Protein 7LG9 (pdb70)

Sequence (540 aa):
TTDLSGKVAVVTGAAAGLGRAE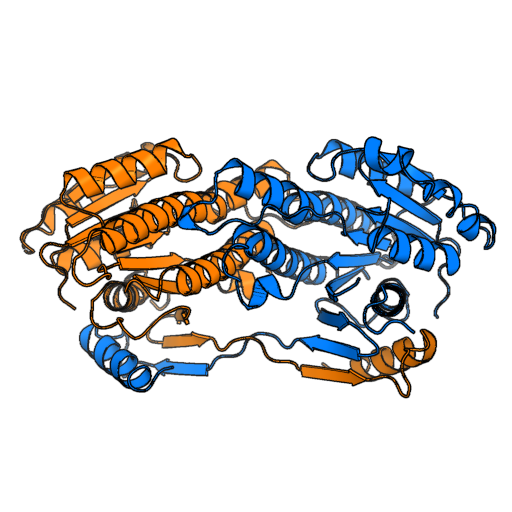ALGLARLGATVVVNDVASALDASDVVDEIGAAAADAGAKAVAVAGDISQRATADELLASAVGLGGLDIVVNNAGITRDRMLFNMSDEEWDAVIAVHLRGHFLLTRNAAAYWRDKAKDAEGGSVFGRLVNTSSEAGLVGPVGQANYAAAKAGITALTLSAARALGRRYGVCANVICPRARIDPLSPQHVVSLVQFLASPAAAEVNGQVFIVYGPQVTLVSPPHMERRFSADGTSWDPTELTATLRDYFAGRDTDLSGKVAVVTGAAAGLGRAEALGLARLGATVVVNDVASALDASDVVDEIGAAAAAGAKAVAVAGDISQRATADELLASAVGLGGLDIVVNNAGITRDRMLFNMSDEEWDAVIAVHLRGHFLLTRNAAAYWRDKAKDAEGGSVFGRLVNTSSEAGLVGPVGQANYAAAKAGITALTLSAARALGRYGVCANVICPRADPLSPQHVVSLVQFLASPAAAEVNGQVFIVYGPQVTLVSPPHMERRFSADGTSWDPTELTATLRDYFAGRD

InterPro domains:
  IPR002347 Short-chain dehydrogenase/reductase SDR [PF00106] (21-219)
  IPR002347 Short-chain dehydrogenase/reductase SDR [PR00080] (100-111)
  IPR002347 Short-chain dehydrogenase/reductase SDR [PR00080] (161-169)
  IPR002347 Short-chain dehydrogenase/reductase SDR [PR00080] (181-200)
  IPR002347 Short-chain dehydrogenase/reductase SDR [PR00081] (22-39)
  IPR002347 Short-chain dehydrogenase/reductase SDR [PR00081] (100-111)
  IPR002347 Short-chain dehydrogenase/reductase SDR [PR00081] (155-171)
  IPR002347 Short-chain dehydrogenase/reductase SDR [PR00081] (181-200)
  IPR002347 Short-chain dehydrogenase/reductase SDR [PR00081] (231-251)
  IPR020904 Short-chain dehydrogenase/reductase, conserved site [PS00061] (168-196)
  IPR036291 NAD(P)-binding domain superfamily [SSF51735] (15-274)
  IPR051687 Peroxisomal Beta-Oxidation Enzymes [PTHR45024] (16-316)
  IPR057326 Ketoreductase domain [SM00822] (21-241)

Organism: Mycobacterium tuberculosis (strain ATCC 25618 / H37Rv) (NCBI:txid83332)

Secondary structure (DSSP, 8-state):
----TT-EEEEES-SSHHHHHHHHHHHTTT-EEEEEE-HHHHHHS-HHHHTTTHHHHTT--EEEEES-TTSHHHHHHHHHHHHHTT---EEEE---------GGG--HHHHHHHIIIIIIHHHHHHHHHHHHHHHHHHTSTTS---EEEEEE--THHHH--TT-HHHHHHHHHHHHHHHHHHHHHGGGTEEEEEEEE-----TT-THHHHHHHHHHTSGGGTT--S-EEEE-SSEEEEEPPP-EEEEEE-SSSS--HHHHHHHHHHHTTT--/---TT-EEEEES-SSHHHHHHHHHHHHTT-EEEEEE-HHHHHH--HHHHHHTT------EEEEES-TTSHHHHHHHHHHHHHTT---EEEE-------B-GGG--HHHHHHHIIIIIIHHHHHHHHHHHHHHHHHHHSTTS---EEEEEE--THHHH--TTBHHHHHHHHHHHHHHHHHHHHHGGGTEEEEEEEE---TT-THHHHHHHHHHTSGGGTT--S-EEEEETTEEEEEPPP-EEEEEEPSSSS--HHHHHHHHHHHHHT--

Foldseek 3Di:
DLAQAPAEEEFEPCLDDLSVVLQLLNLLSRYAYAYEEAPVSNVVGPSQPVHLVSNVVNPHGYHYQHDQLLDLVSLVVRQVVRVVSPHHAYYELDDFDAQFDFPVPDDPCRLVVRLSRQQSSLCSNLVVQLVRQQVVLVVDDVSADHHFAEHEAACCLVVVDGRGVSNNVSRVNSLVSQLVSLVSRLVRQHAGEYEHEAAPVPQRHSVQVSVVVSCSRDCVCSVHHSWYWYTTGVDIDTDDDDDDDDDDDDPDDDDDPVNVVVVVCVVCVPPD/DAAAPAEEEFEPCLDAQRVLQLQLCLLSRYEYEYEEAPVSNVVGPSQVSSQVSVVVVYGYHYDYDQLLDLVSLVVRQVVRVVSPHHAYYEQDWFDALWAAPVPADPCNLCRRLSRQQSSLVSNLVSVLVRQQVVQVPDPVSADRHFAEHEAACCLVVVDRGGVSNNVSRVNSLVVQLVSLVSHLVRQHAGEYEHEDCLQNGSNQCNVVSNCRSDCVCSVHHSWYWYTTRVDIDTDDDDDDDDDDDDDDDDDDPVVVCVVVCVVPVPDD

Solvent-accessible surface area: 19926 Å² total; per-residue (Å²): 121,60,78,0,70,75,45,6,0,1,0,1,11,0,3,64,50,30,1,79,4,1,0,19,0,0,0,117,41,3,0,14,0,0,0,1,27,68,55,82,32,16,120,98,29,80,0,58,94,64,1,24,53,22,0,66,122,48,68,12,126,23,52,43,21,48,23,62,8,7,100,96,76,8,0,60,39,0,38,63,34,0,72,69,54,72,5,2,20,0,0,0,1,21,14,43,57,68,109,77,118,75,1,14,87,1,51,24,72,27,3,48,35,0,16,28,22,7,0,52,1,4,0,0,3,0,12,8,1,0,29,38,0,45,80,70,2,138,126,35,178,76,35,59,15,51,0,6,1,0,0,9,4,18,42,8,12,63,68,0,32,66,9,42,1,0,37,0,0,0,5,14,0,0,31,0,0,0,35,0,0,7,122,0,2,31,142,39,35,2,5,0,0,0,0,4,26,113,44,180,112,55,87,58,19,28,87,7,0,2,6,0,1,16,0,0,0,1,42,10,0,61,104,1,45,22,31,24,0,6,0,68,3,34,25,0,9,0,13,5,90,41,91,98,68,128,138,12,71,15,145,48,90,61,24,60,60,91,70,0,17,64,50,0,145,109,62,0,55,80,91,181,62,90,0,65,77,42,8,0,1,0,1,11,0,7,68,44,35,0,77,8,0,0,26,0,0,5,132,44,2,1,16,0,0,1,1,26,72,61,83,36,19,125,96,26,61,0,58,106,69,1,30,75,17,55,112,45,76,19,131,23,52,42,14,53,21,47,8,15,96,98,73,8,0,61,60,0,36,66,26,0,72,67,58,69,4,1,19,0,0,0,1,20,12,38,57,73,106,76,104,73,0,31,78,1,42,15,129,24,2,51,34,0,15,30,22,4,0,58,0,3,0,0,3,0,12,9,0,0,31,40,0,65,83,76,0,136,129,36,188,67,36,62,17,46,0,5,1,0,0,8,3,16,36,11,9,71,70,0,32,40,11,44,0,0,42,0,0,0,3,13,0,0,30,1,0,0,30,1,0,6,138,8,0,28,228,50,35,2,5,0,0,0,0,2,15,113,116,130,68,85,35,46,125,29,6,6,12,0,0,15,3,1,0,0,61,12,0,65,90,1,49,24,26,22,0,22,2,87,2,45,14,2,16,0,20,22,104,37,88,92,61,115,155,4,77,12,137,53,102,61,18,74,64,83,63,0,15,52,47,0,122,108,55,7,65,73,85,148

B-factor: mean 36.91, std 14.04, range [13.81, 96.37]

Structure (mmCIF, N/CA/C/O backbone):
data_7LG9
#
_entry.id   7LG9
#
_cell.length_a   44.854
_cell.length_b   80.131
_cell.length_c   163.532
_cell.angle_alpha   90.000
_cell.angle_beta   90.000
_cell.angle_gamma   90.000
#
_symmetry.space_group_name_H-M   'P 21 21 21'
#
loop_
_entity.id
_entity.type
_entity.pdbx_description
1 polymer '3-ketoacyl-ACP reductase'
2 water water
#
loop_
_atom_site.group_PDB
_atom_site.id
_atom_site.type_symbol
_atom_site.label_atom_id
_atom_site.label_alt_id
_atom_site.label_comp_id
_atom_site.label_asym_id
_atom_site.label_entity_id
_atom_site.label_seq_id
_atom_site.pdbx_PDB_ins_code
_atom_site.Cartn_x
_atom_site.Cartn_y
_atom_site.Cartn_z
_atom_site.occupancy
_atom_site.B_iso_or_equiv
_atom_site.auth_seq_id
_atom_site.auth_comp_id
_atom_site.auth_asym_id
_atom_site.auth_atom_id
_atom_site.pdbx_PDB_model_num
ATOM 1 N N . THR A 1 15 ? -5.43200 -20.07400 -29.46000 1.000 67.57882 15 THR A N 1
ATOM 2 C CA . THR A 1 15 ? -4.69700 -20.87600 -28.49000 1.000 73.81148 15 THR A CA 1
ATOM 3 C C . THR A 1 15 ? -4.23400 -20.03100 -27.30800 1.000 72.72043 15 THR A C 1
ATOM 4 O O . THR A 1 15 ? -4.19200 -18.80400 -27.38800 1.000 60.88607 15 THR A O 1
ATOM 8 N N . THR A 1 16 ? -3.88700 -20.70000 -26.20900 1.000 75.69963 16 THR A N 1
ATOM 9 C CA . THR A 1 16 ? -3.40600 -20.03200 -25.00800 1.000 67.78152 16 THR A CA 1
ATOM 10 C C . THR A 1 16 ? -1.89000 -20.07300 -24.86900 1.000 64.59527 16 THR A C 1
ATOM 11 O O . THR A 1 16 ? -1.34200 -19.35100 -24.03000 1.000 68.28886 16 THR A O 1
ATOM 15 N N . ASP A 1 17 ? -1.20700 -20.88800 -25.66700 1.000 58.19456 17 ASP A N 1
ATOM 16 C CA . ASP A 1 17 ? 0.22800 -21.07200 -25.52600 1.000 52.66830 17 ASP A CA 1
ATOM 17 C C . ASP A 1 17 ? 0.99100 -19.91600 -26.16500 1.000 55.29362 17 ASP A C 1
ATOM 18 O O . ASP A 1 17 ? 0.56900 -19.34400 -27.17400 1.000 57.13931 17 ASP A O 1
ATOM 23 N N . LEU A 1 18 ? 2.13000 -19.57700 -25.56000 1.000 54.11316 18 LEU A N 1
ATOM 24 C CA . LEU A 1 18 ? 2.96200 -18.46300 -26.00000 1.000 48.97210 18 LEU A CA 1
ATOM 25 C C . LEU A 1 18 ? 4.39900 -18.90200 -26.26700 1.000 49.31955 18 LEU A C 1
ATOM 26 O O . LEU A 1 18 ? 5.33500 -18.12000 -26.08600 1.000 50.14165 18 LEU A O 1
ATOM 31 N N . SER A 1 19 ? 4.58900 -20.14800 -26.69900 1.000 49.77797 19 SER A N 1
ATOM 32 C CA . SER A 1 19 ? 5.93200 -20.67100 -26.91200 1.000 47.25972 19 SER A CA 1
ATOM 33 C C . SER A 1 19 ? 6.61700 -19.95000 -28.06500 1.000 43.30915 19 SER A C 1
ATOM 34 O O . SER A 1 19 ? 5.98500 -19.60400 -29.06800 1.000 45.82983 19 SER A O 1
ATOM 37 N N . GLY A 1 20 ? 7.92000 -19.72500 -27.91700 1.000 43.12462 20 GLY A N 1
ATOM 38 C CA . GLY A 1 20 ? 8.69200 -19.06500 -28.94900 1.000 45.34832 20 GLY A CA 1
ATOM 39 C C . GLY A 1 20 ? 8.36900 -17.60600 -29.16700 1.000 48.05555 20 GLY A C 1
ATOM 40 O O . GLY A 1 20 ? 8.79900 -17.03800 -30.17500 1.000 42.63298 20 GLY A O 1
ATOM 41 N N . LYS A 1 21 ? 7.62600 -16.97700 -28.26300 1.000 43.22914 21 LYS A N 1
ATOM 42 C CA . LYS A 1 21 ? 7.26900 -15.57200 -28.38500 1.000 37.38202 21 LYS A CA 1
ATOM 43 C C . LYS A 1 21 ? 8.02600 -14.75100 -27.35000 1.000 38.52624 21 LYS A C 1
ATOM 44 O O . LYS A 1 21 ? 8.20200 -15.18500 -26.20700 1.000 46.14273 21 LYS A O 1
ATOM 50 N N . VAL A 1 22 ? 8.47000 -13.56600 -27.75800 1.000 36.95172 22 VAL A N 1
ATOM 51 C CA . VAL A 1 22 ? 9.24800 -12.67500 -26.90500 1.000 35.32703 22 VAL A CA 1
ATOM 52 C C . VAL A 1 22 ? 8.33000 -11.59300 -26.35900 1.000 36.45671 22 VAL A C 1
ATOM 53 O O . VAL A 1 22 ? 7.59800 -10.94500 -27.11800 1.000 37.91090 22 VAL A O 1
ATOM 57 N N . ALA A 1 23 ? 8.37400 -11.39100 -25.04500 1.000 35.62132 23 ALA A N 1
ATOM 58 C CA . ALA A 1 23 ? 7.56200 -10.39300 -24.37100 1.000 32.22240 23 ALA A CA 1
ATOM 59 C C . ALA A 1 23 ? 8.45200 -9.45200 -23.57400 1.000 30.03152 23 ALA A C 1
ATOM 60 O O . ALA A 1 23 ? 9.51200 -9.84500 -23.07600 1.000 36.74873 23 ALA A O 1
ATOM 62 N N . VAL A 1 24 ? 8.00800 -8.20200 -23.45600 1.000 33.91372 24 VAL A N 1
ATOM 63 C CA . VAL A 1 24 ? 8.68300 -7.18500 -22.65900 1.000 30.92960 24 VAL A CA 1
ATOM 64 C C . VAL A 1 24 ? 7.69500 -6.65700 -21.62900 1.000 31.63967 24 VAL A C 1
ATOM 65 O O . VAL A 1 24 ? 6.58800 -6.23300 -21.98300 1.000 32.46003 24 VAL A O 1
ATOM 69 N N . VAL A 1 25 ? 8.09100 -6.69200 -20.36000 1.000 33.04672 25 VAL A N 1
ATOM 70 C CA . VAL A 1 25 ? 7.26800 -6.21200 -19.25800 1.000 29.24122 25 VAL A CA 1
ATOM 71 C C . VAL A 1 25 ? 8.07800 -5.19800 -18.46600 1.000 32.26519 25 VAL A C 1
ATOM 72 O O . VAL A 1 25 ? 9.20300 -5.49000 -18.04700 1.000 30.91246 25 VAL A O 1
ATOM 76 N N . THR A 1 26 ? 7.51000 -4.01400 -18.26100 1.000 36.48313 26 THR A N 1
ATOM 77 C CA . THR A 1 26 ? 8.13300 -2.97500 -17.45500 1.000 35.11140 26 THR A CA 1
ATOM 78 C C . THR A 1 26 ? 7.58500 -3.00800 -16.03200 1.000 33.84204 26 THR A C 1
ATOM 79 O O . THR A 1 26 ? 6.47800 -3.48800 -15.77800 1.000 34.92445 26 THR A O 1
ATOM 83 N N . GLY A 1 27 ? 8.38000 -2.48200 -15.10100 1.000 37.30565 27 GLY A N 1
ATOM 84 C CA . GLY A 1 27 ? 8.00700 -2.52400 -13.69600 1.000 34.49499 27 GLY A CA 1
ATOM 85 C C . GLY A 1 27 ? 7.83300 -3.92500 -13.15700 1.000 34.96497 27 GLY A C 1
ATOM 86 O O . GLY A 1 27 ? 6.97300 -4.15500 -12.30000 1.000 31.32833 27 GLY A O 1
ATOM 87 N N . ALA A 1 28 ? 8.63700 -4.87300 -13.63600 1.000 36.26073 28 ALA A N 1
ATOM 88 C CA . ALA A 1 28 ? 8.45300 -6.28700 -13.34800 1.000 40.90733 28 ALA A CA 1
ATOM 89 C C . ALA A 1 28 ? 9.30600 -6.78300 -12.18800 1.000 43.71328 28 ALA A C 1
ATOM 90 O O . ALA A 1 28 ? 9.42400 -7.99800 -12.00000 1.000 46.31642 28 ALA A O 1
ATOM 92 N N . ALA A 1 29 ? 9.90200 -5.88200 -11.40400 1.000 40.42668 29 ALA A N 1
ATOM 93 C CA . ALA A 1 29 ? 10.72700 -6.32400 -10.28400 1.000 42.13277 29 ALA A CA 1
ATOM 94 C C . ALA A 1 29 ? 9.87300 -6.89800 -9.16100 1.000 48.58270 29 ALA A C 1
ATOM 95 O O . ALA A 1 29 ? 10.24700 -7.90100 -8.54000 1.000 52.53773 29 ALA A O 1
ATOM 97 N N . ALA A 1 30 ? 8.72400 -6.28500 -8.88900 1.000 46.99040 30 ALA A N 1
ATOM 98 C CA . ALA A 1 30 ? 7.84200 -6.75200 -7.83000 1.000 39.04754 30 ALA A CA 1
ATOM 99 C C . ALA A 1 30 ? 6.41500 -6.32100 -8.14200 1.000 38.41730 30 ALA A C 1
ATOM 100 O O . ALA A 1 30 ? 6.15700 -5.59200 -9.10300 1.000 46.75828 30 ALA A O 1
ATOM 102 N N . GLY A 1 31 ? 5.48300 -6.79600 -7.31800 1.000 47.17618 31 GLY A N 1
ATOM 103 C CA . GLY A 1 31 ? 4.10200 -6.35800 -7.43900 1.000 39.30376 31 GLY A CA 1
ATOM 104 C C . GLY A 1 31 ? 3.40900 -6.94300 -8.65500 1.000 37.09200 31 GLY A C 1
ATOM 105 O O . GLY A 1 31 ? 3.58400 -8.11600 -9.00500 1.000 41.68188 31 GLY A O 1
ATOM 106 N N . LEU A 1 32 ? 2.60500 -6.10400 -9.31300 1.000 40.49152 32 LEU A N 1
ATOM 107 C CA . LEU A 1 32 ? 1.79200 -6.57200 -10.43200 1.000 33.94238 32 LEU A CA 1
ATOM 108 C C . LEU A 1 32 ? 2.64700 -6.87400 -11.65600 1.000 36.25361 32 LEU A C 1
ATOM 109 O O . LEU A 1 32 ? 2.42900 -7.88500 -12.33500 1.000 34.89250 32 LEU A O 1
ATOM 114 N N . GLY A 1 33 ? 3.61900 -6.01100 -11.95900 1.000 36.17024 33 GLY A N 1
ATOM 115 C CA . GLY A 1 33 ? 4.47100 -6.24900 -13.11400 1.000 35.76408 33 GLY A CA 1
ATOM 116 C C . GLY A 1 33 ? 5.23600 -7.55400 -13.01500 1.000 39.80503 33 GLY A C 1
ATOM 117 O O . GLY A 1 33 ? 5.45900 -8.23300 -14.02100 1.000 37.14597 33 GLY A O 1
ATOM 118 N N . ARG A 1 34 ? 5.65000 -7.92100 -11.80100 1.000 39.92565 34 ARG A N 1
ATOM 119 C CA . ARG A 1 34 ? 6.29200 -9.21500 -11.59800 1.000 40.29619 34 ARG A CA 1
ATOM 120 C C . ARG A 1 34 ? 5.31200 -10.35700 -11.82600 1.000 36.69946 34 ARG A C 1
ATOM 121 O O . ARG A 1 34 ? 5.66000 -11.36600 -12.45100 1.000 38.12940 34 ARG A O 1
ATOM 129 N N . ALA A 1 35 ? 4.08100 -10.21600 -11.32800 1.000 34.30171 35 ALA A N 1
ATOM 130 C CA . ALA A 1 35 ? 3.08800 -11.27000 -11.50900 1.000 31.24469 35 ALA A CA 1
ATOM 131 C C . ALA A 1 35 ? 2.75000 -11.46100 -12.98200 1.000 36.49878 35 ALA A C 1
ATOM 132 O O . ALA A 1 35 ? 2.57600 -12.59500 -13.44500 1.000 43.27883 35 ALA A O 1
ATOM 134 N N . GLU A 1 36 ? 2.65100 -10.36300 -13.73300 1.000 35.33121 36 GLU A N 1
ATOM 135 C CA . GLU A 1 36 ? 2.40100 -10.46200 -15.16700 1.000 34.52435 36 GLU A CA 1
ATOM 136 C C . GLU A 1 36 ? 3.56200 -11.14500 -15.87700 1.000 35.48276 36 GLU A C 1
ATOM 137 O O . GLU A 1 36 ? 3.35700 -12.03400 -16.71200 1.000 38.77878 36 GLU A O 1
ATOM 143 N N . ALA A 1 37 ? 4.79300 -10.73700 -15.55600 1.000 34.83314 37 ALA A N 1
ATOM 144 C CA . ALA A 1 37 ? 5.96100 -11.32300 -16.20500 1.000 34.05524 37 ALA A CA 1
ATOM 145 C C . ALA A 1 37 ? 6.06400 -12.81700 -15.92100 1.000 41.87321 37 ALA A C 1
ATOM 146 O O . ALA A 1 37 ? 6.45900 -13.59600 -16.79700 1.000 45.51186 37 ALA A O 1
ATOM 148 N N . LEU A 1 38 ? 5.72800 -13.23300 -14.69700 1.000 42.42079 38 LEU A N 1
ATOM 149 C CA . LEU A 1 38 ? 5.68600 -14.65800 -14.38800 1.000 39.86422 38 LEU A CA 1
ATOM 150 C C . LEU A 1 38 ? 4.59000 -15.36000 -15.18100 1.000 44.90780 38 LEU A C 1
ATOM 151 O O . LEU A 1 38 ? 4.78100 -16.48700 -15.65000 1.000 50.11312 38 LEU A O 1
ATOM 156 N N . GLY A 1 39 ? 3.43900 -14.70500 -15.35100 1.000 40.26226 39 GLY A N 1
ATOM 157 C CA . GLY A 1 39 ? 2.33800 -15.32900 -16.06500 1.000 41.49611 39 GLY A CA 1
ATOM 158 C C . GLY A 1 39 ? 2.62900 -15.55500 -17.53500 1.000 40.96923 39 GLY A C 1
ATOM 159 O O . GLY A 1 39 ? 2.15600 -16.53200 -18.12100 1.000 46.08560 39 GLY A O 1
ATOM 160 N N . LEU A 1 40 ? 3.41000 -14.66300 -18.15000 1.000 38.86027 40 LEU A N 1
ATOM 161 C CA . LEU A 1 40 ? 3.75500 -14.81900 -19.55900 1.000 35.13038 40 LEU A CA 1
ATOM 162 C C . LEU A 1 40 ? 4.82200 -15.89200 -19.75400 1.000 40.02175 40 LEU A C 1
ATOM 163 O O . LEU A 1 40 ? 4.67900 -16.76600 -20.61600 1.000 40.54338 40 LEU A O 1
ATOM 168 N N . ALA A 1 41 ? 5.89300 -15.84700 -18.95500 1.000 45.18142 41 ALA A N 1
ATOM 169 C CA . ALA A 1 41 ? 6.95100 -16.84700 -19.05100 1.000 44.51252 41 ALA A CA 1
ATOM 170 C C . ALA A 1 41 ? 6.44400 -18.25500 -18.76900 1.000 46.42899 41 ALA A C 1
ATOM 171 O O . ALA A 1 41 ? 7.04000 -19.22900 -19.24300 1.000 55.07321 41 ALA A O 1
ATOM 173 N N . ARG A 1 42 ? 5.35700 -18.37600 -18.01400 1.000 46.69029 42 ARG A N 1
ATOM 174 C CA . ARG A 1 42 ? 4.75100 -19.64200 -17.62900 1.000 45.71250 42 ARG A CA 1
ATOM 175 C C . ARG A 1 42 ? 3.85000 -20.20400 -18.72000 1.000 43.81034 42 ARG A C 1
ATOM 176 O O . ARG A 1 42 ? 3.52700 -21.39700 -18.69300 1.000 46.64799 42 ARG A O 1
ATOM 184 N N . LEU A 1 43 ? 3.47400 -19.38600 -19.69800 1.000 43.98290 43 LEU A N 1
ATOM 185 C CA . LEU A 1 43 ? 2.83600 -19.87000 -20.91200 1.000 35.41715 43 LEU A CA 1
ATOM 186 C C . LEU A 1 43 ? 3.83600 -20.11800 -22.03600 1.000 36.94093 43 LEU A C 1
ATOM 187 O O . LEU A 1 43 ? 3.42400 -20.32600 -23.18400 1.000 49.27120 43 LEU A O 1
ATOM 192 N N . GLY A 1 44 ? 5.13500 -20.10700 -21.72900 1.000 39.79920 44 GLY A N 1
ATOM 193 C CA . GLY A 1 44 ? 6.17700 -20.38000 -22.69500 1.000 42.81016 44 GLY A CA 1
ATOM 194 C C . GLY A 1 44 ? 6.84800 -19.15600 -23.28200 1.000 46.37295 44 GLY A C 1
ATOM 195 O O . GLY A 1 44 ? 7.82800 -19.30600 -24.02300 1.000 53.93046 44 GLY A O 1
ATOM 196 N N . ALA A 1 45 ? 6.36100 -17.95700 -22.97300 1.000 43.31105 45 ALA A N 1
ATOM 197 C CA . ALA A 1 45 ? 6.91900 -16.74900 -23.56300 1.000 35.73891 45 ALA A CA 1
ATOM 198 C C . ALA A 1 45 ? 8.30800 -16.45300 -23.00500 1.000 36.88367 45 ALA A C 1
ATOM 199 O O . ALA A 1 45 ? 8.60800 -16.72200 -21.83900 1.000 42.08602 45 ALA A O 1
ATOM 201 N N . THR A 1 46 ? 9.16100 -15.89100 -23.86000 1.000 40.70143 46 THR A N 1
ATOM 202 C CA . THR A 1 46 ? 10.48400 -15.42300 -23.45800 1.000 42.99943 46 THR A CA 1
ATOM 203 C C . THR A 1 46 ? 10.35500 -13.96800 -23.02100 1.000 37.90106 46 THR A C 1
ATOM 204 O O . THR A 1 46 ? 10.11300 -13.08300 -23.84800 1.000 43.00506 46 THR A O 1
ATOM 208 N N . VAL A 1 47 ? 10.51200 -13.71800 -21.72500 1.000 39.88154 47 VAL A N 1
ATOM 209 C CA . VAL A 1 47 ? 10.16900 -12.43300 -21.12600 1.000 35.32885 47 VAL A CA 1
ATOM 210 C C . VAL A 1 47 ? 11.43100 -11.60800 -20.92900 1.000 36.34223 47 VAL A C 1
ATOM 211 O O . VAL A 1 47 ? 12.41300 -12.08400 -20.34500 1.000 35.74474 47 VAL A O 1
ATOM 215 N N . VAL A 1 48 ? 11.40300 -10.37300 -21.41900 1.000 36.38347 48 VAL A N 1
ATOM 216 C CA . VAL A 1 48 ? 12.43900 -9.38200 -21.15500 1.000 32.17984 48 VAL A CA 1
ATOM 217 C C . VAL A 1 48 ? 11.89100 -8.47200 -20.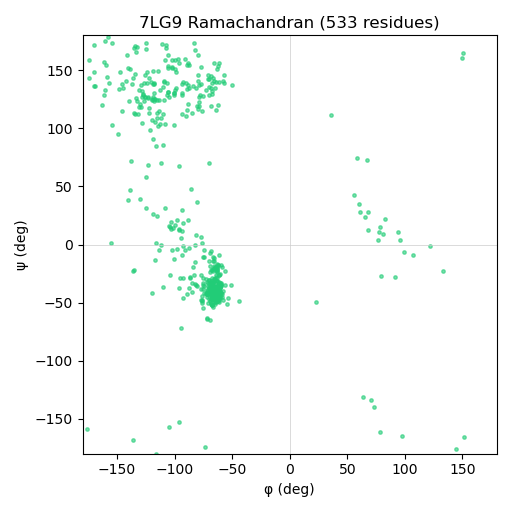06300 1.000 37.11678 48 VAL A C 1
ATOM 218 O O . VAL A 1 48 ? 11.04400 -7.61300 -20.32200 1.000 38.21227 48 VAL A O 1
ATOM 222 N N . VAL A 1 49 ? 12.36100 -8.66300 -18.83600 1.000 40.01441 49 VAL A N 1
ATOM 223 C CA . VAL A 1 49 ? 11.85300 -7.92600 -17.68500 1.000 32.38704 49 VAL A CA 1
ATOM 224 C C . VAL A 1 49 ? 12.63000 -6.62700 -17.53400 1.000 35.79492 49 VAL A C 1
ATOM 225 O O . VAL A 1 49 ? 13.85700 -6.59600 -17.68500 1.000 42.98536 49 VAL A O 1
ATOM 229 N N . ASN A 1 50 ? 11.90800 -5.54200 -17.24800 1.000 34.63470 50 ASN A N 1
ATOM 230 C CA . ASN A 1 50 ? 12.50800 -4.23100 -17.05100 1.000 32.30599 50 ASN A CA 1
ATOM 231 C C . ASN A 1 50 ? 12.07300 -3.64200 -15.72000 1.000 31.97043 50 ASN A C 1
ATOM 232 O O . ASN A 1 50 ? 10.90900 -3.75800 -15.32200 1.000 32.97521 50 ASN A O 1
ATOM 237 N N . ASP A 1 51 ? 13.02900 -3.01400 -15.04500 1.000 37.46049 51 ASP A N 1
ATOM 238 C CA . ASP A 1 51 ? 12.80800 -2.17200 -13.87600 1.000 33.07395 51 ASP A CA 1
ATOM 239 C C . ASP A 1 51 ? 14.13000 -1.46800 -13.60700 1.000 37.34091 51 ASP A C 1
ATOM 240 O O . ASP A 1 51 ? 15.16700 -1.84800 -14.15000 1.000 38.40206 51 ASP A O 1
ATOM 245 N N . VAL A 1 52 ? 14.10000 -0.53900 -12.69500 1.000 36.93440 52 VAL A N 1
ATOM 246 C CA . VAL A 1 52 ? 15.30200 0.19900 -12.25900 1.000 36.87659 52 VAL A CA 1
ATOM 247 C C . VAL A 1 52 ? 16.31100 -0.78900 -11.64700 1.000 41.05933 52 VAL A C 1
ATOM 248 O O . VAL A 1 52 ? 15.86600 -1.68800 -10.95100 1.000 42.32902 52 VAL A O 1
ATOM 252 N N . ALA A 1 53 ? 17.61400 -0.61700 -11.91800 1.000 41.53231 53 ALA A N 1
ATOM 253 C CA . ALA A 1 53 ? 18.63200 -1.57000 -11.48400 1.000 40.48421 53 ALA A CA 1
ATOM 254 C C . ALA A 1 53 ? 18.50900 -1.87900 -9.99900 1.000 43.17423 53 ALA A C 1
ATOM 255 O O . ALA A 1 53 ? 18.74400 -3.01700 -9.57200 1.000 50.49430 53 ALA A O 1
ATOM 257 N N . SER A 1 54 ? 18.11800 -0.86700 -9.20900 1.000 45.31209 54 SER A N 1
ATOM 258 C CA . SER A 1 54 ? 17.92300 -1.00500 -7.76500 1.000 43.54878 54 SER A CA 1
ATOM 259 C C . SER A 1 54 ? 16.79600 -1.97300 -7.44500 1.000 46.66820 54 SER A C 1
ATOM 260 O O . SER A 1 54 ? 16.95700 -2.85100 -6.59300 1.000 47.83022 54 SER A O 1
ATOM 263 N N . ALA A 1 55 ? 15.65900 -1.84500 -8.13400 1.000 47.40473 55 ALA A N 1
ATOM 264 C CA . ALA A 1 55 ? 14.53100 -2.73600 -7.87900 1.000 40.53525 55 ALA A CA 1
ATOM 265 C C . ALA A 1 55 ? 14.81700 -4.16100 -8.33700 1.000 46.77019 55 ALA A C 1
ATOM 266 O O . ALA A 1 55 ? 14.34600 -5.12000 -7.71500 1.000 46.81841 55 ALA A O 1
ATOM 268 N N . LEU A 1 56 ? 15.59900 -4.32000 -9.40400 1.000 47.70411 56 LEU A N 1
ATOM 269 C CA . LEU A 1 56 ? 15.94400 -5.65700 -9.87000 1.000 45.75154 56 LEU A CA 1
ATOM 270 C C . LEU A 1 56 ? 16.91000 -6.35300 -8.92100 1.000 56.57726 56 LEU A C 1
ATOM 271 O O . LEU A 1 56 ? 16.85900 -7.58000 -8.78200 1.000 59.20550 56 LEU A O 1
ATOM 276 N N . ASP A 1 57 ? 17.79800 -5.59900 -8.26800 1.000 54.83911 57 ASP A N 1
ATOM 277 C CA . ASP A 1 57 ? 18.74700 -6.21800 -7.34900 1.000 56.80929 57 ASP A CA 1
ATOM 278 C C . ASP A 1 57 ? 18.07100 -6.61700 -6.04400 1.000 56.92576 57 ASP A C 1
ATOM 279 O O . ASP A 1 57 ? 18.38300 -7.66900 -5.47200 1.000 58.58976 57 ASP A O 1
ATOM 284 N N . ALA A 1 58 ? 17.14100 -5.79200 -5.55700 1.000 46.00724 58 ALA A N 1
ATOM 285 C CA . ALA A 1 58 ? 16.47600 -6.07800 -4.29100 1.000 48.69849 58 ALA A CA 1
ATOM 286 C C . ALA A 1 58 ? 15.55200 -7.28700 -4.37500 1.000 54.95013 58 ALA A C 1
ATOM 287 O O . ALA A 1 58 ? 15.19700 -7.85300 -3.33500 1.000 56.85413 58 ALA A O 1
ATOM 289 N N . SER A 1 59 ? 15.15500 -7.69300 -5.57500 1.000 60.26234 59 SER A N 1
ATOM 290 C CA . SER A 1 59 ? 14.32200 -8.86700 -5.78400 1.000 58.77241 59 SER A CA 1
ATOM 291 C C . SER A 1 59 ? 15.09800 -9.90000 -6.59300 1.000 62.48671 59 SER A C 1
ATOM 292 O O . SER A 1 59 ? 16.25600 -9.69500 -6.96700 1.000 71.42944 59 SER A O 1
ATOM 295 N N . ASP A 1 60 ? 14.44300 -11.02400 -6.85600 1.000 60.87423 60 ASP A N 1
ATOM 296 C CA . ASP A 1 60 ? 14.99600 -12.09400 -7.67400 1.000 66.97150 60 ASP A CA 1
ATOM 297 C C . ASP A 1 60 ? 14.00100 -12.50900 -8.74400 1.000 70.18491 60 ASP A C 1
ATOM 298 O O . ASP A 1 60 ? 13.84500 -13.69500 -9.04600 1.000 70.87613 60 ASP A O 1
ATOM 303 N N . VAL A 1 61 ? 13.29800 -11.53500 -9.32900 1.000 70.55384 61 VAL A N 1
ATOM 304 C CA . VAL A 1 61 ? 12.35700 -11.85500 -10.39800 1.000 71.05789 61 VAL A CA 1
ATOM 305 C C . VAL A 1 61 ? 13.08800 -12.48900 -11.57500 1.000 70.22550 61 VAL A C 1
ATOM 306 O O . VAL A 1 61 ? 12.61700 -13.47100 -12.16000 1.000 70.27431 61 VAL A O 1
ATOM 310 N N . VAL A 1 62 ? 14.26700 -11.96000 -11.91700 1.000 72.93620 62 VAL A N 1
ATOM 311 C CA . VAL A 1 62 ? 15.09100 -12.53300 -12.97400 1.000 73.07242 62 VAL A CA 1
ATOM 312 C C . VAL A 1 62 ? 15.51700 -13.95200 -12.63000 1.000 77.55042 62 VAL A C 1
ATOM 313 O O . VAL A 1 62 ? 15.93800 -14.70800 -13.51100 1.000 84.58984 62 VAL A O 1
ATOM 317 N N . ASP A 1 63 ? 15.42600 -14.33100 -11.35600 1.000 76.01786 63 ASP A N 1
ATOM 318 C CA . ASP A 1 63 ? 15.65000 -15.70700 -10.94400 1.000 73.41370 63 ASP A CA 1
ATOM 319 C C . ASP A 1 63 ? 14.35600 -16.51000 -10.89600 1.000 70.25640 63 ASP A C 1
ATOM 320 O O . ASP A 1 63 ? 14.31800 -17.63900 -11.39400 1.000 66.84822 63 ASP A O 1
ATOM 325 N N . GLU A 1 64 ? 13.29100 -15.95100 -10.30700 1.000 69.36475 64 GLU A N 1
ATOM 326 C CA . GLU A 1 64 ? 11.97300 -16.58700 -10.35900 1.000 63.73736 64 GLU A CA 1
ATOM 327 C C . GLU A 1 64 ? 11.48000 -16.76400 -11.78400 1.000 67.36128 64 GLU A C 1
ATOM 328 O O . GLU A 1 64 ? 10.55300 -17.55100 -12.01400 1.000 67.78671 64 GLU A O 1
ATOM 334 N N . ILE A 1 65 ? 12.07000 -16.03200 -12.73000 1.000 71.89200 65 ILE A N 1
ATOM 335 C CA . ILE A 1 65 ? 11.79300 -16.14300 -14.15300 1.000 73.22762 65 ILE A CA 1
ATOM 336 C C . ILE A 1 65 ? 13.05500 -16.66100 -14.82700 1.000 76.63552 65 ILE A C 1
ATOM 337 O O . ILE A 1 65 ? 14.17500 -16.41200 -14.36900 1.000 79.59374 65 ILE A O 1
ATOM 342 N N . GLY A 1 66 ? 12.87500 -17.40800 -15.91000 1.000 69.91613 66 GLY A N 1
ATOM 343 C CA . GLY A 1 66 ? 13.98700 -18.19700 -16.40200 1.000 71.51376 66 GLY A CA 1
ATOM 344 C C . GLY A 1 66 ? 14.12400 -19.46100 -15.57800 1.000 73.40911 66 GLY A C 1
ATOM 345 O O . GLY A 1 66 ? 14.66000 -20.47200 -16.03400 1.000 82.14755 66 GLY A O 1
ATOM 346 N N . ALA A 1 67 ? 13.67300 -19.39400 -14.33000 1.000 62.15442 67 ALA A N 1
ATOM 347 C CA . ALA A 1 67 ? 13.26600 -20.59600 -13.62800 1.000 63.03650 67 ALA A CA 1
ATOM 348 C C . ALA A 1 67 ? 11.95800 -21.03500 -14.26400 1.000 65.40892 67 ALA A C 1
ATOM 349 O O . ALA A 1 67 ? 11.89400 -22.07900 -14.91800 1.000 69.73116 67 ALA A O 1
ATOM 351 N N . ALA A 1 68 ? 10.92800 -20.19600 -14.13100 1.000 63.36411 68 ALA A N 1
ATOM 352 C CA . ALA A 1 68 ? 9.63900 -20.49000 -14.74700 1.000 72.67433 68 ALA A CA 1
ATOM 353 C C . ALA A 1 68 ? 9.70200 -20.43400 -16.27000 1.000 74.70788 68 ALA A C 1
ATOM 354 O O . ALA A 1 68 ? 8.93000 -21.12800 -16.94000 1.000 69.15762 68 ALA A O 1
ATOM 356 N N . ALA A 1 69 ? 10.59200 -19.61600 -16.83700 1.000 73.84187 69 ALA A N 1
ATOM 357 C CA . ALA A 1 69 ? 10.67400 -19.53600 -18.29300 1.000 67.83898 69 ALA A CA 1
ATOM 358 C C . ALA A 1 69 ? 11.40900 -20.74000 -18.87300 1.000 72.03400 69 ALA A C 1
ATOM 359 O O . ALA A 1 69 ? 10.93000 -21.36700 -19.82400 1.000 77.58429 69 ALA A O 1
ATOM 361 N N . ALA A 1 70 ? 12.57200 -21.08500 -18.31200 1.000 67.92566 70 ALA A N 1
ATOM 362 C CA . ALA A 1 70 ? 13.23400 -22.31300 -18.74000 1.000 69.35735 70 ALA A CA 1
ATOM 363 C C . ALA A 1 70 ? 12.54600 -23.55600 -18.19900 1.000 72.36006 70 ALA A C 1
ATOM 364 O O . ALA A 1 70 ? 12.88200 -24.66300 -18.63300 1.000 78.91960 70 ALA A O 1
ATOM 366 N N . ASP A 1 71 ? 11.60700 -23.40200 -17.26100 1.000 71.61685 71 ASP A N 1
ATOM 367 C CA . ASP A 1 71 ? 10.68500 -24.49300 -16.96500 1.000 70.91689 71 ASP A CA 1
ATOM 368 C C . ASP A 1 71 ? 9.88300 -24.86500 -18.20300 1.000 68.21961 71 ASP A C 1
ATOM 369 O O . ASP A 1 71 ? 9.55400 -26.03900 -18.41100 1.000 67.58923 71 ASP A O 1
ATOM 374 N N . ALA A 1 72 ? 9.57200 -23.87600 -19.04500 1.000 72.51414 72 ALA A N 1
ATOM 375 C CA . ALA A 1 72 ? 8.73700 -24.06900 -20.22300 1.000 74.45485 72 ALA A CA 1
ATOM 376 C C . ALA A 1 72 ? 9.50200 -23.81700 -21.52000 1.000 71.38046 72 ALA A C 1
ATOM 377 O O . ALA A 1 72 ? 8.90200 -23.49000 -22.54800 1.000 64.18356 72 ALA A O 1
ATOM 379 N N . GLY A 1 73 ? 10.82600 -23.96000 -21.48700 1.000 70.68448 73 GLY A N 1
ATOM 380 C CA . GLY A 1 73 ? 11.65400 -23.87200 -22.67200 1.000 68.49948 73 GLY A CA 1
ATOM 381 C C . GLY A 1 73 ? 12.19700 -22.49100 -22.98000 1.000 70.55671 73 GLY A C 1
ATOM 382 O O . GLY A 1 73 ? 13.26400 -22.37900 -23.59500 1.000 63.98869 73 GLY A O 1
ATOM 383 N N . ALA A 1 74 ? 11.49500 -21.43700 -22.56900 1.000 67.88825 74 ALA A N 1
ATOM 384 C CA . ALA A 1 74 ? 11.94400 -20.08100 -22.85200 1.000 69.40725 74 ALA A CA 1
ATOM 385 C C . ALA A 1 74 ? 13.13800 -19.71700 -21.96500 1.000 64.29729 74 ALA A C 1
ATOM 386 O O . ALA A 1 74 ? 13.68200 -20.54500 -21.22800 1.000 70.22200 74 ALA A O 1
ATOM 388 N N . LYS A 1 75 ? 13.55900 -18.45800 -22.05300 1.000 61.50797 75 LYS A N 1
ATOM 389 C CA . LYS A 1 75 ? 14.63300 -17.92800 -21.22300 1.000 62.04770 75 LYS A CA 1
ATOM 390 C C . LYS A 1 75 ? 14.19600 -16.54900 -20.73600 1.000 56.19651 75 LYS A C 1
ATOM 391 O O . LYS A 1 75 ? 13.03000 -16.16200 -20.88200 1.000 52.84767 75 LYS A O 1
ATOM 397 N N . ALA A 1 76 ? 15.13400 -15.79100 -20.16700 1.000 59.89060 76 ALA A N 1
ATOM 398 C CA . ALA A 1 76 ? 14.76800 -14.52200 -19.55000 1.000 54.61697 76 ALA A CA 1
ATOM 399 C C . ALA A 1 76 ? 16.00800 -13.66700 -19.34400 1.000 55.07187 76 ALA A C 1
ATOM 400 O O . ALA A 1 76 ? 16.93100 -14.06800 -18.62700 1.000 57.80484 76 ALA A O 1
ATOM 402 N N . VAL A 1 77 ? 16.02300 -12.49200 -19.96600 1.000 46.79599 77 VAL A N 1
ATOM 403 C CA . VAL A 1 77 ? 17.03400 -11.48400 -19.71500 1.000 44.22951 77 VAL A CA 1
ATOM 404 C C . VAL A 1 77 ? 16.38900 -10.38600 -18.88400 1.000 45.00755 77 VAL A C 1
ATOM 405 O O . VAL A 1 77 ? 15.16300 -10.27400 -18.79700 1.000 45.55271 77 VAL A O 1
ATOM 409 N N . ALA A 1 78 ? 17.22700 -9.55800 -18.26400 1.000 47.31056 78 ALA A N 1
ATOM 410 C CA . ALA A 1 78 ? 16.76700 -8.46800 -17.40900 1.000 43.05814 78 ALA A CA 1
ATOM 411 C C . ALA A 1 78 ? 17.50400 -7.19100 -17.78800 1.000 43.74716 78 ALA A C 1
ATOM 412 O O . ALA A 1 78 ? 18.71400 -7.07900 -17.56500 1.000 52.47238 78 ALA A O 1
ATOM 414 N N . VAL A 1 79 ? 16.77400 -6.22800 -18.34800 1.000 42.84020 79 VAL A N 1
ATOM 415 C CA . VAL A 1 79 ? 17.31700 -4.92200 -18.70000 1.000 38.94506 79 VAL A CA 1
ATOM 416 C C . VAL A 1 79 ? 16.92800 -3.92400 -17.61900 1.000 42.86295 79 VAL A C 1
ATOM 417 O O . VAL A 1 79 ? 15.75300 -3.83200 -17.23900 1.000 43.39806 79 VAL A O 1
ATOM 421 N N . ALA A 1 80 ? 17.90900 -3.17500 -17.12900 1.000 33.51985 80 ALA A N 1
ATOM 422 C CA . ALA A 1 80 ? 17.69300 -2.15300 -16.11900 1.000 34.30885 80 ALA A CA 1
ATOM 423 C C . ALA A 1 80 ? 17.68800 -0.77100 -16.76000 1.000 40.79545 80 ALA A C 1
ATOM 424 O O . ALA A 1 80 ? 18.31600 -0.54500 -17.79700 1.000 39.91110 80 ALA A O 1
ATOM 426 N N . GLY A 1 81 ? 16.97600 0.15000 -16.13600 1.000 34.30331 81 GLY A N 1
ATOM 427 C CA . GLY A 1 81 ? 16.95500 1.52500 -16.59500 1.000 33.27644 81 GLY A CA 1
ATOM 428 C C . GLY A 1 81 ? 15.64100 2.20300 -16.27200 1.000 36.84570 81 GLY A C 1
ATOM 429 O O . GLY A 1 81 ? 14.63600 1.57400 -15.94600 1.000 40.44381 81 GLY A O 1
ATOM 430 N N . ASP A 1 82 ? 15.66100 3.53100 -16.36500 1.000 36.87009 82 ASP A N 1
ATOM 431 C CA . ASP A 1 82 ? 14.47500 4.35100 -16.16000 1.000 31.41649 82 ASP A CA 1
ATOM 432 C C . ASP A 1 82 ? 13.63200 4.34100 -17.43000 1.000 33.17109 82 ASP A C 1
ATOM 433 O O . ASP A 1 82 ? 14.09200 4.78100 -18.48900 1.000 32.22271 82 ASP A O 1
ATOM 438 N N . ILE A 1 83 ? 12.39400 3.84800 -17.32100 1.000 28.25903 83 ILE A N 1
ATOM 439 C CA . ILE A 1 83 ? 11.53900 3.70900 -18.49500 1.000 28.33232 83 ILE A CA 1
ATOM 440 C C . ILE A 1 83 ? 11.18800 5.06100 -19.10700 1.000 23.64029 83 ILE A C 1
ATOM 441 O O . ILE A 1 83 ? 10.79800 5.12400 -20.27900 1.000 28.60044 83 ILE A O 1
ATOM 446 N N . SER A 1 84 ? 11.32600 6.15100 -18.35100 1.000 22.52174 84 SER A N 1
ATOM 447 C CA . SER A 1 84 ? 11.10700 7.48200 -18.90400 1.000 23.14887 84 SER A CA 1
ATOM 448 C C . SER A 1 84 ? 12.25000 7.94600 -19.79500 1.000 28.36416 84 SER A C 1
ATOM 449 O O . SER A 1 84 ? 12.10400 8.96400 -20.48000 1.000 26.86585 84 SER A O 1
ATOM 452 N N . GLN A 1 85 ? 13.37300 7.23200 -19.80300 1.000 28.65813 85 GLN A N 1
ATOM 453 C CA . GLN A 1 85 ? 14.51100 7.57900 -20.64200 1.000 27.85240 85 GLN A CA 1
ATOM 454 C C . GLN A 1 85 ? 14.44900 6.81500 -21.95900 1.000 26.53601 85 GLN A C 1
ATOM 455 O O . GLN A 1 85 ? 14.13200 5.62200 -21.98600 1.000 29.73025 85 GLN A O 1
ATOM 461 N N . ARG A 1 86 ? 14.75500 7.51700 -23.05300 1.000 29.67605 86 ARG A N 1
ATOM 462 C CA . ARG A 1 86 ? 14.71000 6.89900 -24.37400 1.000 30.66432 86 ARG A CA 1
ATOM 463 C C . ARG A 1 86 ? 15.65700 5.70800 -24.46500 1.000 36.56633 86 ARG A C 1
ATOM 464 O O . ARG A 1 86 ? 15.34900 4.70800 -25.12600 1.000 38.97995 86 ARG A O 1
ATOM 472 N N . ALA A 1 87 ? 16.81200 5.79300 -23.79900 1.000 38.03726 87 ALA A N 1
ATOM 473 C CA . ALA A 1 87 ? 17.80000 4.72200 -23.88000 1.000 29.76394 87 ALA A CA 1
ATOM 474 C C . ALA A 1 87 ? 17.25600 3.40100 -23.34900 1.000 32.45141 87 ALA A C 1
ATOM 475 O O . ALA A 1 87 ? 17.61100 2.33400 -23.86400 1.000 34.03108 87 ALA A O 1
ATOM 477 N N . THR A 1 88 ? 16.39600 3.44700 -22.32800 1.000 33.62647 88 THR A N 1
ATOM 478 C CA . THR A 1 88 ? 15.83900 2.21500 -21.77700 1.000 32.03698 88 THR A CA 1
ATOM 479 C C . THR A 1 88 ? 14.90400 1.53800 -22.77100 1.000 34.02101 88 THR A C 1
ATOM 480 O O . THR A 1 88 ? 14.96700 0.31700 -22.95900 1.000 29.55037 88 THR A O 1
ATOM 484 N N . ALA A 1 89 ? 14.03400 2.31500 -23.42200 1.000 30.41339 89 ALA A N 1
ATOM 485 C CA . ALA A 1 89 ? 13.14200 1.74500 -24.42700 1.000 24.38011 89 ALA A CA 1
ATOM 486 C C . ALA A 1 89 ? 13.92500 1.19400 -25.61100 1.000 29.49002 89 ALA A C 1
ATOM 487 O O . ALA A 1 89 ? 13.54700 0.16800 -26.18900 1.000 31.84018 89 ALA A O 1
ATOM 489 N N . ASP A 1 90 ? 15.01900 1.86100 -25.98600 1.000 33.09635 90 ASP A N 1
ATOM 490 C CA . ASP A 1 90 ? 15.86000 1.34700 -27.06200 1.000 29.93254 90 ASP A CA 1
ATOM 491 C C . ASP A 1 90 ? 16.52500 0.03800 -26.65900 1.000 32.91446 90 ASP A C 1
ATOM 492 O O . ASP A 1 90 ? 16.64900 -0.88300 -27.47500 1.000 39.64021 90 ASP A O 1
ATOM 497 N N . GLU A 1 91 ? 16.96100 -0.06100 -25.40100 1.000 30.72029 91 GLU A N 1
ATOM 498 C CA . GLU A 1 91 ? 17.60700 -1.28200 -24.93000 1.000 34.54522 91 GLU A CA 1
ATOM 499 C C . GLU A 1 91 ? 16.61500 -2.43500 -24.84500 1.000 35.94762 91 GLU A C 1
ATOM 500 O O . GLU A 1 91 ? 16.95800 -3.57900 -25.16600 1.000 34.46618 91 GLU A O 1
ATOM 502 N N . LEU A 1 92 ? 15.38200 -2.15400 -24.41700 1.000 37.28278 92 LEU A N 1
ATOM 503 C CA . LEU A 1 92 ? 14.36600 -3.20000 -24.34800 1.000 30.71268 92 LEU A CA 1
ATOM 504 C C . LEU A 1 92 ? 14.06400 -3.76900 -25.72800 1.000 30.49702 92 LEU A C 1
ATOM 505 O O . LEU A 1 92 ? 13.96200 -4.99100 -25.89400 1.000 36.67381 92 LEU A O 1
ATOM 510 N N . LEU A 1 93 ? 13.91300 -2.90000 -26.72900 1.000 30.99638 93 LEU A N 1
ATOM 511 C CA . LEU A 1 93 ? 13.67600 -3.37700 -28.08700 1.000 34.27215 93 LEU A CA 1
ATOM 512 C C . LEU A 1 93 ? 14.87800 -4.15200 -28.61200 1.000 44.17814 93 LEU A C 1
ATOM 513 O O . LEU A 1 93 ? 14.72000 -5.14900 -29.32600 1.000 38.71259 93 LEU A O 1
ATOM 518 N N . ALA A 1 94 ? 16.08800 -3.71300 -28.26100 1.000 42.02404 94 ALA A N 1
ATOM 519 C CA . ALA A 1 94 ? 17.29100 -4.40400 -28.71500 1.000 35.40666 94 ALA A CA 1
ATOM 520 C C . ALA A 1 94 ? 17.37400 -5.80700 -28.12700 1.000 43.82730 94 ALA A C 1
ATOM 521 O O . ALA A 1 94 ? 17.65800 -6.77600 -28.84100 1.000 49.15264 94 ALA A O 1
ATOM 523 N N . SER A 1 95 ? 17.12100 -5.93500 -26.82200 1.000 39.75978 95 SER A N 1
ATOM 524 C CA . SER A 1 95 ? 17.20500 -7.24000 -26.17400 1.000 31.70873 95 SER A CA 1
ATOM 525 C C . SER A 1 95 ? 16.17400 -8.20800 -26.74100 1.000 41.46998 95 SER A C 1
ATOM 526 O O . SER A 1 95 ? 16.44500 -9.40800 -26.87100 1.000 41.70590 95 SER A O 1
ATOM 529 N N . ALA A 1 96 ? 14.98700 -7.70600 -27.08800 1.000 36.86792 96 ALA A N 1
ATOM 530 C CA . ALA A 1 96 ? 13.95200 -8.56700 -27.65100 1.000 35.78597 96 ALA A CA 1
ATOM 531 C C . ALA A 1 96 ? 14.33700 -9.05100 -29.04400 1.000 41.48359 96 ALA A C 1
ATOM 532 O O . ALA A 1 96 ? 14.22500 -10.24400 -29.35000 1.000 40.41438 96 ALA A O 1
ATOM 534 N N . VAL A 1 97 ? 14.79900 -8.13600 -29.90100 1.000 43.72967 97 VAL A N 1
ATOM 535 C CA . VAL A 1 97 ? 15.18500 -8.50700 -31.26100 1.000 46.37046 97 VAL A CA 1
ATOM 536 C C . VAL A 1 97 ? 16.33300 -9.50700 -31.23500 1.000 48.24061 97 VAL A C 1
ATOM 537 O O . VAL A 1 97 ? 16.38400 -10.43900 -32.04800 1.000 46.82996 97 VAL A O 1
ATOM 541 N N . GLY A 1 98 ? 17.26400 -9.34300 -30.29300 1.000 43.45888 98 GLY A N 1
ATOM 542 C CA . GLY A 1 98 ? 18.34100 -10.30500 -30.14400 1.000 38.82599 98 GLY A CA 1
ATOM 543 C C . GLY A 1 98 ? 17.87300 -11.68700 -29.73800 1.000 40.45890 98 GLY A C 1
ATOM 544 O O . GLY A 1 98 ? 18.59000 -12.66800 -29.96600 1.000 48.27837 98 GLY A O 1
ATOM 545 N N . LEU A 1 99 ? 16.68400 -11.78800 -29.14500 1.000 38.35276 99 LEU A N 1
ATOM 546 C CA . LEU A 1 99 ? 16.10800 -13.06100 -28.73400 1.000 34.73765 99 LEU A CA 1
ATOM 547 C C . LEU A 1 99 ? 15.20900 -13.68000 -29.79900 1.000 37.39547 99 LEU A C 1
ATOM 548 O O . LEU A 1 99 ? 14.68000 -14.77500 -29.58000 1.000 41.10356 99 LEU A O 1
ATOM 553 N N . GLY A 1 100 ? 15.02100 -13.01400 -30.93600 1.000 38.26022 100 GLY A N 1
ATOM 554 C CA . GLY A 1 100 ? 14.22400 -13.57200 -32.01100 1.000 42.31267 100 GLY A CA 1
ATOM 555 C C . GLY A 1 100 ? 13.22000 -12.60400 -32.60200 1.000 43.06983 100 GLY A C 1
ATOM 556 O O . GLY A 1 100 ? 12.78200 -12.77600 -33.74500 1.000 51.87784 100 GLY A O 1
ATOM 557 N N . GLY A 1 101 ? 12.85000 -11.58800 -31.84000 1.000 39.84123 101 GLY A N 1
ATOM 558 C CA . GLY A 1 101 ? 11.89400 -10.60300 -32.29500 1.000 40.95478 101 GLY A CA 1
ATOM 559 C C . GLY A 1 101 ? 11.14400 -10.01600 -31.11700 1.000 38.63106 101 GLY A C 1
ATOM 560 O O . GLY A 1 101 ? 11.53700 -10.17400 -29.96500 1.000 49.21152 101 GLY A O 1
ATOM 561 N N . LEU A 1 102 ? 10.04800 -9.33000 -31.43500 1.000 37.00242 102 LEU A N 1
ATOM 562 C CA . LEU A 1 102 ? 9.17800 -8.72500 -30.43400 1.000 31.90035 102 LEU A CA 1
ATOM 563 C C . LEU A 1 102 ? 7.73600 -9.06800 -30.76800 1.000 36.49113 102 LEU A C 1
ATOM 564 O O . LEU A 1 102 ? 7.26500 -8.77700 -31.87200 1.000 44.00032 102 LEU A O 1
ATOM 569 N N . ASP A 1 103 ? 7.04200 -9.68600 -29.81800 1.000 29.40505 103 ASP A N 1
ATOM 570 C CA . ASP A 1 103 ? 5.65400 -10.09600 -29.98600 1.000 32.86197 103 ASP A CA 1
ATOM 571 C C . ASP A 1 103 ? 4.70800 -9.44200 -28.99200 1.000 30.76142 103 ASP A C 1
ATOM 572 O O . ASP A 1 103 ? 3.60700 -9.03600 -29.37200 1.000 32.00928 103 ASP A O 1
ATOM 577 N N . ILE A 1 104 ? 5.10600 -9.32800 -27.72600 1.000 32.54627 104 ILE A N 1
ATOM 578 C CA . ILE A 1 104 ? 4.23400 -8.84800 -26.66100 1.000 28.30394 104 ILE A CA 1
ATOM 579 C C . ILE A 1 104 ? 4.94600 -7.73400 -25.90700 1.000 29.41597 104 ILE A C 1
ATOM 580 O O . ILE A 1 104 ? 6.14400 -7.83000 -25.62300 1.000 30.87708 104 ILE A O 1
ATOM 585 N N . VAL A 1 105 ? 4.20900 -6.66900 -25.59600 1.000 27.20066 105 VAL A N 1
ATOM 586 C CA . VAL A 1 105 ? 4.70700 -5.56400 -24.78400 1.000 23.24057 105 VAL A CA 1
ATOM 587 C C . VAL A 1 105 ? 3.65200 -5.22400 -23.74100 1.000 25.91464 105 VAL A C 1
ATOM 588 O O . VAL A 1 105 ? 2.48800 -4.98800 -24.08300 1.000 25.94108 105 VAL A O 1
ATOM 592 N N . VAL A 1 106 ? 4.05800 -5.20400 -22.47400 1.000 25.71178 106 VAL A N 1
ATOM 593 C CA . VAL A 1 106 ? 3.17600 -4.87400 -21.36000 1.000 27.61350 106 VAL A CA 1
ATOM 594 C C . VAL A 1 106 ? 3.78400 -3.67300 -20.64900 1.000 28.10345 106 VAL A C 1
ATOM 595 O O . VAL A 1 106 ? 4.70800 -3.82000 -19.83900 1.000 30.34238 106 VAL A O 1
ATOM 599 N N . ASN A 1 107 ? 3.27700 -2.48100 -20.95400 1.000 27.23022 107 ASN A N 1
ATOM 600 C CA . ASN A 1 107 ? 3.67900 -1.27400 -20.24300 1.000 17.75156 107 ASN A CA 1
ATOM 601 C C . ASN A 1 107 ? 3.00300 -1.25400 -18.87700 1.000 22.93248 107 ASN A C 1
ATOM 602 O O . ASN A 1 107 ? 1.77300 -1.16800 -18.78800 1.000 27.70515 107 ASN A O 1
ATOM 607 N N . ASN A 1 108 ? 3.80400 -1.34200 -17.81500 1.000 24.40431 108 ASN A N 1
ATOM 608 C CA . ASN A 1 108 ? 3.27400 -1.43900 -16.45700 1.000 26.04592 108 ASN A CA 1
ATOM 609 C C . ASN A 1 108 ? 3.98800 -0.56500 -15.43600 1.000 30.41038 108 ASN A C 1
ATOM 610 O O . ASN A 1 108 ? 3.37500 -0.23000 -14.41600 1.000 35.38335 108 ASN A O 1
ATOM 615 N N . ALA A 1 109 ? 5.24000 -0.16800 -15.66500 1.000 33.29204 109 ALA A N 1
ATOM 616 C CA . ALA A 1 109 ? 5.98700 0.60200 -14.67800 1.000 39.18231 109 ALA A CA 1
ATOM 617 C C . ALA A 1 109 ? 5.26200 1.89600 -14.32900 1.000 37.99082 109 ALA A C 1
ATOM 618 O O . ALA A 1 109 ? 4.68500 2.55900 -15.19400 1.000 28.30098 109 ALA A O 1
ATOM 620 N N . GLY A 1 110 ? 5.28900 2.24900 -13.04600 1.000 39.91492 110 GLY A N 1
ATOM 621 C CA . GLY A 1 110 ? 4.61600 3.44800 -12.59500 1.000 38.40984 110 GLY A CA 1
ATOM 622 C C . GLY A 1 110 ? 4.91900 3.84600 -11.16600 1.000 40.48084 110 GLY A C 1
ATOM 623 O O . GLY A 1 110 ? 5.17000 2.99500 -10.30800 1.000 44.31457 110 GLY A O 1
ATOM 624 N N . ILE A 1 111 ? 4.90200 5.15100 -10.90800 1.000 35.01906 111 ILE A N 1
ATOM 625 C CA . ILE A 1 111 ? 5.05700 5.70000 -9.57000 1.000 29.22688 111 ILE A CA 1
ATOM 626 C C . ILE A 1 111 ? 3.86100 6.60100 -9.28400 1.000 29.06689 111 ILE A C 1
ATOM 627 O O . ILE A 1 111 ? 3.03000 6.86500 -10.15300 1.000 27.84106 111 ILE A O 1
ATOM 632 N N . THR A 1 112 ? 3.78300 7.07100 -8.04200 1.000 28.79542 112 THR A N 1
ATOM 633 C CA . THR A 1 112 ? 2.76000 8.02000 -7.63200 1.000 27.56895 112 THR A CA 1
ATOM 634 C C . THR A 1 112 ? 3.39300 9.13000 -6.80700 1.000 27.93557 112 THR A C 1
ATOM 635 O O . THR A 1 112 ? 4.35500 8.90700 -6.06600 1.000 28.88883 112 THR A O 1
ATOM 639 N N . ARG A 1 113 ? 2.83600 10.33800 -6.94900 1.000 22.09440 113 ARG A N 1
ATOM 640 C CA . ARG A 1 113 ? 3.23400 11.50300 -6.16600 1.000 17.98141 113 ARG A CA 1
ATOM 641 C C . ARG A 1 113 ? 1.95200 12.23600 -5.75700 1.000 23.17166 113 ARG A C 1
ATOM 642 O O . ARG A 1 113 ? 1.62200 13.31100 -6.25700 1.000 25.04585 113 ARG A O 1
ATOM 650 N N . ASP A 1 114 ? 1.21200 11.62900 -4.83100 1.000 25.07814 114 ASP A N 1
ATOM 651 C CA . ASP A 1 114 ? -0.08300 12.15900 -4.42700 1.000 24.23178 114 ASP A CA 1
ATOM 652 C C . ASP A 1 114 ? 0.07700 13.47600 -3.67900 1.000 26.77197 114 ASP A C 1
ATOM 653 O O . ASP A 1 114 ? 0.93600 13.61300 -2.80300 1.000 33.13285 114 ASP A O 1
ATOM 658 N N . ARG A 1 115 ? -0.76000 14.44800 -4.03800 1.000 27.73866 115 ARG A N 1
ATOM 659 C CA . ARG A 1 115 ? -0.74600 15.77200 -3.43300 1.000 23.82453 115 ARG A CA 1
ATOM 660 C C . ARG A 1 115 ? -1.97700 16.53200 -3.89900 1.000 29.55062 115 ARG A C 1
ATOM 661 O O . ARG A 1 115 ? -2.31700 16.49000 -5.08400 1.000 29.43722 115 ARG A O 1
ATOM 669 N N . MET A 1 116 ? -2.63900 17.21500 -2.96500 1.000 28.22469 116 MET A N 1
ATOM 670 C CA . MET A 1 116 ? -3.71300 18.12900 -3.32800 1.000 27.14453 116 MET A CA 1
ATOM 671 C C . MET A 1 116 ? -3.23700 19.07400 -4.42500 1.000 30.14690 116 MET A C 1
ATOM 672 O O . MET A 1 116 ? -2.10700 19.56800 -4.38800 1.000 27.99850 116 MET A O 1
ATOM 677 N N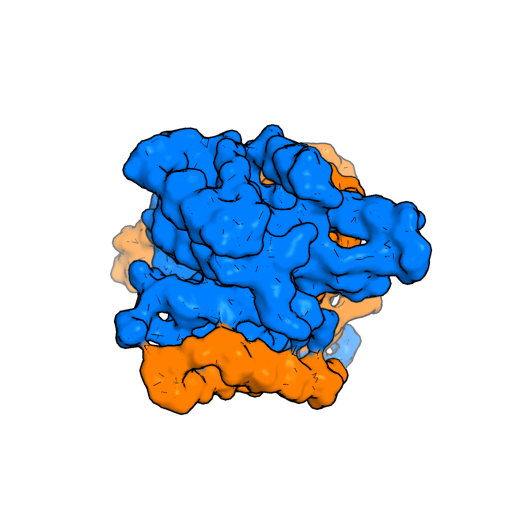 . LEU A 1 117 ? -4.10700 19.30500 -5.41300 1.000 26.20718 117 LEU A N 1
ATOM 678 C CA . LEU A 1 117 ? -3.70100 20.00900 -6.62700 1.000 25.47971 117 LEU A CA 1
ATOM 679 C C . LEU A 1 117 ? -3.04400 21.34500 -6.30700 1.000 31.19783 117 LEU A C 1
ATOM 680 O O . LEU A 1 117 ? -1.98000 21.67200 -6.84400 1.000 29.95440 117 LEU A O 1
ATOM 685 N N . PHE A 1 118 ? -3.65300 22.12300 -5.41100 1.000 28.11386 118 PHE A N 1
ATOM 686 C CA . PHE A 1 118 ? -3.10400 23.42700 -5.06100 1.000 21.93136 118 PHE A CA 1
ATOM 687 C C . PHE A 1 118 ? -1.80200 23.33500 -4.27200 1.000 27.72431 118 PHE A C 1
ATOM 688 O O . PHE A 1 118 ? -1.16500 24.36900 -4.04600 1.000 31.83259 118 PHE A O 1
ATOM 696 N N . ASN A 1 119 ? -1.39100 22.13700 -3.85600 1.000 27.90442 119 ASN A N 1
ATOM 697 C CA . ASN A 1 119 ? -0.11300 21.93500 -3.18500 1.000 30.53947 119 ASN A CA 1
ATOM 698 C C . ASN A 1 119 ? 0.88000 21.13800 -4.02100 1.000 29.61195 119 ASN A C 1
ATOM 699 O O . ASN A 1 119 ? 2.00900 20.91700 -3.57000 1.000 33.74735 119 ASN A O 1
ATOM 704 N N . MET A 1 120 ? 0.49800 20.70800 -5.22200 1.000 26.48921 120 MET A N 1
ATOM 705 C CA . MET A 1 120 ? 1.34300 19.84400 -6.03500 1.000 26.15845 120 MET A CA 1
ATOM 706 C C . MET A 1 120 ? 2.44200 20.65200 -6.71500 1.000 25.34387 120 MET A C 1
ATOM 707 O O . MET A 1 120 ? 2.16800 21.66400 -7.37000 1.000 28.58352 120 MET A O 1
ATOM 712 N N . SER A 1 121 ? 3.68400 20.20100 -6.56000 1.000 25.58399 121 SER A N 1
ATOM 713 C CA . SER A 1 121 ? 4.83100 20.88600 -7.13200 1.000 23.28054 121 SER A CA 1
ATOM 714 C C . SER A 1 121 ? 5.02300 20.49000 -8.59500 1.000 25.71837 121 SER A C 1
ATOM 715 O O . SER A 1 121 ? 4.35100 19.60100 -9.12500 1.000 25.03911 121 SER A O 1
ATOM 718 N N . ASP A 1 122 ? 5.96400 21.17400 -9.25200 1.000 23.88253 122 ASP A N 1
ATOM 719 C CA . ASP A 1 122 ? 6.27600 20.85400 -10.64100 1.000 22.62664 122 ASP A CA 1
ATOM 720 C C . ASP A 1 122 ? 6.91300 19.47600 -10.76100 1.000 26.25561 122 ASP A C 1
ATOM 721 O O . ASP A 1 122 ? 6.61900 18.73000 -11.70300 1.000 29.36564 122 ASP A O 1
ATOM 726 N N . GLU A 1 123 ? 7.79500 19.12400 -9.82000 1.000 26.14698 123 GLU A N 1
ATOM 727 C CA . GLU A 1 123 ? 8.46100 17.82600 -9.87700 1.000 21.72668 123 GLU A CA 1
ATOM 728 C C . GLU A 1 123 ? 7.47400 16.68800 -9.65300 1.000 26.09252 123 GLU A C 1
ATOM 729 O O . GLU A 1 123 ? 7.56100 15.64900 -10.31600 1.000 29.24363 123 GLU A O 1
ATOM 731 N N . GLU A 1 124 ? 6.52800 16.86600 -8.72700 1.000 26.24974 124 GLU A N 1
ATOM 732 C CA . GLU A 1 124 ? 5.52800 15.82900 -8.48600 1.000 24.31911 124 GLU A CA 1
ATOM 733 C C . GLU A 1 124 ? 4.69500 15.56900 -9.73400 1.000 23.34013 124 GLU A C 1
ATOM 734 O O . GLU A 1 124 ? 4.36200 14.41800 -10.04100 1.000 26.14956 124 GLU A O 1
ATOM 740 N N . TRP A 1 125 ? 4.35600 16.62600 -10.47300 1.000 20.68001 125 TRP A N 1
ATOM 741 C CA . TRP A 1 125 ? 3.63800 16.44900 -11.72900 1.000 17.27833 125 TRP A CA 1
ATOM 742 C C . TRP A 1 125 ? 4.54100 15.83500 -12.79300 1.000 19.94771 125 TRP A C 1
ATOM 743 O O . TRP A 1 125 ? 4.17700 14.83900 -13.43000 1.000 19.02227 125 TRP A O 1
ATOM 754 N N . ASP A 1 126 ? 5.72900 16.41400 -12.99100 1.000 20.73189 126 ASP A N 1
ATOM 755 C CA . ASP A 1 126 ? 6.60300 15.97600 -14.07600 1.000 23.37695 126 ASP A CA 1
ATOM 756 C C . ASP A 1 126 ? 7.02600 14.52300 -13.90600 1.000 21.87256 126 ASP A C 1
ATOM 757 O O . ASP A 1 126 ? 7.06700 13.76400 -14.88100 1.000 20.96229 126 ASP A O 1
ATOM 762 N N . ALA A 1 127 ? 7.33800 14.11300 -12.67500 1.000 16.69302 127 ALA A N 1
ATOM 763 C CA . ALA A 1 127 ? 7.84200 12.76100 -12.45100 1.000 19.72254 127 ALA A CA 1
ATOM 764 C C . ALA A 1 127 ? 6.80600 11.71000 -12.83300 1.000 21.55271 127 ALA A C 1
ATOM 765 O O . ALA A 1 127 ? 7.11500 10.74900 -13.54600 1.000 24.90431 127 ALA A O 1
ATOM 767 N N . VAL A 1 128 ? 5.56800 11.87600 -12.36000 1.000 26.04108 128 VAL A N 1
ATOM 768 C CA . VAL A 1 128 ? 4.51500 10.91000 -12.66700 1.000 18.02859 128 VAL A CA 1
ATOM 769 C C . VAL A 1 128 ? 4.22200 10.88900 -14.16300 1.000 21.60008 128 VAL A C 1
ATOM 770 O O . VAL A 1 128 ? 3.97900 9.82700 -14.74900 1.000 22.48422 128 VAL A O 1
ATOM 774 N N . ILE A 1 129 ? 4.24200 12.05800 -14.80500 1.000 23.66748 129 ILE A N 1
ATOM 775 C CA . ILE A 1 129 ? 3.98800 12.11900 -16.24200 1.000 22.20437 129 ILE A CA 1
ATOM 776 C C . ILE A 1 129 ? 5.10600 11.42300 -17.01200 1.000 21.47132 129 ILE A C 1
ATOM 777 O O . ILE A 1 129 ? 4.85900 10.75000 -18.02000 1.000 25.94747 129 ILE A O 1
ATOM 782 N N . ALA A 1 130 ? 6.34600 11.54600 -16.53400 1.000 19.60103 130 ALA A N 1
ATOM 783 C CA . ALA A 1 130 ? 7.48200 10.96400 -17.24200 1.000 21.30873 130 ALA A CA 1
ATOM 784 C C . ALA A 1 130 ? 7.42700 9.43900 -17.22600 1.000 19.93576 130 ALA A C 1
ATOM 785 O O . ALA A 1 130 ? 7.52300 8.79200 -18.27500 1.000 24.70340 130 ALA A O 1
ATOM 787 N N . VAL A 1 131 ? 7.27300 8.84800 -16.04000 1.000 18.03771 131 VAL A N 1
ATOM 788 C CA . VAL A 1 131 ? 7.28800 7.39300 -15.92000 1.000 21.96291 131 VAL A CA 1
ATOM 789 C C . VAL A 1 131 ? 6.06200 6.78700 -16.59100 1.000 24.18803 131 VAL A C 1
ATOM 790 O O . VAL A 1 131 ? 6.17500 5.88600 -17.43100 1.000 28.13056 131 VAL A O 1
ATOM 794 N N . HIS A 1 132 ? 4.87200 7.27200 -16.23200 1.000 25.22812 132 HIS A N 1
ATOM 795 C CA . HIS A 1 132 ? 3.64200 6.69300 -16.76300 1.000 19.73450 132 HIS A CA 1
ATOM 796 C C . HIS A 1 132 ? 3.45700 7.04200 -18.23600 1.000 21.91533 132 HIS A C 1
ATOM 797 O O . HIS A 1 132 ? 3.46300 6.15800 -19.10000 1.000 23.64191 132 HIS A O 1
ATOM 804 N N . LEU A 1 133 ? 3.30300 8.33200 -18.54400 1.000 25.60731 133 LEU A N 1
ATOM 805 C CA . LEU A 1 133 ? 2.92400 8.73300 -19.89600 1.000 24.03161 133 LEU A CA 1
ATOM 806 C C . LEU A 1 133 ? 4.09100 8.62200 -20.87200 1.000 20.87501 133 LEU A C 1
ATOM 807 O O . LEU A 1 133 ? 3.97500 7.96200 -21.91000 1.000 25.10881 133 LEU A O 1
ATOM 812 N N . ARG A 1 134 ? 5.22100 9.26600 -20.56500 1.000 21.75608 134 ARG A N 1
ATOM 813 C CA . ARG A 1 134 ? 6.35700 9.21900 -21.48100 1.000 18.71337 134 ARG A CA 1
ATOM 814 C C . ARG A 1 134 ? 6.95900 7.82100 -21.54000 1.000 22.32155 134 ARG A C 1
ATOM 815 O O . ARG A 1 134 ? 7.37900 7.36400 -22.61000 1.000 27.32669 134 ARG A O 1
ATOM 823 N N . GLY A 1 135 ? 7.00200 7.12400 -20.40400 1.000 25.36674 135 GLY A N 1
ATOM 824 C CA . GLY A 1 135 ? 7.47600 5.75100 -20.41400 1.000 25.08393 135 GLY A CA 1
ATOM 825 C C . GLY A 1 135 ? 6.61200 4.84900 -21.27300 1.000 26.01795 135 GLY A C 1
ATOM 826 O O . GLY A 1 135 ? 7.12000 3.98200 -21.98900 1.000 24.03824 135 GLY A O 1
ATOM 827 N N . HIS A 1 136 ? 5.29200 5.04100 -21.21600 1.000 22.66932 136 HIS A N 1
ATOM 828 C CA . HIS A 1 136 ? 4.40400 4.30300 -22.10700 1.000 20.56388 136 HIS A CA 1
ATOM 829 C C . HIS A 1 136 ? 4.65300 4.67400 -23.56200 1.000 21.05996 136 HIS A C 1
ATOM 830 O O . HIS A 1 136 ? 4.68000 3.79800 -24.43300 1.000 25.09255 136 HIS A O 1
ATOM 837 N N . PHE A 1 137 ? 4.84100 5.96600 -23.84500 1.000 21.75848 137 PHE A N 1
ATOM 838 C CA . PHE A 1 137 ? 5.01700 6.40500 -25.22800 1.000 21.08651 137 PHE A CA 1
ATOM 839 C C . PHE A 1 137 ? 6.28100 5.81800 -25.84300 1.000 22.48316 137 PHE A C 1
ATOM 840 O O . PHE A 1 137 ? 6.25300 5.29800 -26.96500 1.000 28.24129 137 PHE A O 1
ATOM 848 N N . LEU A 1 138 ? 7.40400 5.91100 -25.12700 1.000 20.88326 138 LEU A N 1
ATOM 849 C CA . LEU A 1 138 ? 8.68300 5.47300 -25.67800 1.000 20.47152 138 LEU A CA 1
ATOM 850 C C . LEU A 1 138 ? 8.64100 4.00300 -26.07100 1.000 22.99215 138 LEU A C 1
ATOM 851 O O . LEU A 1 138 ? 9.09400 3.62500 -27.15900 1.000 29.98953 138 LEU A O 1
ATOM 856 N N . LEU A 1 139 ? 8.09100 3.15700 -25.19900 1.000 24.55356 139 LEU A N 1
ATOM 857 C CA . LEU A 1 139 ? 8.02100 1.73600 -25.51700 1.000 25.20994 139 LEU A CA 1
ATOM 858 C C . LEU A 1 139 ? 6.93100 1.44700 -26.54400 1.000 27.27551 139 LEU A C 1
ATOM 859 O O . LEU A 1 139 ? 7.08400 0.55200 -27.38200 1.000 28.80215 139 LEU A O 1
ATOM 864 N N . THR A 1 140 ? 5.81800 2.18300 -26.49100 1.000 27.13986 140 THR A N 1
ATOM 865 C CA . THR A 1 140 ? 4.76800 1.99400 -27.48700 1.000 20.92905 140 THR A CA 1
ATOM 866 C C . THR A 1 140 ? 5.23200 2.44900 -28.86500 1.000 26.13418 140 THR A C 1
ATOM 867 O O . THR A 1 140 ? 4.99800 1.75900 -29.86500 1.000 30.26777 140 THR A O 1
ATOM 871 N N . ARG A 1 141 ? 5.90100 3.60300 -28.93600 1.000 23.27544 141 ARG A N 1
ATOM 872 C CA . ARG A 1 141 ? 6.39800 4.09800 -30.21600 1.000 25.81305 141 ARG A CA 1
ATOM 873 C C . ARG A 1 141 ? 7.44900 3.16000 -30.79900 1.000 26.45399 141 ARG A C 1
ATOM 874 O O . ARG A 1 141 ? 7.43500 2.87200 -32.00200 1.000 29.62244 141 ARG A O 1
ATOM 882 N N . ASN A 1 142 ? 8.37300 2.67900 -29.96300 1.000 31.78399 142 ASN A N 1
ATOM 883 C CA . ASN A 1 142 ? 9.40100 1.75900 -30.44200 1.000 25.53649 142 ASN A CA 1
ATOM 884 C C . ASN A 1 142 ? 8.78000 0.47300 -30.97400 1.000 26.25997 142 ASN A C 1
ATOM 885 O O . ASN A 1 142 ? 9.13900 -0.00400 -32.05700 1.000 29.38463 142 ASN A O 1
ATOM 890 N N . ALA A 1 143 ? 7.83400 -0.09900 -30.22500 1.000 23.24636 143 ALA A N 1
ATOM 891 C CA . ALA A 1 143 ? 7.17400 -1.32100 -30.67300 1.000 23.53581 143 ALA A CA 1
ATOM 892 C C . ALA A 1 143 ? 6.34900 -1.07300 -31.92900 1.000 30.65515 143 ALA A C 1
ATOM 893 O O . ALA A 1 143 ? 6.27100 -1.93700 -32.81200 1.000 33.56821 143 ALA A O 1
ATOM 895 N N . ALA A 1 144 ? 5.72400 0.10200 -32.02300 1.000 30.36828 144 ALA A N 1
ATOM 896 C CA . ALA A 1 144 ? 4.97500 0.44900 -33.22600 1.000 24.12738 144 ALA A CA 1
ATOM 897 C C . ALA A 1 144 ? 5.89400 0.55500 -34.43500 1.000 25.94728 144 ALA A C 1
ATOM 898 O O . ALA A 1 144 ? 5.54300 0.10900 -35.53400 1.000 31.96555 144 ALA A O 1
ATOM 900 N N . ALA A 1 145 ? 7.07600 1.15000 -34.25400 1.000 28.43533 145 ALA A N 1
ATOM 901 C CA . ALA A 1 145 ? 8.01700 1.26500 -35.36300 1.000 30.20758 145 ALA A CA 1
ATOM 902 C C . ALA A 1 145 ? 8.53900 -0.10200 -35.78600 1.000 29.12519 145 ALA A C 1
ATOM 903 O O . ALA A 1 145 ? 8.68000 -0.37500 -36.98300 1.000 34.33082 145 ALA A O 1
ATOM 905 N N . TYR A 1 146 ? 8.83000 -0.97400 -34.81700 1.000 28.87600 146 TYR A N 1
ATOM 906 C CA . TYR A 1 146 ? 9.30400 -2.31500 -35.14100 1.000 26.84039 146 TYR A CA 1
ATOM 907 C C . TYR A 1 146 ? 8.22500 -3.12400 -35.85200 1.000 27.98369 146 TYR A C 1
ATOM 908 O O . TYR A 1 146 ? 8.47900 -3.73700 -36.89600 1.000 32.09171 146 TYR A O 1
ATOM 917 N N . TRP A 1 147 ? 7.01200 -3.14000 -35.29500 1.000 29.12616 147 TRP A N 1
ATOM 918 C CA . TRP A 1 147 ? 5.93900 -3.94800 -35.86900 1.000 30.50687 147 TRP A CA 1
ATOM 919 C C . TRP A 1 147 ? 5.54500 -3.45300 -37.25700 1.000 31.88579 147 TRP A C 1
ATOM 920 O O . TRP A 1 147 ? 5.24300 -4.25700 -38.14800 1.000 35.78573 147 TRP A O 1
ATOM 931 N N . ARG A 1 148 ? 5.53400 -2.13400 -37.45900 1.000 29.98314 148 ARG A N 1
ATOM 932 C CA . ARG A 1 148 ? 5.21500 -1.59700 -38.77800 1.000 30.27200 148 ARG A CA 1
ATOM 933 C C . ARG A 1 148 ? 6.27300 -1.99300 -39.80000 1.000 34.78471 148 ARG A C 1
ATOM 934 O O . ARG A 1 148 ? 5.94400 -2.36400 -40.93400 1.000 40.89383 148 ARG A O 1
ATOM 942 N N . ASP A 1 149 ? 7.54900 -1.92300 -39.41500 1.000 34.41736 149 ASP A N 1
ATOM 943 C CA . ASP A 1 149 ? 8.62500 -2.28800 -40.33100 1.000 30.77369 149 ASP A CA 1
ATOM 944 C C . ASP A 1 149 ? 8.60300 -3.78000 -40.64200 1.000 32.06542 149 ASP A C 1
ATOM 945 O O . ASP A 1 149 ? 8.72200 -4.18100 -41.80500 1.000 37.68143 149 ASP A O 1
ATOM 950 N N . LYS A 1 150 ? 8.44900 -4.62000 -39.61300 1.000 36.34565 150 LYS A N 1
ATOM 951 C CA . LYS A 1 150 ? 8.40400 -6.06000 -39.84700 1.000 33.29155 150 LYS A CA 1
ATOM 952 C C . LYS A 1 150 ? 7.19600 -6.44900 -40.69000 1.000 34.84726 150 LYS A C 1
ATOM 953 O O . LYS A 1 150 ? 7.23200 -7.46300 -41.39500 1.000 44.96324 150 LYS A O 1
ATOM 959 N N . ALA A 1 151 ? 6.12600 -5.65300 -40.64000 1.000 34.40148 151 ALA A N 1
ATOM 960 C CA . ALA A 1 151 ? 4.99200 -5.89100 -41.52500 1.000 31.58654 151 ALA A CA 1
ATOM 961 C C . ALA A 1 151 ? 5.31700 -5.51400 -42.96500 1.000 36.97516 151 ALA A C 1
ATOM 962 O O . ALA A 1 151 ? 4.76100 -6.10200 -43.89900 1.000 36.31107 151 ALA A O 1
ATOM 964 N N . LYS A 1 152 ? 6.20900 -4.53900 -43.16500 1.000 32.03913 152 LYS A N 1
ATOM 965 C CA . LYS A 1 152 ? 6.63300 -4.18900 -44.51700 1.000 28.30286 152 LYS A CA 1
ATOM 966 C C . LYS A 1 152 ? 7.44000 -5.30900 -45.16200 1.000 36.47083 152 LYS A C 1
ATOM 967 O O . LYS A 1 152 ? 7.35200 -5.51400 -46.37900 1.000 38.82747 152 LYS A O 1
ATOM 973 N N . ASP A 1 153 ? 8.22800 -6.03600 -44.37400 1.000 34.12389 153 ASP A N 1
ATOM 974 C CA . ASP A 1 153 ? 9.08100 -7.10400 -44.87600 1.000 35.93729 153 ASP A CA 1
ATOM 975 C C . ASP A 1 153 ? 8.42900 -8.47700 -44.78700 1.000 37.04224 153 ASP A C 1
ATOM 976 O O . ASP A 1 153 ? 9.08300 -9.48000 -45.09100 1.000 43.63342 153 ASP A O 1
ATOM 981 N N . ALA A 1 154 ? 7.16600 -8.54900 -44.38400 1.000 32.82677 154 ALA A N 1
ATOM 982 C CA . ALA A 1 154 ? 6.47800 -9.81800 -44.19800 1.000 29.99947 154 ALA A CA 1
ATOM 983 C C . ALA A 1 154 ? 5.62200 -10.13700 -45.41400 1.000 38.61717 154 ALA A C 1
ATOM 984 O O . ALA A 1 154 ? 4.90700 -9.26700 -45.92300 1.000 38.48940 154 ALA A O 1
ATOM 986 N N . GLU A 1 155 ? 5.70000 -11.38400 -45.87700 1.000 41.97887 155 GLU A N 1
ATOM 987 C CA . GLU A 1 155 ? 4.76400 -11.87200 -46.88000 1.000 33.80816 155 GLU A CA 1
ATOM 988 C C . GLU A 1 155 ? 3.35900 -11.87200 -46.29400 1.000 39.68701 155 GLU A C 1
ATOM 989 O O . GLU A 1 155 ? 3.08100 -12.59100 -45.32900 1.000 55.36667 155 GLU A O 1
ATOM 995 N N . GLY A 1 156 ? 2.47900 -11.05700 -46.86800 1.000 38.23272 156 GLY A N 1
ATOM 996 C CA . GLY A 1 156 ? 1.15000 -10.84200 -46.33100 1.000 35.94729 156 GLY A CA 1
ATOM 997 C C . GLY A 1 156 ? 0.96200 -9.49100 -45.68000 1.000 35.20466 156 GLY A C 1
ATOM 998 O O . GLY A 1 156 ? -0.17400 -9.14400 -45.33000 1.000 39.86260 156 GLY A O 1
ATOM 999 N N . GLY A 1 157 ? 2.03400 -8.72200 -45.50100 1.000 31.60014 157 GLY A N 1
ATOM 1000 C CA . GLY A 1 157 ? 1.92300 -7.38400 -44.94800 1.000 32.24361 157 GLY A CA 1
ATOM 1001 C C . GLY A 1 157 ? 1.34300 -7.32300 -43.55300 1.000 35.39422 157 GLY A C 1
ATOM 1002 O O . GLY A 1 157 ? 0.73900 -6.30900 -43.18700 1.000 39.58224 157 GLY A O 1
ATOM 1003 N N . SER A 1 158 ? 1.50700 -8.38000 -42.76100 1.000 34.26347 158 SER A N 1
ATOM 1004 C CA . SER A 1 158 ? 0.97100 -8.43000 -41.40900 1.000 33.95566 158 SER A CA 1
ATOM 1005 C C . SER A 1 158 ? 2.04900 -8.92600 -40.45500 1.000 32.87030 158 SER A C 1
ATOM 1006 O O . SER A 1 158 ? 3.11000 -9.40000 -40.86900 1.000 34.49322 158 SER A O 1
ATOM 1009 N N . VAL A 1 159 ? 1.75900 -8.81700 -39.16200 1.000 39.77150 159 VAL A N 1
ATOM 1010 C CA . VAL A 1 159 ? 2.70400 -9.19800 -38.11800 1.000 31.94510 159 VAL A CA 1
ATOM 1011 C C . VAL A 1 159 ? 1.91200 -9.46200 -36.84600 1.000 35.14504 159 VAL A C 1
ATOM 1012 O O . VAL A 1 159 ? 0.91000 -8.79400 -36.57500 1.000 40.75703 159 VAL A O 1
ATOM 1016 N N . PHE A 1 160 ? 2.35200 -10.45200 -36.07400 1.000 35.00130 160 PHE A N 1
ATOM 1017 C CA . PHE A 1 160 ? 1.75900 -10.69500 -34.76600 1.000 36.96737 160 PHE A CA 1
ATOM 1018 C C . PHE A 1 160 ? 2.31200 -9.68200 -33.77200 1.000 40.31329 160 PHE A C 1
ATOM 1019 O O . PHE A 1 160 ? 3.52900 -9.59800 -33.57300 1.000 38.31589 160 PHE A O 1
ATOM 1027 N N . GLY A 1 161 ? 1.41900 -8.91800 -33.15000 1.000 39.40243 161 GLY A N 1
ATOM 1028 C CA . GLY A 1 161 ? 1.80900 -7.94500 -32.15000 1.000 31.78069 161 GLY A CA 1
ATOM 1029 C C . GLY A 1 161 ? 0.75300 -7.76400 -31.08100 1.000 31.57380 161 GLY A C 1
ATOM 1030 O O . GLY A 1 161 ? -0.43700 -7.64700 -31.38800 1.000 33.90821 161 GLY A O 1
ATOM 1031 N N . ARG A 1 162 ? 1.17400 -7.75100 -29.81900 1.000 33.40727 162 ARG A N 1
ATOM 1032 C CA . ARG A 1 162 ? 0.27200 -7.54300 -28.69400 1.000 29.24158 162 ARG A CA 1
ATOM 1033 C C . ARG A 1 162 ? 0.81600 -6.42500 -27.81900 1.000 30.04260 162 ARG A C 1
ATOM 1034 O O . ARG A 1 162 ? 1.97900 -6.46500 -27.40500 1.000 27.54560 162 ARG A O 1
ATOM 1042 N N . LEU A 1 163 ? -0.02600 -5.43200 -27.54700 1.000 30.59144 163 LEU A N 1
ATOM 1043 C CA . LEU A 1 163 ? 0.32400 -4.29400 -26.71100 1.000 25.60817 163 LEU A CA 1
ATOM 1044 C C . LEU A 1 163 ? -0.69900 -4.17200 -25.59000 1.000 24.35595 163 LEU A C 1
ATOM 1045 O O . LEU A 1 163 ? -1.90700 -4.13500 -25.84900 1.000 24.20966 163 LEU A O 1
ATOM 1050 N N . VAL A 1 164 ? -0.21700 -4.12300 -24.35100 1.000 25.51092 164 VAL A N 1
ATOM 1051 C CA . VAL A 1 164 ? -1.06800 -4.02000 -23.17100 1.000 22.80511 164 VAL A CA 1
ATOM 1052 C C . VAL A 1 164 ? -0.54700 -2.84500 -22.35100 1.000 24.15399 164 VAL A C 1
ATOM 1053 O O . VAL A 1 164 ? 0.49500 -2.95200 -21.69500 1.000 28.91251 164 VAL A O 1
ATOM 1057 N N . ASN A 1 165 ? -1.25400 -1.72200 -22.39400 1.000 25.32738 165 ASN A N 1
ATOM 1058 C CA . ASN A 1 165 ? -0.91100 -0.55600 -21.59500 1.000 23.37705 165 ASN A CA 1
ATOM 1059 C C . ASN A 1 165 ? -1.78400 -0.50900 -20.34800 1.000 27.05383 165 ASN A C 1
ATOM 1060 O O . ASN A 1 165 ? -2.93800 -0.94300 -20.36100 1.000 28.56009 165 ASN A O 1
ATOM 1065 N N . THR A 1 166 ? -1.21900 0.02300 -19.26700 1.000 29.96289 166 THR A N 1
ATOM 1066 C CA . THR A 1 166 ? -1.85000 0.00500 -17.94900 1.000 29.28948 166 THR A CA 1
ATOM 1067 C C . THR A 1 166 ? -2.30900 1.41700 -17.60300 1.000 28.94080 166 THR A C 1
ATOM 1068 O O . THR A 1 166 ? -1.49400 2.27600 -17.25400 1.000 32.03345 166 THR A O 1
ATOM 1072 N N . SER A 1 167 ? -3.61500 1.65600 -17.70900 1.000 25.15648 167 SER A N 1
ATOM 1073 C CA . SER A 1 167 ? -4.18900 2.90800 -17.23600 1.000 24.46384 167 SER A CA 1
ATOM 1074 C C . SER A 1 167 ? -4.74400 2.71100 -15.83300 1.000 26.19228 167 SER A C 1
ATOM 1075 O O . SER A 1 167 ? -4.27100 1.84800 -15.08700 1.000 28.65746 167 SER A O 1
ATOM 1078 N N . SER A 1 168 ? -5.75000 3.50000 -15.47000 1.000 26.09904 168 SER A N 1
ATOM 1079 C CA . SER A 1 168 ? -6.34900 3.40800 -14.14800 1.000 20.89380 168 SER A CA 1
ATOM 1080 C C . SER A 1 168 ? -7.71400 4.07600 -14.17800 1.000 30.50156 168 SER A C 1
ATOM 1081 O O . SER A 1 168 ? -7.99600 4.91900 -15.03400 1.000 32.20725 168 SER A O 1
ATOM 1084 N N . GLU A 1 169 ? -8.56000 3.67900 -13.22700 1.000 28.31824 169 GLU A N 1
ATOM 1085 C CA . GLU A 1 169 ? -9.85300 4.32600 -13.05100 1.000 31.38104 169 GLU A CA 1
ATOM 1086 C C . GLU A 1 169 ? -9.72200 5.76800 -12.58700 1.000 33.61113 169 GLU A C 1
ATOM 1087 O O . GLU A 1 169 ? -10.70600 6.51300 -12.65300 1.000 33.35264 169 GLU A O 1
ATOM 1093 N N . ALA A 1 170 ? -8.53900 6.17600 -12.12100 1.000 30.01592 170 ALA A N 1
ATOM 1094 C CA . ALA A 1 170 ? -8.32200 7.57500 -11.77200 1.000 23.88366 170 ALA A CA 1
ATOM 1095 C C . ALA A 1 170 ? -8.46100 8.48200 -12.98800 1.000 28.55450 170 ALA A C 1
ATOM 1096 O O . ALA A 1 170 ? -8.89200 9.63300 -12.85600 1.000 32.42792 170 ALA A O 1
ATOM 1098 N N . GLY A 1 171 ? -8.11100 7.98200 -14.17600 1.000 28.63962 171 GLY A N 1
ATOM 1099 C CA . GLY A 1 171 ? -8.21300 8.77900 -15.38700 1.000 24.55491 171 GLY A CA 1
ATOM 1100 C C . GLY A 1 171 ? -9.63000 9.14100 -15.77800 1.000 31.26609 171 GLY A C 1
ATOM 1101 O O . GLY A 1 171 ? -9.82600 10.07100 -16.56700 1.000 29.81213 171 GLY A O 1
ATOM 1102 N N . LEU A 1 172 ? -10.62000 8.42900 -15.24600 1.000 36.69672 172 LEU A N 1
ATOM 1103 C CA . LEU A 1 172 ? -12.02300 8.71000 -15.52500 1.000 34.25427 172 LEU A CA 1
ATOM 1104 C C . LEU A 1 172 ? -12.68100 9.59200 -14.47600 1.000 35.61658 172 LEU A C 1
ATOM 1105 O O . LEU A 1 172 ? -13.61300 10.33100 -14.80400 1.000 36.91198 172 LEU A O 1
ATOM 1110 N N . VAL A 1 173 ? -12.21400 9.53900 -13.23100 1.000 32.50971 173 VAL A N 1
ATOM 1111 C CA . VAL A 1 173 ? -12.88000 10.22300 -12.13000 1.000 33.59341 173 VAL A CA 1
ATOM 1112 C C . VAL A 1 173 ? -12.11800 11.48800 -11.75600 1.000 40.45483 173 VAL A C 1
ATOM 1113 O O . VAL A 1 173 ? -12.70500 12.44800 -11.24400 1.000 41.08429 173 VAL A O 1
ATOM 1117 N N . GLY A 1 174 ? -10.81300 11.50300 -12.02200 1.000 32.85441 174 GLY A N 1
ATOM 1118 C CA . GLY A 1 174 ? -9.96400 12.59800 -11.61700 1.000 25.69798 174 GLY A CA 1
ATOM 1119 C C . GLY A 1 174 ? -9.99100 12.80500 -10.11500 1.000 33.84474 174 GLY A C 1
ATOM 1120 O O . GLY A 1 174 ? -10.60400 13.74900 -9.60600 1.000 26.80705 174 GLY A O 1
ATOM 1121 N N . PRO A 1 175 ? -9.32200 11.92300 -9.37500 1.000 30.79766 175 PRO A N 1
ATOM 1122 C CA . PRO A 1 175 ? -9.38200 11.98900 -7.91100 1.000 28.14179 175 PRO A CA 1
ATOM 1123 C C . PRO A 1 175 ? -8.72400 13.25000 -7.37000 1.000 32.99452 175 PRO A C 1
ATOM 1124 O O . PRO A 1 175 ? -7.86900 13.86500 -8.00900 1.000 29.83185 175 PRO A O 1
ATOM 1128 N N . VAL A 1 176 ? -9.14200 13.63300 -6.16300 1.000 36.13228 176 VAL A N 1
ATOM 1129 C CA . VAL A 1 176 ? -8.48300 14.72400 -5.45500 1.000 26.99624 176 VAL A CA 1
ATOM 1130 C C . VAL A 1 176 ? -7.12800 14.23700 -4.96100 1.000 33.12335 176 VAL A C 1
ATOM 1131 O O . VAL A 1 176 ? -7.01500 13.14700 -4.38500 1.000 38.03761 176 VAL A O 1
ATOM 1135 N N . GLY A 1 177 ? -6.09100 15.03400 -5.19500 1.000 20.89135 177 GLY A N 1
ATOM 1136 C CA . GLY A 1 177 ? -4.75400 14.64000 -4.80500 1.000 26.41098 177 GLY A CA 1
ATOM 1137 C C . GLY A 1 177 ? -4.05300 13.69200 -5.75200 1.000 30.22518 177 GLY A C 1
ATOM 1138 O O . GLY A 1 177 ? -2.98100 13.18200 -5.40900 1.000 29.89517 177 GLY A O 1
ATOM 1139 N N . GLN A 1 178 ? -4.62000 13.43600 -6.93000 1.000 27.29214 178 GLN A N 1
ATOM 1140 C CA . GLN A 1 178 ? -4.01000 12.55400 -7.92200 1.000 26.22781 178 GLN A CA 1
ATOM 1141 C C . GLN A 1 178 ? -4.20600 13.11200 -9.32300 1.000 25.06376 178 GLN A C 1
ATOM 1142 O O . GLN A 1 178 ? -4.45100 12.36700 -10.27700 1.000 25.22068 178 GLN A O 1
ATOM 1148 N N . ALA A 1 179 ? -4.10700 14.43600 -9.46400 1.000 22.71698 179 ALA A N 1
ATOM 1149 C CA . ALA A 1 179 ? -4.25800 15.05000 -10.78000 1.000 20.77235 179 ALA A CA 1
ATOM 1150 C C . ALA A 1 179 ? -3.18700 14.55800 -11.74400 1.000 22.14601 179 ALA A C 1
ATOM 1151 O O . ALA A 1 179 ? -3.47500 14.27900 -12.91400 1.000 21.14002 179 ALA A O 1
ATOM 1153 N N . ASN A 1 180 ? -1.94600 14.43700 -11.26800 1.000 19.16891 180 ASN A N 1
ATOM 1154 C CA . ASN A 1 180 ? -0.86100 13.95600 -12.11800 1.000 15.00319 180 ASN A CA 1
ATOM 1155 C C . ASN A 1 180 ? -1.09500 12.51300 -12.54800 1.000 16.07518 180 ASN A C 1
ATOM 1156 O O . ASN A 1 180 ? -0.98800 12.18000 -13.73500 1.000 18.75710 180 ASN A O 1
ATOM 1161 N N . TYR A 1 181 ? -1.41200 11.63900 -11.59000 1.000 18.84151 181 TYR A N 1
ATOM 1162 C CA . TYR A 1 181 ? -1.64800 10.23400 -11.90800 1.000 15.55209 181 TYR A CA 1
ATOM 1163 C C . TYR A 1 181 ? -2.84200 10.07400 -12.83900 1.000 20.67888 181 TYR A C 1
ATOM 1164 O O . TYR A 1 181 ? -2.79400 9.29100 -13.79500 1.000 22.82238 181 TYR A O 1
ATOM 1173 N N . ALA A 1 182 ? -3.91900 10.82000 -12.58300 1.000 18.86920 182 ALA A N 1
ATOM 1174 C CA . ALA A 1 182 ? -5.10900 10.72700 -13.42300 1.000 17.09561 182 ALA A CA 1
ATOM 1175 C C . ALA A 1 182 ? -4.84400 11.25400 -14.82800 1.000 19.62044 182 ALA A C 1
ATOM 1176 O O . ALA A 1 182 ? -5.35700 10.70300 -15.81000 1.000 20.15206 182 ALA A O 1
ATOM 1178 N N . ALA A 1 183 ? -4.04700 12.31800 -14.94800 1.000 16.40755 183 ALA A N 1
ATOM 1179 C CA . ALA A 1 183 ? -3.75900 12.87400 -16.26600 1.000 18.66453 183 ALA A CA 1
ATOM 1180 C C . ALA A 1 183 ? -2.90200 11.92500 -17.09300 1.000 18.51440 183 ALA A C 1
ATOM 1181 O O . ALA A 1 183 ? -3.15800 11.72900 -18.28700 1.000 26.33556 183 ALA A O 1
ATOM 1183 N N . ALA A 1 184 ? -1.87900 11.33000 -16.47800 1.000 20.23173 184 ALA A N 1
ATOM 1184 C CA . ALA A 1 184 ? -1.03800 10.37600 -17.19300 1.000 21.17651 184 ALA A CA 1
ATOM 1185 C C . ALA A 1 184 ? -1.83500 9.15100 -17.62300 1.000 23.31790 184 ALA A C 1
ATOM 1186 O O . ALA A 1 184 ? -1.69500 8.67600 -18.75700 1.000 24.91136 184 ALA A O 1
ATOM 1188 N N . LYS A 1 185 ? -2.68400 8.63100 -16.73300 1.000 21.84290 185 LYS A N 1
ATOM 1189 C CA . LYS A 1 185 ? -3.45600 7.43700 -17.05600 1.000 20.09167 185 LYS A CA 1
ATOM 1190 C C . LYS A 1 185 ? -4.48200 7.70500 -18.14800 1.000 21.62379 185 LYS A C 1
ATOM 1191 O O . LYS A 1 185 ? -4.75900 6.82100 -18.96700 1.000 22.65325 185 LYS A O 1
ATOM 1197 N N . ALA A 1 186 ? -5.05700 8.90900 -18.17600 1.000 20.94445 186 ALA A N 1
ATOM 1198 C CA . ALA A 1 186 ? -5.96900 9.25900 -19.25800 1.000 20.88461 186 ALA A CA 1
ATOM 1199 C C . ALA A 1 186 ? -5.22000 9.41000 -20.57600 1.000 21.52900 186 ALA A C 1
ATOM 1200 O O . ALA A 1 186 ? -5.73600 9.04000 -21.63600 1.000 21.82432 186 ALA A O 1
ATOM 1202 N N . GLY A 1 187 ? -4.00000 9.94900 -20.52700 1.000 21.12020 187 GLY A N 1
ATOM 1203 C CA . GLY A 1 187 ? -3.20600 10.05900 -21.73900 1.000 15.47797 187 GLY A CA 1
ATOM 1204 C C . GLY A 1 187 ? -2.77100 8.70900 -22.27500 1.000 17.65145 187 GLY A C 1
ATOM 1205 O O . GLY A 1 187 ? -2.68500 8.51000 -23.49000 1.000 22.10528 187 GLY A O 1
ATOM 1206 N N . ILE A 1 188 ? -2.49200 7.76300 -21.37500 1.000 18.80269 188 ILE A N 1
ATOM 1207 C CA . ILE A 1 188 ? -2.10500 6.41700 -21.78900 1.000 17.97956 188 ILE A CA 1
ATOM 1208 C C . ILE A 1 188 ? -3.22200 5.76100 -22.59400 1.000 18.56768 188 ILE A C 1
ATOM 1209 O O . ILE A 1 188 ? -2.97100 5.09800 -23.60900 1.000 23.46992 188 ILE A O 1
ATOM 1214 N N . THR A 1 189 ? -4.47100 5.93600 -22.15600 1.000 21.34603 189 THR A N 1
ATOM 1215 C CA . THR A 1 189 ? -5.60500 5.40200 -22.90500 1.000 16.18669 189 THR A CA 1
ATOM 1216 C C . THR A 1 189 ? -5.68400 6.01800 -24.29700 1.000 22.68620 189 THR A C 1
ATOM 1217 O O . THR A 1 189 ? -5.85500 5.30900 -25.29600 1.000 22.59994 189 THR A O 1
ATOM 1221 N N . ALA A 1 190 ? -5.56700 7.34500 -24.37800 1.000 26.71711 190 ALA A N 1
ATOM 1222 C CA . ALA A 1 190 ? -5.61200 8.01700 -25.67200 1.000 23.96091 190 ALA A CA 1
ATOM 1223 C C . ALA A 1 190 ? -4.42400 7.62200 -26.54000 1.000 25.65411 190 ALA A C 1
ATOM 1224 O O . ALA A 1 190 ? -4.56100 7.48200 -27.76100 1.000 27.55967 190 ALA A O 1
ATOM 1226 N N . LEU A 1 191 ? -3.25100 7.44100 -25.92800 1.000 21.50346 191 LEU A N 1
ATOM 1227 C CA . LEU A 1 191 ? -2.09400 6.95600 -26.67400 1.000 20.64702 191 LEU A CA 1
ATOM 1228 C C . LEU A 1 191 ? -2.34300 5.56100 -27.23000 1.000 24.02940 191 LEU A C 1
ATOM 1229 O O . LEU A 1 191 ? -1.97900 5.26400 -28.37400 1.000 25.66182 191 LEU A O 1
ATOM 1234 N N . THR A 1 192 ? -2.96400 4.68900 -26.43300 1.000 18.93069 192 THR A N 1
ATOM 1235 C CA . THR A 1 192 ? -3.19600 3.31800 -26.87200 1.000 20.51612 192 THR A CA 1
ATOM 1236 C C . THR A 1 192 ? -4.25700 3.25600 -27.96500 1.000 24.60707 192 THR A C 1
ATOM 1237 O O . THR A 1 192 ? -4.16400 2.42900 -28.88000 1.000 27.88966 192 THR A O 1
ATOM 1241 N N . LEU A 1 193 ? -5.27600 4.11800 -27.88400 1.000 28.12524 193 LEU A N 1
ATOM 1242 C CA . LEU A 1 193 ? -6.29600 4.15300 -28.92900 1.000 26.60422 193 LEU A CA 1
ATOM 1243 C C . LEU A 1 193 ? -5.69000 4.52200 -30.27700 1.000 26.71215 193 LEU A C 1
ATOM 1244 O O . LEU A 1 193 ? -6.10600 3.99800 -31.31700 1.000 31.02738 193 LEU A O 1
ATOM 1249 N N . SER A 1 194 ? -4.70600 5.42400 -30.27900 1.000 25.50325 194 SER A N 1
ATOM 1250 C CA . SER A 1 194 ? -4.00400 5.74800 -31.51700 1.000 27.71162 194 SER A CA 1
ATOM 1251 C C . SER A 1 194 ? -3.17600 4.56500 -32.00200 1.000 27.75522 194 SER A C 1
ATOM 1252 O O . SER A 1 194 ? -3.12100 4.29200 -33.20800 1.000 38.43629 194 SER A O 1
ATOM 1255 N N . ALA A 1 195 ? -2.52500 3.85400 -31.07700 1.000 21.87320 195 ALA A N 1
ATOM 1256 C CA . ALA A 1 195 ? -1.73200 2.68600 -31.44800 1.000 21.70146 195 ALA A CA 1
ATOM 1257 C C . ALA A 1 195 ? -2.60900 1.60700 -32.06800 1.000 29.98885 195 ALA A C 1
ATOM 1258 O O . ALA A 1 195 ? -2.25300 1.00900 -33.09100 1.000 32.35967 195 ALA A O 1
ATOM 1260 N N . ALA A 1 196 ? -3.76300 1.34400 -31.45200 1.000 25.87247 196 ALA A N 1
ATOM 1261 C CA . ALA A 1 196 ? -4.69000 0.35500 -31.98900 1.000 26.75700 196 ALA A CA 1
ATOM 1262 C C . ALA A 1 196 ? -5.20500 0.77000 -33.36100 1.000 28.33259 196 ALA A C 1
ATOM 1263 O O . ALA A 1 196 ? -5.40700 -0.07700 -34.23900 1.000 32.41836 196 ALA A O 1
ATOM 1265 N N . ARG A 1 197 ? -5.42200 2.07200 -33.56500 1.000 26.69848 197 ARG A N 1
ATOM 1266 C CA . ARG A 1 197 ? -5.93600 2.54300 -34.84600 1.000 27.99937 197 ARG A CA 1
ATOM 1267 C C . ARG A 1 197 ? -4.85600 2.53600 -35.92100 1.000 33.95077 197 ARG A C 1
ATOM 1268 O O . ARG A 1 197 ? -5.16300 2.36600 -37.10700 1.000 41.88974 197 ARG A O 1
ATOM 1276 N N . ALA A 1 198 ? -3.59300 2.71100 -35.53000 1.000 33.78841 198 ALA A N 1
ATOM 1277 C CA . ALA A 1 198 ? -2.49400 2.78000 -36.48600 1.000 31.74064 198 ALA A CA 1
ATOM 1278 C C . ALA A 1 198 ? -1.92900 1.41500 -36.84700 1.000 35.16893 198 ALA A C 1
ATOM 1279 O O . ALA A 1 198 ? -1.42600 1.23700 -37.96300 1.000 38.50656 198 ALA A O 1
ATOM 1281 N N . LEU A 1 199 ? -2.00100 0.44700 -35.93600 1.000 31.32145 199 LEU A N 1
ATOM 1282 C CA . LEU A 1 199 ? -1.36600 -0.84800 -36.12500 1.000 28.27868 199 LEU A CA 1
ATOM 1283 C C . LEU A 1 199 ? -2.35800 -1.99300 -36.26800 1.000 31.89197 199 LEU A C 1
ATOM 1284 O O . LEU A 1 199 ? -1.93800 -3.12800 -36.51500 1.000 31.66511 199 LEU A O 1
ATOM 1289 N N . GLY A 1 200 ? -3.65900 -1.73100 -36.12000 1.000 30.92448 200 GLY A N 1
ATOM 1290 C CA . GLY A 1 200 ? -4.63500 -2.80700 -36.17700 1.000 32.46359 200 GLY A CA 1
ATOM 1291 C C . GLY A 1 200 ? -4.72300 -3.47100 -37.53700 1.000 40.05238 200 GLY A C 1
ATOM 1292 O O . GLY A 1 200 ? -5.00800 -4.66900 -37.62900 1.000 44.56841 200 GLY A O 1
ATOM 1293 N N A ARG A 1 201 ? -4.47700 -2.71400 -38.60600 0.500 39.46576 201 ARG A N 1
ATOM 1294 N N B ARG A 1 201 ? -4.48600 -2.71000 -38.60900 0.500 39.56129 201 ARG A N 1
ATOM 1295 C CA A ARG A 1 201 ? -4.54500 -3.24600 -39.96200 0.500 38.25094 201 ARG A CA 1
ATOM 1296 C CA B ARG A 1 201 ? -4.54300 -3.28300 -39.95100 0.500 38.10587 201 ARG A CA 1
ATOM 1297 C C A ARG A 1 201 ? -3.35200 -4.12200 -40.32600 0.500 38.47628 201 ARG A C 1
ATOM 1298 C C B ARG A 1 201 ? -3.49100 -4.36400 -40.14700 0.500 38.59834 201 ARG A C 1
ATOM 1299 O O A ARG A 1 201 ? -3.33200 -4.67400 -41.43200 0.500 41.70027 201 ARG A O 1
ATOM 1300 O O B ARG A 1 201 ? -3.69600 -5.29300 -40.93800 0.500 40.43930 201 ARG A O 1
ATOM 1315 N N . TYR A 1 202 ? -2.36900 -4.26900 -39.43800 1.000 38.65041 202 TYR A N 1
ATOM 1316 C CA . TYR A 1 202 ? -1.21700 -5.12600 -39.68400 1.000 39.55126 202 TYR A CA 1
ATOM 1317 C C . TYR A 1 202 ? -1.09400 -6.25900 -38.67400 1.000 39.76754 202 TYR A C 1
ATOM 1318 O O . TYR A 1 202 ? -0.03300 -6.88700 -38.59200 1.000 41.36590 202 TYR A O 1
ATOM 1327 N N . GLY A 1 203 ? -2.14600 -6.53500 -37.90600 1.000 40.95320 203 GLY A N 1
ATOM 1328 C CA . GLY A 1 203 ? -2.16100 -7.66200 -36.99800 1.000 37.15624 203 GLY A CA 1
ATOM 1329 C C . GLY A 1 203 ? -1.77800 -7.35600 -35.56700 1.000 38.21763 203 GLY A C 1
ATOM 1330 O O . GLY A 1 203 ? -1.69800 -8.28800 -34.75700 1.000 41.04679 203 GLY A O 1
ATOM 1331 N N . VAL A 1 204 ? -1.53900 -6.09700 -35.22800 1.000 34.41390 204 VAL A N 1
ATOM 1332 C CA . VAL A 1 204 ? -1.19000 -5.70900 -33.86700 1.000 27.17225 204 VAL A CA 1
ATOM 1333 C C . VAL A 1 204 ? -2.46400 -5.38900 -33.10100 1.000 33.40334 204 VAL A C 1
ATOM 1334 O O . VAL A 1 204 ? -3.39300 -4.77500 -33.63700 1.000 34.49840 204 VAL A O 1
ATOM 1338 N N . CYS A 1 205 ? -2.51500 -5.82000 -31.84300 1.000 32.57333 205 CYS A N 1
ATOM 1339 C CA . CYS A 1 205 ? -3.62500 -5.52400 -30.94900 1.000 32.06605 205 CYS A CA 1
ATOM 1340 C C . CYS A 1 205 ? -3.09700 -4.70700 -29.77900 1.000 29.03037 205 CYS A C 1
ATOM 1341 O O . CYS A 1 205 ? -2.16600 -5.13700 -29.09000 1.000 28.98207 205 CYS A O 1
ATOM 1344 N N . ALA A 1 206 ? -3.67900 -3.52900 -29.57000 1.000 30.74879 206 ALA A N 1
ATOM 1345 C CA . ALA A 1 206 ? -3.32300 -2.65100 -28.46300 1.000 26.42898 206 ALA A CA 1
ATOM 1346 C C . ALA A 1 206 ? -4.55700 -2.43900 -27.60000 1.000 25.25247 206 ALA A C 1
ATOM 1347 O O . ALA A 1 206 ? -5.59800 -1.99700 -28.09800 1.000 25.86391 206 ALA A O 1
ATOM 1349 N N . ASN A 1 207 ? -4.44200 -2.74900 -26.31000 1.000 27.65810 207 ASN A N 1
ATOM 1350 C CA . ASN A 1 207 ? -5.57200 -2.64500 -25.39900 1.000 26.04117 207 ASN A CA 1
ATOM 1351 C C . ASN A 1 207 ? -5.10200 -2.11000 -24.05400 1.000 26.35015 207 ASN A C 1
ATOM 1352 O O . ASN A 1 207 ? -3.91000 -2.11700 -23.73800 1.000 27.75085 207 ASN A O 1
ATOM 1357 N N . VAL A 1 208 ? -6.06500 -1.64500 -23.26100 1.000 25.70854 208 VAL A N 1
ATOM 1358 C CA . VAL A 1 208 ? -5.80800 -0.97300 -21.99300 1.000 22.95183 208 VAL A CA 1
ATOM 1359 C C . VAL A 1 208 ? -6.44800 -1.77200 -20.86800 1.000 25.02745 208 VAL A C 1
ATOM 1360 O O . VAL A 1 208 ? -7.57500 -2.26100 -21.00600 1.000 29.02583 208 VAL A O 1
ATOM 1364 N N . ILE A 1 209 ? -5.73000 -1.90000 -19.75300 1.000 25.60413 209 ILE A N 1
ATOM 1365 C CA . ILE A 1 209 ? -6.25700 -2.50100 -18.53400 1.000 32.26489 209 ILE A CA 1
ATOM 1366 C C . ILE A 1 209 ? -6.23700 -1.45300 -17.43100 1.000 32.34909 209 ILE A C 1
ATOM 1367 O O . ILE A 1 209 ? -5.28100 -0.67800 -17.31100 1.000 31.56205 209 ILE A O 1
ATOM 1372 N N . CYS A 1 210 ? -7.30400 -1.42200 -16.63200 1.000 32.28055 210 CYS A N 1
ATOM 1373 C CA . CYS A 1 210 ? -7.41200 -0.55300 -15.46000 1.000 30.86228 210 CYS A CA 1
ATOM 1374 C C . CYS A 1 210 ? -7.50200 -1.46200 -14.24300 1.000 31.81036 210 CYS A C 1
ATOM 1375 O O . CYS A 1 210 ? -8.60700 -1.77800 -13.77300 1.000 34.23167 210 CYS A O 1
ATOM 1378 N N . PRO A 1 211 ? -6.37200 -1.91400 -13.70800 1.000 32.61569 211 PRO A N 1
ATOM 1379 C CA . PRO A 1 211 ? -6.39000 -2.94400 -12.67000 1.000 37.74301 211 PRO A CA 1
ATOM 1380 C C . PRO A 1 211 ? -6.44900 -2.37600 -11.25800 1.000 42.65653 211 PRO A C 1
ATOM 1381 O O . PRO A 1 211 ? -6.11900 -1.21700 -11.00100 1.000 40.21788 211 PRO A O 1
ATOM 1385 N N . ARG A 1 212 ? -6.89000 -3.23500 -10.34100 1.000 46.55346 212 ARG A N 1
ATOM 1386 C CA . ARG A 1 212 ? -6.74400 -3.02100 -8.90600 1.000 47.48561 212 ARG A CA 1
ATOM 1387 C C . ARG A 1 212 ? -6.16200 -4.29700 -8.32100 1.000 50.74944 212 ARG A C 1
ATOM 1388 O O . ARG A 1 212 ? -6.75400 -5.37200 -8.46500 1.000 48.67617 212 ARG A O 1
ATOM 1396 N N . ALA A 1 213 ? -5.00300 -4.18500 -7.67900 1.000 48.19213 213 ALA A N 1
ATOM 1397 C CA . ALA A 1 213 ? -4.32500 -5.34700 -7.12800 1.000 52.93687 213 ALA A CA 1
ATOM 1398 C C . ALA A 1 213 ? -3.71600 -4.99200 -5.78000 1.000 60.25863 213 ALA A C 1
ATOM 1399 O O . ALA A 1 213 ? -3.37200 -3.83600 -5.52000 1.000 51.25958 213 ALA A O 1
ATOM 1401 N N . ARG A 1 214 ? -3.58600 -6.00300 -4.92700 1.000 60.52162 214 ARG A N 1
ATOM 1402 C CA . ARG A 1 214 ? -3.01500 -5.81400 -3.60100 1.000 55.75136 214 ARG A CA 1
ATOM 1403 C C . ARG A 1 214 ? -1.52100 -6.12100 -3.61000 1.000 52.83048 214 ARG A C 1
ATOM 1404 O O . ARG A 1 214 ? -1.10800 -7.23000 -3.95000 1.000 54.93783 214 ARG A O 1
ATOM 1412 N N . ILE A 1 233 ? -7.28400 -16.44400 -4.68000 1.000 46.60720 233 ILE A N 1
ATOM 1413 C CA . ILE A 1 233 ? -8.09800 -16.56400 -3.47600 1.000 56.07213 233 ILE A CA 1
ATOM 1414 C C . ILE A 1 233 ? -8.34500 -15.18300 -2.88100 1.000 60.22443 233 ILE A C 1
ATOM 1415 O O . ILE A 1 233 ? -9.48100 -14.82800 -2.56700 1.000 72.03292 233 ILE A O 1
ATOM 1417 N N . ASP A 1 234 ? -7.27300 -14.41800 -2.71800 1.000 54.63343 234 ASP A N 1
ATOM 1418 C CA . ASP A 1 234 ? -7.38400 -13.02600 -2.30700 1.000 57.00440 234 ASP A CA 1
ATOM 1419 C C . ASP A 1 234 ? -8.15200 -12.25300 -3.37300 1.000 59.74376 234 ASP A C 1
ATOM 1420 O O . ASP A 1 234 ? -7.70900 -12.20900 -4.53100 1.000 61.51505 234 ASP A O 1
ATOM 1425 N N . PRO A 1 235 ? -9.29600 -11.64600 -3.04100 1.000 58.68228 235 PRO A N 1
ATOM 1426 C CA . PRO A 1 235 ? -10.08100 -10.93800 -4.06700 1.000 57.59638 235 PRO A CA 1
ATOM 1427 C C . PRO A 1 235 ? -9.34700 -9.78100 -4.72800 1.000 49.73756 235 PRO A C 1
ATOM 1428 O O . PRO A 1 235 ? -9.86100 -9.23600 -5.71200 1.000 51.60399 235 PRO A O 1
ATOM 1432 N N . LEU A 1 236 ? -8.17900 -9.38200 -4.22500 1.000 50.43117 236 LEU A N 1
ATOM 1433 C CA . LEU A 1 236 ? -7.36400 -8.35700 -4.86400 1.000 46.86947 236 LEU A CA 1
ATOM 1434 C C . LEU A 1 236 ? -5.99900 -8.90400 -5.26900 1.000 50.61188 236 LEU A C 1
ATOM 1435 O O . LEU A 1 236 ? -5.02400 -8.15700 -5.36300 1.000 50.15883 236 LEU A O 1
ATOM 1440 N N . SER A 1 237 ? -5.92200 -10.20900 -5.51400 1.000 46.48054 237 SER A N 1
ATOM 1441 C CA . SER A 1 237 ? -4.67000 -10.80700 -5.94800 1.000 45.13590 237 SER A CA 1
ATOM 1442 C C . SER A 1 237 ? -4.34000 -10.36000 -7.37100 1.000 52.65946 237 SER A C 1
ATOM 1443 O O . SER A 1 237 ? -5.24000 -10.23000 -8.20700 1.000 54.29424 237 SER A O 1
ATOM 1446 N N . PRO A 1 238 ? -3.06400 -10.11200 -7.67400 1.000 51.84925 238 PRO A N 1
ATOM 1447 C CA . PRO A 1 238 ? -2.69600 -9.74700 -9.05100 1.000 42.03674 238 PRO A CA 1
ATOM 1448 C C . PRO A 1 238 ? -2.99700 -10.83500 -10.06500 1.000 46.90556 238 PRO A C 1
ATOM 1449 O O . PRO A 1 238 ? -3.05800 -10.54000 -11.26500 1.000 53.87714 238 PRO A O 1
ATOM 1453 N N . GLN A 1 239 ? -3.19800 -12.08000 -9.62100 1.000 46.20220 239 GLN A N 1
ATOM 1454 C CA . GLN A 1 239 ? -3.55700 -13.15200 -10.54400 1.000 47.91834 239 GLN A CA 1
ATOM 1455 C C . GLN A 1 239 ? -4.88400 -12.87600 -11.23600 1.000 45.51030 239 GLN A C 1
ATOM 1456 O O . GLN A 1 239 ? -5.12100 -13.37300 -12.34300 1.000 46.56568 239 GLN A O 1
ATOM 1462 N N . HIS A 1 240 ? -5.76200 -12.09200 -10.60400 1.000 43.87686 240 HIS A N 1
ATOM 1463 C CA . HIS A 1 240 ? -6.98300 -11.66300 -11.27700 1.000 43.45962 240 HIS A CA 1
ATOM 1464 C C . HIS A 1 240 ? -6.66000 -10.82300 -12.50600 1.000 43.96540 240 HIS A C 1
ATOM 1465 O O . HIS A 1 240 ? -7.35300 -10.90800 -13.52700 1.000 42.93267 240 HIS A O 1
ATOM 1472 N N . VAL A 1 241 ? -5.60700 -10.00900 -12.42600 1.000 40.48398 241 VAL A N 1
ATOM 1473 C CA . VAL A 1 241 ? -5.21000 -9.18200 -13.55900 1.000 41.01149 241 VAL A CA 1
ATOM 1474 C C . VAL A 1 241 ? -4.38300 -9.98600 -14.55500 1.000 43.12024 241 VAL A C 1
ATOM 1475 O O . VAL A 1 241 ? -4.48100 -9.77600 -15.76900 1.000 40.98419 241 VAL A O 1
ATOM 1479 N N . VAL A 1 242 ? -3.56100 -10.91800 -14.06200 1.000 42.44821 242 VAL A N 1
ATOM 1480 C CA . VAL A 1 242 ? -2.65000 -11.65800 -14.93400 1.000 37.22001 242 VAL A CA 1
ATOM 1481 C C . VAL A 1 242 ? -3.42500 -12.47500 -15.96100 1.000 41.92909 242 VAL A C 1
ATOM 1482 O O . VAL A 1 242 ? -3.06400 -12.51500 -17.14400 1.000 44.33927 242 VAL A O 1
ATOM 1486 N N . SER A 1 243 ? -4.50500 -13.13400 -15.52900 1.000 42.59224 243 SER A N 1
ATOM 1487 C CA . SER A 1 243 ? -5.27600 -13.97400 -16.44100 1.000 48.32461 243 SER A CA 1
ATOM 1488 C C . SER A 1 243 ? -5.86800 -13.16700 -17.59000 1.000 39.66399 243 SER A C 1
ATOM 1489 O O . SER A 1 243 ? -6.01600 -13.68900 -18.70200 1.000 39.26061 243 SER A O 1
ATOM 1492 N N . LEU A 1 244 ? -6.21000 -11.89900 -17.34900 1.000 41.74972 244 LEU A N 1
ATOM 1493 C CA . LEU A 1 244 ? -6.67400 -11.04800 -18.44000 1.000 35.66505 244 LEU A CA 1
ATOM 1494 C C . LEU A 1 244 ? -5.52100 -10.65000 -19.35500 1.000 34.65352 244 LEU A C 1
ATOM 1495 O O . LEU A 1 244 ? -5.66600 -10.65500 -20.58300 1.000 33.45218 244 LEU A O 1
ATOM 1500 N N . VAL A 1 245 ? -4.37000 -10.30200 -18.77300 1.000 36.33147 245 VAL A N 1
ATOM 1501 C CA . VAL A 1 245 ? -3.20700 -9.93100 -19.57500 1.000 34.92947 245 VAL A CA 1
ATOM 1502 C C . VAL A 1 245 ? -2.74300 -11.11400 -20.41400 1.000 38.03433 245 VAL A C 1
ATOM 1503 O O . VAL A 1 245 ? -2.29200 -10.94800 -21.55400 1.000 43.20140 245 VAL A O 1
ATOM 1507 N N . GLN A 1 246 ? -2.84800 -12.32800 -19.86400 1.000 40.01626 246 GLN A N 1
ATOM 1508 C CA . GLN A 1 246 ? -2.49500 -13.52200 -20.62500 1.000 37.18315 246 GLN A CA 1
ATOM 1509 C C . GLN A 1 246 ? -3.36600 -13.66000 -21.86700 1.000 37.52763 246 GLN A C 1
ATOM 1510 O O . GLN A 1 246 ? -2.89000 -14.08900 -22.92500 1.000 44.92183 246 GLN A O 1
ATOM 1516 N N . PHE A 1 247 ? -4.64800 -13.30300 -21.75900 1.000 36.60551 247 PHE A N 1
ATOM 1517 C CA . PHE A 1 247 ? -5.51900 -13.31200 -22.92900 1.000 35.94871 247 PHE A CA 1
ATOM 1518 C C . PHE A 1 247 ? -5.12700 -12.21600 -23.91100 1.000 41.74426 247 PHE A C 1
ATOM 1519 O O . PHE A 1 247 ? -4.98800 -12.46700 -25.11400 1.000 44.02713 247 PHE A O 1
ATOM 1527 N N . LEU A 1 248 ? -4.94400 -10.99100 -23.41500 1.000 42.89659 248 LEU A N 1
ATOM 1528 C CA . LEU A 1 248 ? -4.58800 -9.86700 -24.27200 1.000 38.48990 248 LEU A CA 1
ATOM 1529 C C . LEU A 1 248 ? -3.21000 -10.01500 -24.90400 1.000 37.00288 248 LEU A C 1
ATOM 1530 O O . LEU A 1 248 ? -2.87700 -9.24000 -25.80800 1.000 37.85776 248 LEU A O 1
ATOM 1535 N N . ALA A 1 249 ? -2.40700 -10.97900 -24.45700 1.000 33.67418 249 ALA A N 1
ATOM 1536 C CA . ALA A 1 249 ? -1.10800 -11.25500 -25.05300 1.000 35.33099 249 ALA A CA 1
ATOM 1537 C C . ALA A 1 249 ? -1.11900 -12.47900 -25.95900 1.000 37.33136 249 ALA A C 1
ATOM 1538 O O . ALA A 1 249 ? -0.10200 -12.76400 -26.60100 1.000 40.64849 249 ALA A O 1
ATOM 1540 N N . SER A 1 250 ? -2.23700 -13.19800 -26.03200 1.000 37.13667 250 SER A N 1
ATOM 1541 C CA . SER A 1 250 ? -2.36200 -14.44100 -26.77300 1.000 41.09707 250 SER A CA 1
ATOM 1542 C C . SER A 1 250 ? -2.97400 -14.19800 -28.14400 1.000 45.29907 250 SER A C 1
ATOM 1543 O O . SER A 1 250 ? -3.61500 -13.16900 -28.37900 1.000 44.50311 250 SER A O 1
ATOM 1546 N N . PRO A 1 251 ? -2.78400 -15.12700 -29.08500 1.000 49.63392 251 PRO A N 1
ATOM 1547 C CA . PRO A 1 251 ? -3.45800 -14.99900 -30.38700 1.000 41.45627 251 PRO A CA 1
ATOM 1548 C C . PRO A 1 251 ? -4.97300 -15.05300 -30.29600 1.000 40.81572 251 PRO A C 1
ATOM 1549 O O . PRO A 1 251 ? -5.65100 -14.56900 -31.21100 1.000 43.78441 251 PRO A O 1
ATOM 1553 N N . ALA A 1 252 ? -5.52500 -15.62300 -29.22100 1.000 39.30636 252 ALA A N 1
ATOM 1554 C CA . ALA A 1 252 ? -6.97400 -15.71100 -29.07300 1.000 41.92897 252 ALA A CA 1
ATOM 1555 C C . ALA A 1 252 ? -7.63600 -14.34200 -28.97800 1.000 42.74249 252 ALA A C 1
ATOM 1556 O O . ALA A 1 252 ? -8.85500 -14.24200 -29.15300 1.000 45.83752 252 ALA A O 1
ATOM 1558 N N . ALA A 1 253 ? -6.86500 -13.28900 -28.69700 1.000 43.21718 253 ALA A N 1
ATOM 1559 C CA . ALA A 1 253 ? -7.37400 -11.92300 -28.65600 1.000 43.53579 253 ALA A CA 1
ATOM 1560 C C . ALA A 1 253 ? -7.20300 -11.19600 -29.98400 1.000 45.62073 253 ALA A C 1
ATOM 1561 O O . ALA A 1 253 ? -7.05300 -9.96700 -29.99700 1.000 46.78317 253 ALA A O 1
ATOM 1563 N N . ALA A 1 254 ? -7.22400 -11.92600 -31.10400 1.000 47.18745 254 ALA A N 1
ATOM 1564 C CA . ALA A 1 254 ? -6.96800 -11.30800 -32.40100 1.000 39.76265 254 ALA A CA 1
ATOM 1565 C C . ALA A 1 254 ? -8.05000 -10.30300 -32.77600 1.000 36.59447 254 ALA A C 1
ATOM 1566 O O . ALA A 1 254 ? -7.77300 -9.33500 -33.49300 1.000 42.78500 254 ALA A O 1
ATOM 1568 N N . GLU A 1 255 ? -9.28200 -10.51300 -32.31200 1.000 35.00083 255 GLU A N 1
ATOM 1569 C CA . GLU A 1 255 ? -10.38100 -9.59400 -32.57200 1.000 39.84598 255 GLU A CA 1
ATOM 1570 C C . GLU A 1 255 ? -10.61700 -8.62700 -31.41700 1.000 44.83030 255 GLU A C 1
ATOM 1571 O O . GLU A 1 255 ? -11.71200 -8.06900 -31.29500 1.000 41.58611 255 GLU A O 1
ATOM 1577 N N . VAL A 1 256 ? -9.61100 -8.41700 -30.57000 1.000 43.31791 256 VAL A N 1
ATOM 1578 C CA . VAL A 1 256 ? -9.68800 -7.48400 -29.45000 1.000 33.80470 256 VAL A CA 1
ATOM 1579 C C . VAL A 1 256 ? -8.64700 -6.40000 -29.68600 1.000 36.78468 256 VAL A C 1
ATOM 1580 O O . VAL A 1 256 ? -7.44500 -6.63400 -29.50100 1.000 41.66973 256 VAL A O 1
ATOM 1584 N N . ASN A 1 257 ? -9.10300 -5.21400 -30.08600 1.000 28.42054 257 ASN A N 1
ATOM 1585 C CA . ASN A 1 257 ? -8.20100 -4.10600 -30.35700 1.000 28.84413 257 ASN A CA 1
ATOM 1586 C C . ASN A 1 257 ? -8.87900 -2.80000 -29.97200 1.000 34.48916 257 ASN A C 1
ATOM 1587 O O . ASN A 1 257 ? -10.06600 -2.60300 -30.24700 1.000 33.98247 257 ASN A O 1
ATOM 1592 N N . GLY A 1 258 ? -8.11600 -1.91100 -29.34100 1.000 26.53851 258 GLY A N 1
ATOM 1593 C CA . GLY A 1 258 ? -8.64200 -0.61800 -28.94700 1.000 26.62289 258 GLY A CA 1
ATOM 1594 C C . GLY A 1 258 ? -9.69300 -0.66500 -27.86300 1.000 32.77105 258 GLY A C 1
ATOM 1595 O O . GLY A 1 258 ? -10.54900 0.22400 -27.80000 1.000 39.28198 258 GLY A O 1
ATOM 1596 N N . GLN A 1 259 ? -9.65300 -1.67600 -27.00200 1.000 27.12158 259 GLN A N 1
ATOM 1597 C CA . GLN A 1 259 ? -10.62500 -1.83300 -25.93300 1.000 26.94718 259 GLN A CA 1
ATOM 1598 C C . GLN A 1 259 ? -9.99900 -1.46700 -24.59500 1.000 33.13055 259 GLN A C 1
ATOM 1599 O O . GLN A 1 259 ? -8.78200 -1.56300 -24.41100 1.000 26.63142 259 GLN A O 1
ATOM 1605 N N . VAL A 1 260 ? -10.84800 -1.04600 -23.66100 1.000 32.68682 260 VAL A N 1
ATOM 1606 C CA . VAL A 1 260 ? -10.43800 -0.67500 -22.31300 1.000 30.44169 260 VAL A CA 1
ATOM 1607 C C . VAL A 1 260 ? -11.13200 -1.61200 -21.33400 1.000 28.02095 260 VAL A C 1
ATOM 1608 O O . VAL A 1 260 ? -12.34900 -1.81100 -21.41700 1.000 33.93789 260 VAL A O 1
ATOM 1612 N N . PHE A 1 261 ? -10.36000 -2.18700 -20.41500 1.000 29.25048 261 PHE A N 1
ATOM 1613 C CA . PHE A 1 261 ? -10.87100 -3.14600 -19.44800 1.000 31.83443 261 PHE A CA 1
ATOM 1614 C C . PHE A 1 261 ? -10.56400 -2.68600 -18.03000 1.000 33.72932 261 PHE A C 1
ATOM 1615 O O . PHE A 1 261 ? -9.47100 -2.18300 -17.75200 1.000 29.69252 261 PHE A O 1
ATOM 162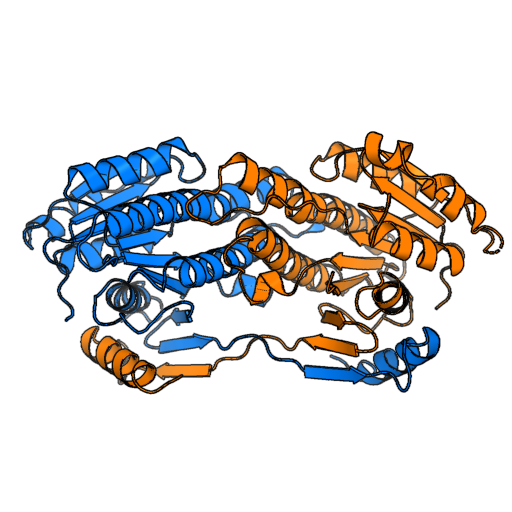3 N N . ILE A 1 262 ? -11.53900 -2.85800 -17.14100 1.000 30.09517 262 ILE A N 1
ATOM 1624 C CA . ILE A 1 262 ? -11.34300 -2.74800 -15.70000 1.000 32.55973 262 ILE A CA 1
ATOM 1625 C C . ILE A 1 262 ? -11.39100 -4.15500 -15.12300 1.000 34.97007 262 ILE A C 1
ATOM 1626 O O . ILE A 1 262 ? -12.33600 -4.90700 -15.39100 1.000 38.33982 262 ILE A O 1
ATOM 1631 N N . VAL A 1 263 ? -10.37600 -4.51700 -14.33900 1.000 35.94067 263 VAL A N 1
ATOM 1632 C CA . VAL A 1 263 ? -10.27100 -5.87100 -13.80300 1.000 34.06760 263 VAL A CA 1
ATOM 1633 C C . VAL A 1 263 ? -9.78400 -5.80300 -12.36100 1.000 37.21872 263 VAL A C 1
ATOM 1634 O O . VAL A 1 263 ? -8.73500 -5.21400 -12.07900 1.000 39.35348 263 VAL A O 1
ATOM 1638 N N . TYR A 1 264 ? -10.56200 -6.38200 -11.44700 1.000 42.67893 264 TYR A N 1
ATOM 1639 C CA . TYR A 1 264 ? -10.12100 -6.64700 -10.08300 1.000 50.18022 264 TYR A CA 1
ATOM 1640 C C . TYR A 1 264 ? -11.04700 -7.69700 -9.49400 1.000 46.10066 264 TYR A C 1
ATOM 1641 O O . TYR A 1 264 ? -12.27100 -7.54900 -9.55500 1.000 46.05614 264 TYR A O 1
ATOM 1650 N N . GLY A 1 265 ? -10.46600 -8.75700 -8.94200 1.000 44.60662 265 GLY A N 1
ATOM 1651 C CA . GLY A 1 265 ? -11.23700 -9.88500 -8.48400 1.000 47.94695 265 GLY A CA 1
ATOM 1652 C C . GLY A 1 265 ? -11.65000 -10.77200 -9.63900 1.000 48.38656 265 GLY A C 1
ATOM 1653 O O . GLY A 1 265 ? -11.07500 -10.71800 -10.73100 1.000 46.89988 265 GLY A O 1
ATOM 1654 N N . PRO A 1 266 ? -12.66500 -11.60500 -9.42400 1.000 46.49974 266 PRO A N 1
ATOM 1655 C CA . PRO A 1 266 ? -13.10800 -12.51600 -10.48800 1.000 48.54241 266 PRO A CA 1
ATOM 1656 C C . PRO A 1 266 ? -14.01000 -11.84500 -11.51400 1.000 49.39364 266 PRO A C 1
ATOM 1657 O O . PRO A 1 266 ? -14.94900 -12.47100 -12.01600 1.000 52.13273 266 PRO A O 1
ATOM 1661 N N . GLN A 1 267 ? -13.74100 -10.58200 -11.84300 1.000 46.12280 267 GLN A N 1
ATOM 1662 C CA . GLN A 1 267 ? -14.56100 -9.85600 -12.80300 1.000 43.75885 267 GLN A CA 1
ATOM 1663 C C . GLN A 1 267 ? -13.67800 -9.07500 -13.76500 1.000 44.44980 267 GLN A C 1
ATOM 1664 O O . GLN A 1 267 ? -12.62600 -8.55700 -13.38000 1.000 44.28297 267 GLN A O 1
ATOM 1670 N N . VAL A 1 268 ? -14.11100 -9.01100 -15.02200 1.000 43.05166 268 VAL A N 1
ATOM 1671 C CA . VAL A 1 268 ? -13.49900 -8.17100 -16.04400 1.000 39.56104 268 VAL A CA 1
ATOM 1672 C C . VAL A 1 268 ? -14.60800 -7.32000 -16.64400 1.000 42.36108 268 VAL A C 1
ATOM 1673 O O . VAL A 1 268 ? -15.61300 -7.85700 -17.12300 1.000 45.18313 268 VAL A O 1
ATOM 1677 N N . THR A 1 269 ? -14.43500 -6.00300 -16.60700 1.000 39.90181 269 THR A N 1
ATOM 1678 C CA . THR A 1 269 ? -15.45500 -5.05900 -17.05000 1.000 37.06874 269 THR A CA 1
ATOM 1679 C C . THR A 1 269 ? -14.96000 -4.33600 -18.29500 1.000 37.89712 269 THR A C 1
ATOM 1680 O O . THR A 1 269 ? -13.88900 -3.72100 -18.27600 1.000 37.53952 269 THR A O 1
ATOM 1684 N N . LEU A 1 270 ? -15.74000 -4.41200 -19.37000 1.000 31.62994 270 LEU A N 1
ATOM 1685 C CA . LEU A 1 270 ? -15.42700 -3.71200 -20.60900 1.000 31.71266 270 LEU A CA 1
ATOM 1686 C C . LEU A 1 270 ? -16.05300 -2.32300 -20.57100 1.000 31.48346 270 LEU A C 1
ATOM 1687 O O . LEU A 1 270 ? -17.28100 -2.19100 -20.53300 1.000 37.60674 270 LEU A O 1
ATOM 1692 N N . VAL A 1 271 ? -15.21500 -1.29400 -20.58000 1.000 32.93050 271 VAL A N 1
ATOM 1693 C CA . VAL A 1 271 ? -15.69500 0.08200 -20.54800 1.000 30.70158 271 VAL A CA 1
ATOM 1694 C C . VAL A 1 271 ? -16.16800 0.48300 -21.93700 1.000 31.34187 271 VAL A C 1
ATOM 1695 O O . VAL A 1 271 ? -15.52300 0.17200 -22.94600 1.000 33.16364 271 VAL A O 1
ATOM 1699 N N . SER A 1 272 ? -17.30300 1.17100 -21.99400 1.000 36.27928 272 SER A N 1
ATOM 1700 C CA . SER A 1 272 ? -17.81800 1.70700 -23.24200 1.000 39.36885 272 SER A CA 1
ATOM 1701 C C . SER A 1 272 ? -17.25000 3.09700 -23.49300 1.000 40.73199 272 SER A C 1
ATOM 1702 O O . SER A 1 272 ? -16.82900 3.78800 -22.55800 1.000 46.55881 272 SER A O 1
ATOM 1705 N N . PRO A 1 273 ? -17.20200 3.53200 -24.74900 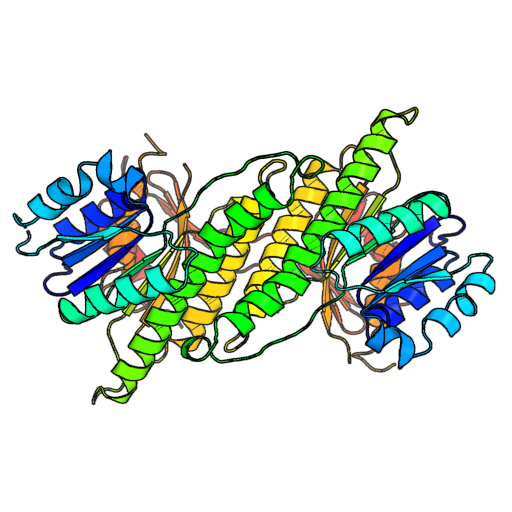1.000 47.78339 273 PRO A N 1
ATOM 1706 C CA . PRO A 1 273 ? -16.77200 4.90100 -25.04200 1.000 49.39743 273 PRO A CA 1
ATOM 1707 C C . PRO A 1 273 ? -17.71300 5.90500 -24.40400 1.000 46.62907 273 PRO A C 1
ATOM 1708 O O . PRO A 1 273 ? -18.88000 5.58600 -24.12500 1.000 52.37486 273 PRO A O 1
ATOM 1712 N N . PRO A 1 274 ? -17.24800 7.12600 -24.15000 1.000 46.62740 274 PRO A N 1
ATOM 1713 C CA . PRO A 1 274 ? -18.13900 8.14000 -23.57800 1.000 49.19847 274 PRO A CA 1
ATOM 1714 C C . PRO A 1 274 ? -19.22100 8.54000 -24.56900 1.000 44.70051 274 PRO A C 1
ATOM 1715 O O . PRO A 1 274 ? -18.97000 8.69100 -25.76700 1.000 46.42289 274 PRO A O 1
ATOM 1719 N N . HIS A 1 275 ? -20.43600 8.69900 -24.05900 1.000 44.21755 275 HIS A N 1
ATOM 1720 C CA . HIS A 1 275 ? -21.58200 9.07900 -24.86800 1.000 42.69031 275 HIS A CA 1
ATOM 1721 C C . HIS A 1 275 ? -21.97400 10.52000 -24.57400 1.000 40.20767 275 HIS A C 1
ATOM 1722 O O . HIS A 1 275 ? -21.49700 11.14100 -23.62100 1.000 37.15079 275 HIS A O 1
ATOM 1729 N N . MET A 1 276 ? -22.85600 11.04600 -25.41800 1.000 41.12122 276 MET A N 1
ATOM 1730 C CA . MET A 1 276 ? -23.41300 12.37200 -25.20000 1.000 36.60373 276 MET A CA 1
ATOM 1731 C C . MET A 1 276 ? -24.60200 12.28900 -24.25100 1.000 38.16731 276 MET A C 1
ATOM 1732 O O . MET A 1 276 ? -25.44200 11.39000 -24.35900 1.000 38.25528 276 MET A O 1
ATOM 1737 N N . GLU A 1 277 ? -24.66000 13.22600 -23.30700 1.000 38.61710 277 GLU A N 1
ATOM 1738 C CA . GLU A 1 277 ? -25.75800 13.26900 -22.35100 1.000 37.59566 277 GLU A CA 1
ATOM 1739 C C . GLU A 1 277 ? -26.93000 14.10300 -22.85600 1.000 35.70852 277 GLU A C 1
ATOM 1740 O O . GLU A 1 277 ? -28.08700 13.69300 -22.71300 1.000 41.53959 277 GLU A O 1
ATOM 1746 N N . ARG A 1 278 ? -26.65200 15.26100 -23.45000 1.000 34.28589 278 ARG A N 1
ATOM 1747 C CA . ARG A 1 278 ? -27.69700 16.14800 -23.94000 1.000 39.73338 278 ARG A CA 1
ATOM 1748 C C . ARG A 1 278 ? -27.11500 17.03700 -25.02900 1.000 39.73966 278 ARG A C 1
ATOM 1749 O O . ARG A 1 278 ? -25.98600 17.51800 -24.90600 1.000 36.44994 278 ARG A O 1
ATOM 1757 N N . ARG A 1 279 ? -27.89000 17.24900 -26.08700 1.000 40.10500 279 ARG A N 1
ATOM 1758 C CA . ARG A 1 279 ? -27.49600 18.11200 -27.19100 1.000 41.21092 279 ARG A CA 1
ATOM 1759 C C . ARG A 1 279 ? -28.25600 19.42800 -27.09600 1.000 42.39563 279 ARG A C 1
ATOM 1760 O O . ARG A 1 279 ? -29.48800 19.43300 -27.00800 1.000 48.91383 279 ARG A O 1
ATOM 1768 N N . PHE A 1 280 ? -27.52200 20.53600 -27.10700 1.000 35.49398 280 PHE A N 1
ATOM 1769 C CA . PHE A 1 280 ? -28.10000 21.87400 -27.00400 1.000 36.66417 280 PHE A CA 1
ATOM 1770 C C . PHE A 1 280 ? -27.94300 22.55300 -28.36300 1.000 39.07509 280 PHE A C 1
ATOM 1771 O O . PHE A 1 280 ? -26.97700 23.27700 -28.60700 1.000 33.24329 280 PHE A O 1
ATOM 1779 N N . SER A 1 281 ? -28.90500 22.30700 -29.24900 1.000 40.53711 281 SER A N 1
ATOM 1780 C CA . SER A 1 281 ? -28.88300 22.85300 -30.59800 1.000 33.32005 281 SER A CA 1
ATOM 1781 C C . SER A 1 281 ? -29.65800 24.16300 -30.63700 1.000 41.50373 281 SER A C 1
ATOM 1782 O O . SER A 1 281 ? -30.79600 24.23200 -30.16200 1.000 46.60319 281 SER A O 1
ATOM 1785 N N . ALA A 1 282 ? -29.03900 25.19600 -31.20300 1.000 37.47725 282 ALA A N 1
ATOM 1786 C CA . ALA A 1 282 ? -29.65900 26.50800 -31.28600 1.000 40.74324 282 ALA A CA 1
ATOM 1787 C C . ALA A 1 282 ? -30.70500 26.55100 -32.39100 1.000 48.54471 282 ALA A C 1
ATOM 1788 O O . ALA A 1 282 ? -30.63300 25.81900 -33.38200 1.000 47.14874 282 ALA A O 1
ATOM 1790 N N . ASP A 1 283 ? -31.68800 27.42400 -32.20700 1.000 54.64871 283 ASP A N 1
ATOM 1791 C CA . ASP A 1 283 ? -32.73100 27.64300 -33.20800 1.000 56.26907 283 ASP A CA 1
ATOM 1792 C C . ASP A 1 283 ? -32.28600 28.66100 -34.25300 1.000 53.93126 283 ASP A C 1
ATOM 1793 O O . ASP A 1 283 ? -32.99100 29.61600 -34.56700 1.000 63.67968 283 ASP A O 1
ATOM 1798 N N . GLY A 1 284 ? -31.08100 28.46300 -34.76800 1.000 50.36962 284 GLY A N 1
ATOM 1799 C CA . GLY A 1 284 ? -30.53900 29.35700 -35.76700 1.000 53.53740 284 GLY A CA 1
ATOM 1800 C C . GLY A 1 284 ? -29.19800 28.86900 -36.25500 1.000 57.09505 284 GLY A C 1
ATOM 1801 O O . GLY A 1 284 ? -28.86800 27.69100 -36.11800 1.000 53.53416 284 GLY A O 1
ATOM 1802 N N . THR A 1 285 ? -28.42200 29.79200 -36.82500 1.000 63.08559 285 THR A N 1
ATOM 1803 C CA . THR A 1 285 ? -27.09400 29.44600 -37.32000 1.000 59.18267 285 THR A CA 1
ATOM 1804 C C . THR A 1 285 ? -26.05200 29.44200 -36.20900 1.000 61.91681 285 THR A C 1
ATOM 1805 O O . THR A 1 285 ? -25.11700 28.63300 -36.24400 1.000 61.13652 285 THR A O 1
ATOM 1807 N N . SER A 1 286 ? -26.19400 30.32400 -35.22200 1.000 59.61883 286 SER A N 1
ATOM 1808 C CA . SER A 1 286 ? -25.25600 30.40700 -34.11500 1.000 56.39831 286 SER A CA 1
ATOM 1809 C C . SER A 1 286 ? -26.02200 30.62000 -32.81900 1.000 59.92713 286 SER A C 1
ATOM 1810 O O . SER A 1 286 ? -27.11000 31.20000 -32.81100 1.000 61.47604 286 SER A O 1
ATOM 1812 N N . TRP A 1 287 ? -25.44200 30.13600 -31.72400 1.000 53.57740 287 TRP A N 1
ATOM 1813 C CA . TRP A 1 287 ? -26.04000 30.33400 -30.41100 1.000 48.77443 287 TRP A CA 1
ATOM 1814 C C . TRP A 1 287 ? -25.98800 31.80600 -30.02700 1.000 49.13593 287 TRP A C 1
ATOM 1815 O O . TRP A 1 287 ? -24.94700 32.45600 -30.15800 1.000 55.68943 287 TRP A O 1
ATOM 1826 N N . ASP A 1 288 ? -27.11300 32.33200 -29.56200 1.000 49.88675 288 ASP A N 1
ATOM 1827 C CA . ASP A 1 288 ? -27.05700 33.63600 -28.91900 1.000 46.10427 288 ASP A CA 1
ATOM 1828 C C . ASP A 1 288 ? -26.50000 33.48000 -27.50400 1.000 47.63693 288 ASP A C 1
ATOM 1829 O O . ASP A 1 288 ? -26.85400 32.52800 -26.80300 1.000 46.88907 288 ASP A O 1
ATOM 1834 N N . PRO A 1 289 ? -25.61300 34.38200 -27.07500 1.000 47.66211 289 PRO A N 1
ATOM 1835 C CA . PRO A 1 289 ? -25.00700 34.23500 -25.73800 1.000 43.91433 289 PRO A CA 1
ATOM 1836 C C . PRO A 1 289 ? -26.01800 34.10900 -24.60800 1.000 41.10077 289 PRO A C 1
ATOM 1837 O O . PRO A 1 289 ? -25.92500 33.17300 -23.80300 1.000 40.04138 289 PRO A O 1
ATOM 1841 N N . THR A 1 290 ? -26.99000 35.02200 -24.52700 1.000 38.02577 290 THR A N 1
ATOM 1842 C CA . THR A 1 290 ? -27.99600 34.92900 -23.47300 1.000 37.46120 290 THR A CA 1
ATOM 1843 C C . THR A 1 290 ? -28.92000 33.73600 -23.68400 1.000 30.77283 290 THR A C 1
ATOM 1844 O O . THR A 1 290 ? -29.37700 33.12600 -22.71100 1.000 33.07194 290 THR A O 1
ATOM 1848 N N . GLU A 1 291 ? -29.21000 33.39400 -24.94100 1.000 32.80940 291 GLU A N 1
ATOM 1849 C CA . GLU A 1 291 ? -30.02500 32.21700 -25.22000 1.000 33.48742 291 GLU A CA 1
ATOM 1850 C C . GLU A 1 291 ? -29.33800 30.94700 -24.73500 1.000 39.12239 291 GLU A C 1
ATOM 1851 O O . GLU A 1 291 ? -29.98600 30.05200 -24.17800 1.000 31.46912 291 GLU A O 1
ATOM 1857 N N . LEU A 1 292 ? -28.02600 30.84900 -24.94900 1.000 38.29100 292 LEU A N 1
ATOM 1858 C CA . LEU A 1 292 ? -27.28000 29.69600 -24.45700 1.000 30.43194 292 LEU A CA 1
ATOM 1859 C C . LEU A 1 292 ? -27.19200 29.70400 -22.93600 1.000 27.81936 292 LEU A C 1
ATOM 1860 O O . LEU A 1 292 ? -27.32500 28.65400 -22.29700 1.000 32.11509 292 LEU A O 1
ATOM 1865 N N . THR A 1 293 ? -26.96600 30.87900 -22.34100 1.000 28.22839 293 THR A N 1
ATOM 1866 C CA . THR A 1 293 ? -26.88200 30.97000 -20.88600 1.000 25.40498 293 THR A CA 1
ATOM 1867 C C . THR A 1 293 ? -28.17400 30.50300 -20.22800 1.000 27.88506 293 THR A C 1
ATOM 1868 O O . THR A 1 293 ? -28.14100 29.78200 -19.22500 1.000 30.70211 293 THR A O 1
ATOM 1872 N N . ALA A 1 294 ? -29.32300 30.89200 -20.78700 1.000 27.88517 294 ALA A N 1
ATOM 1873 C CA . ALA A 1 294 ? -30.60300 30.48200 -20.21600 1.000 24.17025 294 ALA A CA 1
ATOM 1874 C C . ALA A 1 294 ? -30.77900 28.96900 -20.27400 1.000 21.19445 294 ALA A C 1
ATOM 1875 O O . ALA A 1 294 ? -31.23700 28.35300 -19.30300 1.000 27.72402 294 ALA A O 1
ATOM 1877 N N . THR A 1 295 ? -30.41400 28.35200 -21.40000 1.000 24.35385 295 THR A N 1
ATOM 1878 C CA . THR A 1 295 ? -30.61500 26.91500 -21.56400 1.000 26.65542 295 THR A CA 1
ATOM 1879 C C . THR A 1 295 ? -29.72400 26.11700 -20.61600 1.000 29.95668 295 THR A C 1
ATOM 1880 O O . THR A 1 295 ? -30.19000 25.18700 -19.94700 1.000 28.90516 295 THR A O 1
ATOM 1884 N N . LEU A 1 296 ? -28.43700 26.46500 -20.54600 1.000 25.52314 296 LEU A N 1
ATOM 1885 C CA . LEU A 1 296 ? -27.51700 25.70700 -19.70400 1.000 23.82278 296 LEU A CA 1
ATOM 1886 C C . LEU A 1 296 ? -27.77000 25.96900 -18.22400 1.000 24.76541 296 LEU A C 1
ATOM 1887 O O . LEU A 1 296 ? -27.73500 25.03900 -17.41100 1.000 23.67775 296 LEU A O 1
ATOM 1892 N N . ARG A 1 297 ? -28.03200 27.22500 -17.85700 1.000 22.66220 297 ARG A N 1
ATOM 1893 C CA . ARG A 1 297 ? -28.32300 27.54300 -16.46200 1.000 21.22073 297 ARG A CA 1
ATOM 1894 C C . ARG A 1 297 ? -29.55400 26.79200 -15.97200 1.000 23.01950 297 ARG A C 1
ATOM 1895 O O . ARG A 1 297 ? -29.60300 26.34600 -14.81900 1.000 29.71528 297 ARG A O 1
ATOM 1903 N N . ASP A 1 298 ? -30.55400 26.62900 -16.84100 1.000 25.34108 298 ASP A N 1
ATOM 1904 C CA . ASP A 1 298 ? -31.76000 25.90600 -16.45100 1.000 27.57059 298 ASP A CA 1
ATOM 1905 C C . ASP A 1 298 ? -31.50800 24.40400 -16.38800 1.000 27.99055 298 ASP A C 1
ATOM 1906 O O . ASP A 1 298 ? -32.06300 23.71300 -15.52600 1.000 29.09058 298 ASP A O 1
ATOM 1911 N N . TYR A 1 299 ? -30.67300 23.87900 -17.28900 1.000 31.22512 299 TYR A N 1
ATOM 1912 C CA . TYR A 1 299 ? -30.39600 22.44600 -17.28400 1.000 26.08326 299 TYR A CA 1
ATOM 1913 C C . TYR A 1 299 ? -29.65800 22.03000 -16.01900 1.000 29.87555 299 TYR A C 1
ATOM 1914 O O . TYR A 1 299 ? -29.91900 20.95500 -15.46700 1.000 27.44612 299 TYR A O 1
ATOM 1923 N N . PHE A 1 300 ? -28.73800 22.86800 -15.54300 1.000 28.07928 300 PHE A N 1
ATOM 1924 C CA . PHE A 1 300 ? -27.96600 22.59000 -14.34000 1.000 25.74744 300 PHE A CA 1
ATOM 1925 C C . PHE A 1 300 ? -28.60400 23.17600 -13.08200 1.000 27.70991 300 PHE A C 1
ATOM 1926 O O . PHE A 1 300 ? -27.92000 23.31700 -12.06200 1.000 42.47327 300 PHE A O 1
ATOM 1934 N N . ALA A 1 301 ? -29.89400 23.51700 -13.13200 1.000 32.61499 301 ALA A N 1
ATOM 1935 C CA . ALA A 1 301 ? -30.54600 24.12800 -11.97700 1.000 26.90989 301 ALA A CA 1
ATOM 1936 C C . ALA A 1 301 ? -30.63300 23.15000 -10.81100 1.000 32.80279 301 ALA A C 1
ATOM 1937 O O . ALA A 1 301 ? -30.19800 23.45700 -9.69500 1.000 39.31274 301 ALA A O 1
ATOM 1939 N N . GLY A 1 302 ? -31.19600 21.96900 -11.04900 1.000 38.30361 302 GLY A N 1
ATOM 1940 C CA . GLY A 1 302 ? -31.24900 20.94500 -10.02400 1.000 59.64177 302 GLY A CA 1
ATOM 1941 C C . GLY A 1 302 ? -30.11200 19.95400 -10.15200 1.000 58.62087 302 GLY A C 1
ATOM 1942 O O . GLY A 1 302 ? -30.33400 18.77900 -10.45800 1.000 58.17306 302 GLY A O 1
ATOM 1943 N N . ARG A 1 303 ? -28.88900 20.41700 -9.91300 1.000 55.54013 303 ARG A N 1
ATOM 1944 C CA . ARG A 1 303 ? -27.68500 19.63500 -10.15700 1.000 60.79487 303 ARG A CA 1
ATOM 1945 C C . ARG A 1 303 ? -27.00500 19.30600 -8.83600 1.000 66.68816 303 ARG A C 1
ATOM 1946 O O . ARG A 1 303 ? -26.83100 20.18600 -7.98600 1.000 61.01596 303 ARG A O 1
ATOM 1954 N N . ASP A 1 304 ? -26.62300 18.04300 -8.67100 1.000 67.96180 304 ASP A N 1
ATOM 1955 C CA . ASP A 1 304 ? -25.92900 17.59000 -7.47200 1.000 64.30153 304 ASP A CA 1
ATOM 1956 C C . ASP A 1 304 ? -24.44600 17.36900 -7.75500 1.000 56.38998 304 ASP A C 1
ATOM 1957 O O . ASP A 1 304 ? -23.61500 17.41600 -6.84800 1.000 60.72516 304 ASP A O 1
ATOM 1962 N N . THR B 1 16 ? -23.31800 36.79100 -17.16100 1.000 60.55112 16 THR B N 1
ATOM 1963 C CA . THR B 1 16 ? -23.12100 37.31400 -18.50800 1.000 51.50985 16 THR B CA 1
ATOM 1964 C C . THR B 1 16 ? -22.69600 38.77900 -18.46800 1.000 56.27503 16 THR B C 1
ATOM 1965 O O . THR B 1 16 ? -22.93000 39.53100 -19.41500 1.000 63.86416 16 THR B O 1
ATOM 1967 N N . ASP B 1 17 ? -22.08200 39.17700 -17.35700 1.000 47.64181 17 ASP B N 1
ATOM 1968 C CA . ASP B 1 17 ? -21.44600 40.48600 -17.24000 1.000 49.64882 17 ASP B CA 1
ATOM 1969 C C . ASP B 1 17 ? -20.22700 40.32900 -16.34700 1.000 44.77411 17 ASP B C 1
ATOM 1970 O O . ASP B 1 17 ? -20.36500 40.02200 -15.15900 1.000 47.65442 17 ASP B O 1
ATOM 1975 N N . LEU B 1 18 ? -19.04100 40.53900 -16.91400 1.000 41.71406 18 LEU B N 1
ATOM 1976 C CA . LEU B 1 18 ? -17.78600 40.29800 -16.21300 1.000 35.68427 18 LEU B CA 1
ATOM 1977 C C . LEU B 1 18 ? -17.07800 41.59800 -15.84600 1.000 35.05584 18 LEU B C 1
ATOM 1978 O O . LEU B 1 18 ? -15.84700 41.64800 -15.79100 1.000 41.31653 18 LEU B O 1
ATOM 1983 N N . SER B 1 19 ? -17.84600 42.65500 -15.58900 1.000 39.00601 19 SER B N 1
ATOM 1984 C CA . SER B 1 19 ? -17.26000 43.94400 -15.24900 1.000 37.40624 19 SER B CA 1
ATOM 1985 C C . SER B 1 19 ? -16.50600 43.86300 -13.92700 1.000 35.89631 19 SER B C 1
ATOM 1986 O O . SER B 1 19 ? -16.99500 43.29800 -12.94500 1.000 43.61137 19 SER B O 1
ATOM 1989 N N . GLY B 1 20 ? -15.30300 44.43000 -13.91100 1.000 38.85713 20 GLY B N 1
ATOM 1990 C CA . GLY B 1 20 ? -14.48600 44.44800 -12.71500 1.000 34.86164 20 GLY B CA 1
ATOM 1991 C C . GLY B 1 20 ? -13.78600 43.15000 -12.38700 1.000 37.61243 20 GLY B C 1
ATOM 1992 O O . GLY B 1 20 ? -13.23700 43.02500 -11.28600 1.000 44.49019 20 GLY B O 1
ATOM 1993 N N . LYS B 1 21 ? -13.78600 42.18100 -13.29600 1.000 36.80606 21 LYS B N 1
ATOM 1994 C CA . LYS B 1 21 ? -13.10700 40.91200 -13.09300 1.000 27.54291 21 LYS B CA 1
ATOM 1995 C C . LYS B 1 21 ? -11.86900 40.83600 -13.97600 1.000 27.10375 21 LYS B C 1
ATOM 1996 O O . LYS B 1 21 ? -11.75100 41.54000 -14.98300 1.000 33.92923 21 LYS B O 1
ATOM 2002 N N . VAL B 1 22 ? -10.94000 39.96900 -13.58300 1.000 29.40790 22 VAL B N 1
ATOM 2003 C CA . VAL B 1 22 ? -9.65700 39.81800 -14.25900 1.000 28.66387 22 VAL B CA 1
ATOM 2004 C C . VAL B 1 22 ? -9.57800 38.40700 -14.82400 1.000 26.06279 22 VAL B C 1
ATOM 2005 O O . VAL B 1 22 ? -9.74300 37.42600 -14.08800 1.000 25.34635 22 VAL B O 1
ATOM 2009 N N . ALA B 1 23 ? -9.31900 38.30700 -16.12500 1.000 26.59226 23 ALA B N 1
ATOM 2010 C CA . ALA B 1 23 ? -9.23700 37.03100 -16.81600 1.000 24.39115 23 ALA B CA 1
ATOM 2011 C C . ALA B 1 23 ? -7.85000 36.84300 -17.41600 1.000 29.70533 23 ALA B C 1
ATOM 2012 O O . ALA B 1 23 ? -7.18000 37.81000 -17.79100 1.000 24.35581 23 ALA B O 1
ATOM 2014 N N . VAL B 1 24 ? -7.42300 35.58600 -17.50100 1.000 27.09355 24 VAL B N 1
ATOM 2015 C CA . VAL B 1 24 ? -6.17200 35.21100 -18.14800 1.000 23.74036 24 VAL B CA 1
ATOM 2016 C C . VAL B 1 24 ? -6.49500 34.21000 -19.24700 1.000 26.77191 24 VAL B C 1
ATOM 2017 O O . VAL B 1 24 ? -7.16100 33.20000 -18.99400 1.000 28.46921 24 VAL B O 1
ATOM 2021 N N . VAL B 1 25 ? -6.03400 34.49700 -20.46300 1.000 33.10346 25 VAL B N 1
ATOM 2022 C CA . VAL B 1 25 ? -6.24200 33.63000 -21.61700 1.000 27.15651 25 VAL B CA 1
ATOM 2023 C C . VAL B 1 25 ? -4.89100 33.36200 -22.26600 1.000 28.67225 25 VAL B C 1
ATOM 2024 O O . VAL B 1 25 ? -4.14200 34.30000 -22.56100 1.000 26.47742 25 VAL B O 1
ATOM 2028 N N . THR B 1 26 ? -4.58400 32.08900 -22.48600 1.000 27.32351 26 THR B N 1
ATOM 2029 C CA . THR B 1 26 ? -3.33900 31.67900 -23.11700 1.000 24.44588 26 THR B CA 1
ATOM 2030 C C . THR B 1 26 ? -3.58000 31.31400 -24.57700 1.000 28.76170 26 THR B C 1
ATOM 2031 O O . THR B 1 26 ? -4.70100 31.00300 -24.98700 1.000 25.63118 26 THR B O 1
ATOM 2035 N N . GLY B 1 27 ? -2.50500 31.35400 -25.35800 1.000 25.20244 27 GLY B N 1
ATOM 2036 C CA . GLY B 1 27 ? -2.61100 31.12600 -26.79100 1.000 22.84444 27 GLY B CA 1
ATOM 2037 C C . GLY B 1 27 ? -3.58800 32.06200 -27.46700 1.000 26.88516 27 GLY B C 1
ATOM 2038 O O . GLY B 1 27 ? -4.37100 31.63100 -28.32200 1.000 26.64804 27 GLY B O 1
ATOM 2039 N N . ALA B 1 28 ? -3.56100 33.34100 -27.09800 1.000 27.76853 28 ALA B N 1
ATOM 2040 C CA . ALA B 1 28 ? -4.56500 34.30300 -27.52600 1.000 29.87186 28 ALA B CA 1
ATOM 2041 C C . ALA B 1 28 ? -4.07500 35.22300 -28.63800 1.000 30.29447 28 ALA B C 1
ATOM 2042 O O . ALA B 1 28 ? -4.73200 36.22800 -28.92800 1.000 33.80019 28 ALA B O 1
ATOM 2044 N N . ALA B 1 29 ? -2.94500 34.90300 -29.27000 1.000 23.96121 29 ALA B N 1
ATOM 2045 C CA . ALA B 1 29 ? -2.47400 35.72100 -30.38200 1.000 30.59369 29 ALA B CA 1
ATOM 2046 C C . ALA B 1 29 ? -3.42400 35.63600 -31.57000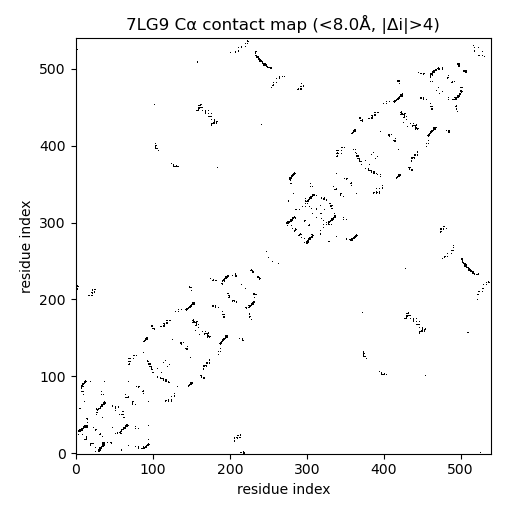 1.000 32.14765 29 ALA B C 1
ATOM 2047 O O . ALA B 1 29 ? -3.65500 36.63600 -32.25900 1.000 36.99136 29 ALA B O 1
ATOM 2049 N N . ALA B 1 30 ? -3.98500 34.45800 -31.82300 1.000 25.32347 30 ALA B N 1
ATOM 2050 C CA . ALA B 1 30 ? -4.90200 34.26300 -32.93800 1.000 30.61533 30 ALA B CA 1
ATOM 2051 C C . ALA B 1 30 ? -5.76800 33.04300 -32.64800 1.000 26.57870 30 ALA B C 1
ATOM 2052 O O . ALA B 1 30 ? -5.62400 32.38400 -31.61500 1.000 28.88153 30 ALA B O 1
ATOM 2054 N N . GLY B 1 31 ? -6.68000 32.75700 -33.57100 1.000 32.50914 31 GLY B N 1
ATOM 2055 C CA . GLY B 1 31 ? -7.47900 31.54600 -33.46400 1.000 32.48368 31 GLY B CA 1
ATOM 2056 C C . GLY B 1 31 ? -8.48000 31.61500 -32.32800 1.000 36.19133 31 GLY B C 1
ATOM 2057 O O . GLY B 1 31 ? -9.19400 32.60800 -32.14900 1.000 35.32268 31 GLY B O 1
ATOM 2058 N N . LEU B 1 32 ? -8.53300 30.53500 -31.54700 1.000 37.15023 32 LEU B N 1
ATOM 2059 C CA . LEU B 1 32 ? -9.54800 30.40800 -30.50700 1.000 30.86546 32 LEU B CA 1
ATOM 2060 C C . LEU B 1 32 ? -9.27000 31.34700 -29.34000 1.000 30.36788 32 LEU B C 1
ATOM 2061 O O . LEU B 1 32 ? -10.18100 32.02000 -28.84400 1.000 31.60351 32 LEU B O 1
ATOM 2066 N N . GLY B 1 33 ? -8.01700 31.39900 -28.88400 1.000 28.98803 33 GLY B N 1
ATOM 2067 C CA . GLY B 1 33 ? -7.69600 32.20900 -27.71900 1.000 26.26330 33 GLY B CA 1
ATOM 2068 C C . GLY B 1 33 ? -7.97700 33.68500 -27.92600 1.000 29.58038 33 GLY B C 1
ATOM 2069 O O . GLY B 1 33 ? -8.43000 34.37500 -27.00900 1.000 31.59128 33 GLY B O 1
ATOM 2070 N N . ARG B 1 34 ? -7.70700 34.19100 -29.13100 1.000 33.27226 34 ARG B N 1
ATOM 2071 C CA . ARG B 1 34 ? -8.00800 35.58700 -29.43100 1.000 29.15597 34 ARG B CA 1
ATOM 2072 C C . ARG B 1 34 ? -9.50700 35.84800 -29.36500 1.000 29.64908 34 ARG B C 1
ATOM 2073 O O . ARG B 1 34 ? -9.95600 36.80400 -28.72200 1.000 32.42777 34 ARG B O 1
ATOM 2081 N N . ALA B 1 35 ? -10.29800 34.99900 -30.02700 1.000 27.73832 35 ALA B N 1
ATOM 2082 C CA . ALA B 1 35 ? -11.74900 35.14400 -29.98400 1.000 24.25199 35 ALA B CA 1
ATOM 2083 C C . ALA B 1 35 ? -12.27700 34.97900 -28.56500 1.000 29.71313 35 ALA B C 1
ATOM 2084 O O . ALA B 1 35 ? -13.20200 35.68900 -28.15200 1.000 34.30252 35 ALA B O 1
ATOM 2086 N N . GLU B 1 36 ? -11.70400 34.04100 -27.80700 1.000 35.98358 36 GLU B N 1
ATOM 2087 C CA . GLU B 1 36 ? -12.10900 33.85400 -26.41800 1.000 27.60923 36 GLU B CA 1
ATOM 2088 C C . GLU B 1 36 ? -11.80000 35.09300 -25.58800 1.000 24.77021 36 GLU B C 1
ATOM 2089 O O . GLU B 1 36 ? -12.64300 35.56800 -24.81900 1.000 33.08305 36 GLU B O 1
ATOM 2095 N N . ALA B 1 37 ? -10.59100 35.63600 -25.73800 1.000 26.07943 37 ALA B N 1
ATOM 2096 C CA . ALA B 1 37 ? -10.21700 36.81500 -24.96700 1.000 27.05736 37 ALA B CA 1
ATOM 2097 C C . ALA B 1 37 ? -10.97700 38.05300 -25.42700 1.000 34.38347 37 ALA B C 1
ATOM 2098 O O . ALA B 1 37 ? -11.23300 38.95500 -24.62000 1.000 36.53155 37 ALA B O 1
ATOM 2100 N N . LEU B 1 38 ? -11.34100 38.11900 -26.71000 1.000 39.63301 38 LEU B N 1
ATOM 2101 C CA . LEU B 1 38 ? -12.17400 39.22000 -27.18600 1.000 28.59519 38 LEU B CA 1
ATOM 2102 C C . LEU B 1 38 ? -13.57300 39.15400 -26.58600 1.000 33.20149 38 LEU B C 1
ATOM 2103 O O . LEU B 1 38 ? -14.13100 40.18100 -26.18400 1.000 39.06767 38 LEU B O 1
ATOM 2108 N N . GLY B 1 39 ? -14.15700 37.95500 -26.52200 1.000 32.40277 39 GLY B N 1
ATOM 2109 C CA . GLY B 1 39 ? -15.49100 37.81800 -25.96300 1.000 31.87342 39 GLY B CA 1
ATOM 2110 C C . GLY B 1 39 ? -15.55600 38.13100 -24.48300 1.000 35.24428 39 GLY B C 1
ATOM 2111 O O . GLY B 1 39 ? -16.58200 38.60900 -23.99100 1.000 39.28136 39 GLY B O 1
ATOM 2112 N N . LEU B 1 40 ? -14.47100 37.86700 -23.75200 1.000 34.34271 40 LEU B N 1
ATOM 2113 C CA . LEU B 1 40 ? -14.44100 38.20000 -22.33300 1.000 33.62064 40 LEU B CA 1
ATOM 2114 C C . LEU B 1 40 ? -14.31700 39.70400 -22.12400 1.000 36.53068 40 LEU B C 1
ATOM 2115 O O . LEU B 1 40 ? -14.98000 40.27300 -21.24800 1.000 35.14560 40 LEU B O 1
ATOM 2120 N N . ALA B 1 41 ? -13.47600 40.36500 -22.92200 1.000 32.37598 41 ALA B N 1
ATOM 2121 C CA . ALA B 1 41 ? -13.27500 41.80100 -22.76100 1.000 35.92722 41 ALA B CA 1
ATOM 2122 C C . ALA B 1 41 ? -14.51500 42.59500 -23.14800 1.000 40.51858 41 ALA B C 1
ATOM 2123 O O . ALA B 1 41 ? -14.75900 43.66800 -22.58600 1.000 39.16159 41 ALA B O 1
ATOM 2125 N N . ARG B 1 42 ? -15.30100 42.09600 -24.10800 1.000 38.74442 42 ARG B N 1
ATOM 2126 C CA . ARG B 1 42 ? -16.53700 42.77900 -24.47400 1.000 39.13859 42 ARG B CA 1
ATOM 2127 C C . ARG B 1 42 ? -17.54700 42.76000 -23.33400 1.000 33.23302 42 ARG B C 1
ATOM 2128 O O . ARG B 1 42 ? -18.35900 43.68400 -23.21300 1.000 39.16611 42 ARG B O 1
ATOM 2136 N N . LEU B 1 43 ? -17.51100 41.73000 -22.49100 1.000 34.23849 43 LEU B N 1
ATOM 2137 C CA . LEU B 1 43 ? -18.37400 41.65600 -21.32000 1.000 32.76258 43 LEU B CA 1
ATOM 2138 C C . LEU B 1 43 ? -17.83900 42.46400 -20.14200 1.000 35.12880 43 LEU B C 1
ATOM 2139 O O . LEU B 1 43 ? -18.39200 42.37000 -19.04100 1.000 36.61533 43 LEU B O 1
ATOM 2144 N N . GLY B 1 44 ? -16.78300 43.24800 -20.34800 1.000 35.25715 44 GLY B N 1
ATOM 2145 C CA . GLY B 1 44 ? -16.25500 44.11900 -19.32100 1.000 35.63166 44 GLY B CA 1
ATOM 2146 C C . GLY B 1 44 ? -15.12400 43.54800 -18.49700 1.000 35.06289 44 GLY B C 1
ATOM 2147 O O . GLY B 1 44 ? -14.75400 44.15500 -17.48500 1.000 43.75092 44 GLY B O 1
ATOM 2148 N N . ALA B 1 45 ? -14.55700 42.41400 -18.89600 1.000 34.76641 45 ALA B N 1
ATOM 2149 C CA . ALA B 1 45 ? -13.51800 41.75400 -18.11700 1.000 35.17148 45 ALA B CA 1
ATOM 2150 C C . ALA B 1 45 ? -12.14100 42.27500 -18.50900 1.000 34.46297 45 ALA B C 1
ATOM 2151 O O . ALA B 1 45 ? -11.83200 42.40000 -19.69900 1.000 38.81954 45 ALA B O 1
ATOM 2153 N N . THR B 1 46 ? -11.32300 42.58400 -17.50600 1.000 33.29676 46 THR B N 1
ATOM 2154 C CA . THR B 1 46 ? -9.91300 42.85100 -17.74900 1.000 35.81344 46 THR B CA 1
ATOM 2155 C C . THR B 1 46 ? -9.22100 41.54800 -18.12300 1.000 36.39779 46 THR B C 1
ATOM 2156 O O . THR B 1 46 ? -9.35200 40.54200 -17.42000 1.000 36.53761 46 THR B O 1
ATOM 2160 N N . VAL B 1 47 ? -8.49100 41.55700 -19.23600 1.000 30.11287 47 VAL B N 1
ATOM 2161 C CA . VAL B 1 47 ? -7.93900 40.34200 -19.82200 1.000 32.35332 47 VAL B CA 1
ATOM 2162 C C . VAL B 1 47 ? -6.42200 40.45000 -19.86200 1.000 31.27930 47 VAL B C 1
ATOM 2163 O O . VAL B 1 47 ? -5.87600 41.41400 -20.41200 1.000 31.94147 47 VAL B O 1
ATOM 2167 N N . VAL B 1 48 ? -5.74800 39.46200 -19.28100 1.000 33.03804 48 VAL B N 1
ATOM 2168 C CA . VAL B 1 48 ? -4.30300 39.31100 -19.41100 1.000 31.42772 48 VAL B CA 1
ATOM 2169 C C . VAL B 1 48 ? -4.05400 38.36100 -20.57700 1.000 33.83135 48 VAL B C 1
ATOM 2170 O O . VAL B 1 48 ? -4.37500 37.17300 -20.50000 1.000 29.50781 48 VAL B O 1
ATOM 2174 N N . VAL B 1 49 ? -3.48700 38.88500 -21.65700 1.000 35.20827 49 VAL B N 1
ATOM 2175 C CA . VAL B 1 49 ? -3.29900 38.12500 -22.88800 1.000 34.06674 49 VAL B CA 1
ATOM 2176 C C . VAL B 1 49 ? -1.90800 37.50800 -22.88800 1.000 36.33763 49 VAL B C 1
ATOM 2177 O O . VAL B 1 49 ? -0.90900 38.20400 -22.66600 1.000 39.69325 49 VAL B O 1
ATOM 2181 N N . ASN B 1 50 ? -1.83700 36.20300 -23.14200 1.000 34.35069 50 ASN B N 1
ATOM 2182 C CA . ASN B 1 50 ? -0.56700 35.48900 -23.14700 1.000 27.55172 50 ASN B CA 1
ATOM 2183 C C . ASN B 1 50 ? -0.40500 34.68700 -24.42700 1.000 33.42257 50 ASN B C 1
ATOM 2184 O O . ASN B 1 50 ? -1.29400 33.91600 -24.80400 1.000 32.90416 50 ASN B O 1
ATOM 2189 N N . ASP B 1 51 ? 0.74900 34.81600 -25.05500 1.000 34.87274 51 ASP B N 1
ATOM 2190 C CA . ASP B 1 51 ? 1.26900 33.98200 -26.16000 1.000 26.27341 51 ASP B CA 1
ATOM 2191 C C . ASP B 1 51 ? 2.77600 34.17500 -26.22600 1.000 27.67936 51 ASP B C 1
ATOM 2192 O O . ASP B 1 51 ? 3.30500 34.99100 -25.54500 1.000 31.74460 51 ASP B O 1
ATOM 2197 N N . VAL B 1 52 ? 3.43800 33.44100 -27.08800 1.000 32.07777 52 VAL B N 1
ATOM 2198 C CA . VAL B 1 52 ? 4.89100 33.63000 -27.29600 1.000 32.01937 52 VAL B CA 1
ATOM 2199 C C . VAL B 1 52 ? 5.12300 34.99100 -27.97200 1.000 34.09884 52 VAL B C 1
ATOM 2200 O O . VAL B 1 52 ? 4.28900 35.46100 -28.70600 1.000 32.48576 52 VAL B O 1
ATOM 2204 N N . ALA B 1 53 ? 6.21300 35.63200 -27.61400 1.000 35.70491 53 ALA B N 1
ATOM 2205 C CA . ALA B 1 53 ? 6.59300 36.96900 -28.10900 1.000 30.90569 53 ALA B CA 1
ATOM 2206 C C . ALA B 1 53 ? 6.38700 37.10500 -29.60600 1.000 28.97451 53 ALA B C 1
ATOM 2207 O O . ALA B 1 53 ? 5.76700 38.01100 -29.98600 1.000 28.58808 53 ALA B O 1
ATOM 2209 N N . SER B 1 54 ? 6.86300 36.14400 -30.37700 1.000 33.01036 54 SER B N 1
ATOM 2210 C CA . SER B 1 54 ? 6.74100 36.23900 -31.82800 1.000 33.61728 54 SER B CA 1
ATOM 2211 C C . SER B 1 54 ? 5.28100 36.21800 -32.26200 1.000 38.41476 54 SER B C 1
ATOM 2212 O O . SER B 1 54 ? 4.88600 36.95000 -33.17700 1.000 41.75519 54 SER B O 1
ATOM 2215 N N . ALA B 1 55 ? 4.46100 35.38600 -31.61600 1.000 39.72186 55 ALA B N 1
ATOM 2216 C CA . ALA B 1 55 ? 3.04300 35.34600 -31.95700 1.000 32.28703 55 ALA B CA 1
ATOM 2217 C C . ALA B 1 55 ? 2.33100 36.61500 -31.50700 1.000 36.19716 55 ALA B C 1
ATOM 2218 O O . ALA B 1 55 ? 1.43100 37.10500 -32.19800 1.000 35.33957 55 ALA B O 1
ATOM 2220 N N . LEU B 1 56 ? 2.71600 37.15800 -30.34700 1.000 35.97051 56 LEU B N 1
ATOM 2221 C CA . LEU B 1 56 ? 2.13900 38.42100 -29.89800 1.000 34.84978 56 LEU B CA 1
ATOM 2222 C C . LEU B 1 56 ? 2.56100 39.58000 -30.79200 1.000 42.39990 56 LEU B C 1
ATOM 2223 O O . LEU B 1 56 ? 1.78100 40.51700 -30.99700 1.000 43.80704 56 LEU B O 1
ATOM 2228 N N . ASP B 1 57 ? 3.78100 39.53400 -31.33100 1.000 43.69531 57 ASP B N 1
ATOM 2229 C CA . ASP B 1 57 ? 4.25800 40.61700 -32.18600 1.000 45.24924 57 ASP B CA 1
ATOM 2230 C C . ASP B 1 57 ? 3.49500 40.65500 -33.50500 1.000 42.37611 57 ASP B C 1
ATOM 2231 O O . ASP B 1 57 ? 2.97700 41.70400 -33.90400 1.000 46.09997 57 ASP B O 1
ATOM 2236 N N . ALA B 1 58 ? 3.41200 39.51400 -34.19300 1.000 42.32696 58 ALA B N 1
ATOM 2237 C CA . ALA B 1 58 ? 2.70700 39.44600 -35.46800 1.000 41.38079 58 ALA B CA 1
ATOM 2238 C C . ALA B 1 58 ? 1.20600 39.65800 -35.32700 1.000 48.60751 58 ALA B C 1
ATOM 2239 O O . ALA B 1 58 ? 0.52500 39.82200 -36.34500 1.000 58.14808 58 ALA B O 1
ATOM 2241 N N . SER B 1 59 ? 0.68000 39.66100 -34.10700 1.000 41.58409 59 SER B N 1
ATOM 2242 C CA . SER B 1 59 ? -0.74000 39.85500 -33.86100 1.000 41.78291 59 SER B CA 1
ATOM 2243 C C . SER B 1 59 ? -1.01000 41.27500 -33.38000 1.000 46.87839 59 SER B C 1
ATOM 2244 O O . SER B 1 59 ? -0.15300 41.92000 -32.77100 1.000 49.82928 59 SER B O 1
ATOM 2247 N N . ASP B 1 60 ? -2.22000 41.75600 -33.66600 1.000 47.46400 60 ASP B N 1
ATOM 2248 C CA . ASP B 1 60 ? -2.70400 43.03300 -33.16300 1.000 58.04218 60 ASP B CA 1
ATOM 2249 C C . ASP B 1 60 ? -3.62400 42.86100 -31.96200 1.000 58.82020 60 ASP B C 1
ATOM 2250 O O . ASP B 1 60 ? -4.35100 43.79300 -31.60300 1.000 61.94361 60 ASP B O 1
ATOM 2252 N N . VAL B 1 61 ? -3.59000 41.68700 -31.32600 1.000 62.37474 61 VAL B N 1
ATOM 2253 C CA . VAL B 1 61 ? -4.56900 41.34600 -30.30300 1.000 54.56947 61 VAL B CA 1
ATOM 2254 C C . VAL B 1 61 ? -4.42300 42.20300 -29.05200 1.000 54.81957 61 VAL B C 1
ATOM 2255 O O . VAL B 1 61 ? -5.38300 42.33400 -28.28500 1.000 57.87301 61 VAL B O 1
ATOM 2259 N N . VAL B 1 62 ? -3.24800 42.79500 -28.82100 1.000 58.18254 62 VAL B N 1
ATOM 2260 C CA . VAL B 1 62 ? -3.09100 43.70100 -27.68600 1.000 61.52051 62 VAL B CA 1
ATOM 2261 C C . VAL B 1 62 ? -4.02400 44.89400 -27.83300 1.000 63.49965 62 VAL B C 1
ATOM 2262 O O . VAL B 1 62 ? -4.76100 45.25100 -26.90600 1.000 58.03976 62 VAL B O 1
ATOM 2266 N N . ASP B 1 63 ? -4.01500 45.52200 -29.00900 1.000 65.99964 63 ASP B N 1
ATOM 2267 C CA . ASP B 1 63 ? -4.85400 46.69100 -29.23500 1.000 65.62854 63 ASP B CA 1
ATOM 2268 C C . ASP B 1 63 ? -6.27500 46.31200 -29.62800 1.000 56.11976 63 ASP B C 1
ATOM 2269 O O . ASP B 1 63 ? -7.20200 47.09000 -29.38800 1.000 63.84665 63 ASP B O 1
ATOM 2274 N N . GLU B 1 64 ? -6.47200 45.13400 -30.22500 1.000 50.59963 64 GLU B N 1
ATOM 2275 C CA . GLU B 1 64 ? -7.83200 44.68800 -30.51200 1.000 52.83092 64 GLU B CA 1
ATOM 2276 C C . GLU B 1 64 ? -8.60500 44.43800 -29.22400 1.000 58.25455 64 GLU B C 1
ATOM 2277 O O . GLU B 1 64 ? -9.79400 44.76500 -29.12900 1.000 59.36187 64 GLU B O 1
ATOM 2283 N N . ILE B 1 65 ? -7.94300 43.86300 -28.22000 1.000 66.33368 65 ILE B N 1
ATOM 2284 C CA . ILE B 1 65 ? -8.57500 43.69700 -26.91600 1.000 63.81761 65 ILE B CA 1
ATOM 2285 C C . ILE B 1 65 ? -8.41500 44.95500 -26.07200 1.000 64.45123 65 ILE B C 1
ATOM 2286 O O . ILE B 1 65 ? -9.29800 45.28300 -25.27100 1.000 64.44478 65 ILE B O 1
ATOM 2291 N N . GLY B 1 66 ? -7.29900 45.67000 -26.22400 1.000 55.86894 66 GLY B N 1
ATOM 2292 C CA . GLY B 1 66 ? -7.14200 46.93300 -25.52700 1.000 60.52842 66 GLY B CA 1
ATOM 2293 C C . GLY B 1 66 ? -8.19500 47.95100 -25.91500 1.000 71.88283 66 GLY B C 1
ATOM 2294 O O . GLY B 1 66 ? -8.61100 48.76700 -25.08800 1.000 78.89457 66 GLY B O 1
ATOM 2295 N N . ALA B 1 67 ? -8.64600 47.91500 -27.16800 1.000 71.37763 67 ALA B N 1
ATOM 2296 C CA . ALA B 1 67 ? -9.70600 48.80300 -27.62600 1.000 65.68503 67 ALA B CA 1
ATOM 2297 C C . ALA B 1 67 ? -11.09600 48.29800 -27.27000 1.000 75.08809 67 ALA B C 1
ATOM 2298 O O . ALA B 1 67 ? -12.08000 48.96800 -27.60200 1.000 83.40757 67 ALA B O 1
ATOM 2300 N N . ALA B 1 68 ? -11.20600 47.14200 -26.61200 1.000 71.92996 68 ALA B N 1
ATOM 2301 C CA . ALA B 1 68 ? -12.50800 46.68000 -26.15000 1.000 75.83790 68 ALA B CA 1
ATOM 2302 C C . ALA B 1 68 ? -13.06900 47.54300 -25.02900 1.000 83.72036 68 ALA B C 1
ATOM 2303 O O . ALA B 1 68 ? -14.21100 47.32000 -24.61600 1.000 76.93094 68 ALA B O 1
ATOM 2305 N N . ALA B 1 69 ? -12.30000 48.51200 -24.53000 1.000 83.37907 69 ALA B N 1
ATOM 2306 C CA . ALA B 1 69 ? -12.79300 49.46200 -23.54200 1.000 75.12894 69 ALA B CA 1
ATOM 2307 C C . ALA B 1 69 ? -13.79800 50.41300 -24.17800 1.000 78.44479 69 ALA B C 1
ATOM 2308 O O . ALA B 1 69 ? -13.51300 51.60100 -24.35600 1.000 86.23997 69 ALA B O 1
ATOM 2310 N N . ALA B 1 70 ? -14.97300 49.89900 -24.52700 1.000 75.47080 70 ALA B N 1
ATOM 2311 C CA . ALA B 1 70 ? -15.99300 50.70100 -25.18900 1.000 77.57987 70 ALA B CA 1
ATOM 2312 C C . ALA B 1 70 ? -17.38300 50.12700 -24.93500 1.000 81.18432 70 ALA B C 1
ATOM 2313 O O . ALA B 1 70 ? -17.57200 48.91100 -24.92900 1.000 85.62497 70 ALA B O 1
ATOM 2315 N N . ALA B 1 72 ? -15.34600 47.34300 -22.66500 1.000 79.81507 72 ALA B N 1
ATOM 2316 C CA . ALA B 1 72 ? -16.47200 47.89400 -21.92400 1.000 71.23687 72 ALA B CA 1
ATOM 2317 C C . ALA B 1 72 ? -16.01200 48.47600 -20.59200 1.000 66.87213 72 ALA B C 1
ATOM 2318 O O . ALA B 1 72 ? -16.47100 48.05800 -19.53000 1.000 70.49087 72 ALA B O 1
ATOM 2320 N N . GLY B 1 73 ? -15.09700 49.44100 -20.65800 1.000 69.01582 73 GLY B N 1
ATOM 2321 C CA . GLY B 1 73 ? -14.60800 50.09400 -19.46000 1.000 65.05677 73 GLY B CA 1
ATOM 2322 C C . GLY B 1 73 ? -13.51500 49.35700 -18.72300 1.000 69.83026 73 GLY B C 1
ATOM 2323 O O . GLY B 1 73 ? -13.32100 49.59900 -17.52900 1.000 64.80821 73 GLY B O 1
ATOM 2324 N N . ALA B 1 74 ? -12.79200 48.46400 -19.39400 1.000 70.02660 74 ALA B N 1
ATOM 2325 C CA . ALA B 1 74 ? -11.71400 47.70300 -18.78200 1.000 59.79305 74 ALA B CA 1
ATOM 2326 C C . ALA B 1 74 ? -10.49600 47.72600 -19.69500 1.000 64.08718 74 ALA B C 1
ATOM 2327 O O . ALA B 1 74 ? -10.57900 48.08300 -20.87200 1.000 69.16244 74 ALA B O 1
ATOM 2329 N N . LYS B 1 75 ? -9.35500 47.33000 -19.14000 1.000 62.04106 75 LYS B N 1
ATOM 2330 C CA . LYS B 1 75 ? -8.08100 47.36100 -19.84300 1.000 59.99540 75 LYS B CA 1
ATOM 2331 C C . LYS B 1 75 ? -7.64100 45.95000 -20.21400 1.000 51.43074 75 LYS B C 1
ATOM 2332 O O . LYS B 1 75 ? -8.23800 44.95100 -19.80200 1.000 46.89633 75 LYS B O 1
ATOM 2338 N N . ALA B 1 76 ? -6.57600 45.88100 -21.01100 1.000 49.58078 76 ALA B N 1
ATOM 2339 C CA . ALA B 1 76 ? -5.99400 44.61800 -21.43700 1.000 38.71563 76 ALA B CA 1
ATOM 2340 C C . ALA B 1 76 ? -4.47900 44.71100 -21.34500 1.000 36.41253 76 ALA B C 1
ATOM 2341 O O . ALA B 1 76 ? -3.89000 45.73000 -21.71700 1.000 45.10466 76 ALA B O 1
ATOM 2343 N N . VAL B 1 77 ? -3.85400 43.64600 -20.84600 1.000 38.48153 77 VAL B N 1
ATOM 2344 C CA . VAL B 1 77 ? -2.40800 43.58600 -20.67000 1.000 37.67916 77 VAL B CA 1
ATOM 2345 C C . VAL B 1 77 ? -1.87900 42.34600 -21.37700 1.000 40.28163 77 VAL B C 1
ATOM 2346 O O . VAL B 1 77 ? -2.54300 41.30600 -21.42800 1.000 38.54450 77 VAL B O 1
ATOM 2350 N N . ALA B 1 78 ? -0.67600 42.46400 -21.93300 1.000 42.18906 78 ALA B N 1
ATOM 2351 C CA . ALA B 1 78 ? -0.00100 41.36200 -22.60200 1.000 33.38713 78 ALA B CA 1
ATOM 2352 C C . ALA B 1 78 ? 1.14200 40.84500 -21.74200 1.000 40.34992 78 ALA B C 1
ATOM 2353 O O . ALA B 1 78 ? 1.87600 41.62800 -21.13000 1.000 46.61479 78 ALA B O 1
ATOM 2355 N N . VAL B 1 79 ? 1.28700 39.52300 -21.70100 1.000 33.89586 79 VAL B N 1
ATOM 2356 C CA . VAL B 1 79 ? 2.40700 38.85800 -21.04400 1.000 32.40656 79 VAL B CA 1
ATOM 2357 C C . VAL B 1 79 ? 2.90100 37.77600 -21.99400 1.000 31.51248 79 VAL B C 1
ATOM 2358 O O . VAL B 1 79 ? 2.19200 36.79400 -22.24300 1.000 33.51732 79 VAL B O 1
ATOM 2362 N N . ALA B 1 80 ? 4.10800 37.95000 -22.52300 1.000 30.14986 80 ALA B N 1
ATOM 2363 C CA . ALA B 1 80 ? 4.69000 36.98500 -23.44100 1.000 26.35849 80 ALA B CA 1
ATOM 2364 C C . ALA B 1 80 ? 5.43900 35.90300 -22.67400 1.000 31.42831 80 ALA B C 1
ATOM 2365 O O . ALA B 1 80 ? 5.90500 36.11900 -21.55300 1.000 36.66111 80 ALA B O 1
ATOM 2367 N N . GLY B 1 81 ? 5.55100 34.73800 -23.28700 1.000 30.37463 81 GLY B N 1
ATOM 2368 C CA . GLY B 1 81 ? 6.29700 33.63900 -22.70800 1.000 30.30141 81 GLY B CA 1
ATOM 2369 C C . GLY B 1 81 ? 5.73400 32.29900 -23.13000 1.000 31.69060 81 GLY B C 1
ATOM 2370 O O . GLY B 1 81 ? 4.59400 32.17300 -23.57500 1.000 33.93803 81 GLY B O 1
ATOM 2371 N N . ASP B 1 82 ? 6.56600 31.26900 -22.98500 1.000 31.29283 82 ASP B N 1
ATOM 2372 C CA . ASP B 1 82 ? 6.16500 29.89500 -23.26300 1.000 27.34374 82 ASP B CA 1
ATOM 2373 C C . ASP B 1 82 ? 5.36200 29.36200 -22.08200 1.000 27.05368 82 ASP B C 1
ATOM 2374 O O . ASP B 1 82 ? 5.88300 29.27100 -20.96500 1.000 34.49897 82 ASP B O 1
ATOM 2379 N N . ILE B 1 83 ? 4.10200 28.99400 -22.33200 1.000 27.11299 83 ILE B N 1
ATOM 2380 C CA . ILE B 1 83 ? 3.22000 28.56000 -21.25500 1.000 24.56723 83 ILE B CA 1
ATOM 2381 C C . ILE B 1 83 ? 3.68900 27.25500 -20.61700 1.000 20.47371 83 ILE B C 1
ATOM 2382 O O . ILE B 1 83 ? 3.30500 26.95100 -19.48100 1.000 23.45581 83 ILE B O 1
ATOM 2387 N N . SER B 1 84 ? 4.52500 26.47700 -21.30700 1.000 23.60247 84 SER B N 1
ATOM 2388 C CA . SER B 1 84 ? 5.04600 25.23200 -20.75700 1.000 23.18518 84 SER B CA 1
ATOM 2389 C C . SER B 1 84 ? 6.14500 25.45300 -19.72600 1.000 21.53757 84 SER B C 1
ATOM 2390 O O . SER B 1 84 ? 6.68400 24.47300 -19.19800 1.000 24.38576 84 SER B O 1
ATOM 2393 N N . GLN B 1 85 ? 6.48700 26.70100 -19.42700 1.000 22.92101 85 GLN B N 1
ATOM 2394 C CA . GLN B 1 85 ? 7.53300 27.02900 -18.47000 1.000 25.03367 85 GLN B CA 1
ATOM 2395 C C . GLN B 1 85 ? 6.91500 27.62400 -17.21100 1.000 26.19973 85 GLN B C 1
ATOM 2396 O O . GLN B 1 85 ? 5.97400 28.42000 -17.28600 1.000 26.86573 85 GLN B O 1
ATOM 2402 N N . ARG B 1 86 ? 7.45700 27.23000 -16.05400 1.000 20.89326 86 ARG B N 1
ATOM 2403 C CA . ARG B 1 86 ? 6.91700 27.68100 -14.77400 1.000 21.17977 86 ARG B CA 1
ATOM 2404 C C . ARG B 1 86 ? 6.96400 29.19700 -14.63200 1.000 28.25968 86 ARG B C 1
ATOM 2405 O O . ARG B 1 86 ? 6.05900 29.78800 -14.03400 1.000 28.89722 86 ARG B O 1
ATOM 2413 N N . ALA B 1 87 ? 7.99700 29.84100 -15.17800 1.000 23.78034 87 ALA B N 1
ATOM 2414 C CA . ALA B 1 87 ? 8.12100 31.28800 -15.03800 1.000 23.55022 87 ALA B CA 1
ATOM 2415 C C . ALA B 1 87 ? 6.97500 32.02700 -15.71900 1.000 26.45836 87 ALA B C 1
ATOM 2416 O O . ALA B 1 87 ? 6.58200 33.10900 -15.26800 1.000 28.33058 87 ALA B O 1
ATOM 2418 N N . THR B 1 88 ? 6.42800 31.46700 -16.80000 1.000 29.26377 88 THR B N 1
ATOM 2419 C CA . THR B 1 88 ? 5.32400 32.12500 -17.49100 1.000 25.01329 88 THR B CA 1
ATOM 2420 C C . THR B 1 88 ? 4.05400 32.09000 -16.65000 1.000 28.01058 88 THR B C 1
ATOM 2421 O O . THR B 1 88 ? 3.37400 33.11100 -16.49100 1.000 28.18496 88 THR B O 1
ATOM 2425 N N . ALA B 1 89 ? 3.72000 30.91800 -16.10100 1.000 27.23638 89 ALA B N 1
ATOM 2426 C CA . ALA B 1 89 ? 2.54600 30.81400 -15.24100 1.000 25.38818 89 ALA B CA 1
ATOM 2427 C C . ALA B 1 89 ? 2.70500 31.65000 -13.97900 1.000 27.22259 89 ALA B C 1
ATOM 2428 O O . ALA B 1 89 ? 1.70700 32.10200 -13.40600 1.000 32.55770 89 ALA B O 1
ATOM 2430 N N . ASP B 1 90 ? 3.94500 31.86600 -13.53300 1.000 27.45358 90 ASP B N 1
ATOM 2431 C CA . ASP B 1 90 ? 4.17600 32.74300 -12.38900 1.000 26.78241 90 ASP B CA 1
ATOM 2432 C C . ASP B 1 90 ? 3.92700 34.20200 -12.75100 1.000 26.68598 90 ASP B C 1
ATOM 2433 O O . ASP B 1 90 ? 3.31800 34.94500 -11.97200 1.000 26.77759 90 ASP B O 1
ATOM 2438 N N . GLU B 1 91 ? 4.39200 34.63300 -13.92700 1.000 28.48461 91 GLU B N 1
ATOM 2439 C CA . GLU B 1 91 ? 4.19600 36.02200 -14.33200 1.000 26.37239 91 GLU B CA 1
ATOM 2440 C C . GLU B 1 91 ? 2.74100 36.30300 -14.68500 1.000 26.67676 91 GLU B C 1
ATOM 2441 O O . GLU B 1 91 ? 2.25900 37.42300 -14.47600 1.000 27.45953 91 GLU B O 1
ATOM 2444 N N . LEU B 1 92 ? 2.02800 35.30800 -15.21600 1.000 30.32452 92 LEU B N 1
ATOM 2445 C CA . LEU B 1 92 ? 0.60900 35.48800 -15.50600 1.000 22.95463 92 LEU B CA 1
ATOM 2446 C C . LEU B 1 92 ? -0.19400 35.69200 -14.22800 1.000 27.40067 92 LEU B C 1
ATOM 2447 O O . LEU B 1 92 ? -1.10600 36.52700 -14.18600 1.000 29.60944 92 LEU B O 1
ATOM 2452 N N . LEU B 1 93 ? 0.12600 34.93500 -13.17800 1.000 32.17386 93 LEU B N 1
ATOM 2453 C CA . LEU B 1 93 ? -0.56800 35.11000 -11.90800 1.000 27.70186 93 LEU B CA 1
ATOM 2454 C C . LEU B 1 93 ? -0.18700 36.43100 -11.25100 1.000 27.30791 93 LEU B C 1
ATOM 2455 O O . LEU B 1 93 ? -1.03000 37.08500 -10.62600 1.000 34.34496 93 LEU B O 1
ATOM 2460 N N . ALA B 1 94 ? 1.07600 36.84100 -11.38600 1.000 26.14782 94 ALA B N 1
ATOM 2461 C CA . ALA B 1 94 ? 1.50700 38.11100 -10.81200 1.000 26.73102 94 ALA B CA 1
ATOM 2462 C C . ALA B 1 94 ? 0.85400 39.29100 -11.51900 1.000 30.74221 94 ALA B C 1
ATOM 2463 O O . ALA B 1 94 ? 0.54200 40.30700 -10.88600 1.000 29.57932 94 ALA B O 1
ATOM 2465 N N . SER B 1 95 ? 0.64800 39.18000 -12.83300 1.000 29.46074 95 SER B N 1
ATOM 2466 C CA . SER B 1 95 ? 0.01100 40.25900 -13.58000 1.000 25.88683 95 SER B CA 1
ATOM 2467 C C . SER B 1 95 ? -1.44900 40.41800 -13.17500 1.000 33.80969 95 SER B C 1
ATOM 2468 O O . SER B 1 95 ? -1.92800 41.53800 -12.96800 1.000 40.48106 95 SER B O 1
ATOM 2471 N N . ALA B 1 96 ? -2.17200 39.30000 -13.06000 1.000 33.85063 96 ALA B N 1
ATOM 2472 C CA . ALA B 1 96 ? -3.57800 39.35500 -12.67300 1.000 32.23111 96 ALA B CA 1
ATOM 2473 C C . ALA B 1 96 ? -3.74900 39.93400 -11.27400 1.000 33.78007 96 ALA B C 1
ATOM 2474 O O . ALA B 1 96 ? -4.63000 40.77200 -11.04400 1.000 37.18432 96 ALA B O 1
ATOM 2476 N N . VAL B 1 97 ? -2.91500 39.50000 -10.32400 1.000 36.40895 97 VAL B N 1
ATOM 2477 C CA . VAL B 1 97 ? -2.98000 40.03900 -8.96800 1.000 33.27543 97 VAL B CA 1
ATOM 2478 C C . VAL B 1 97 ? -2.65500 41.52700 -8.97100 1.000 33.99176 97 VAL B C 1
ATOM 2479 O O . VAL B 1 97 ? -3.28200 42.31800 -8.25300 1.000 39.36633 97 VAL B O 1
ATOM 2483 N N . GLY B 1 98 ? -1.68100 41.93400 -9.78700 1.000 36.56221 98 GLY B N 1
ATOM 2484 C CA . GLY B 1 98 ? -1.37700 43.34800 -9.91200 1.000 32.44862 98 GLY B CA 1
ATOM 2485 C C . GLY B 1 98 ? -2.54500 44.16000 -10.43500 1.000 37.13671 98 GLY B C 1
ATOM 2486 O O . GLY B 1 98 ? -2.65000 45.35700 -10.15400 1.000 38.71869 98 GLY B O 1
ATOM 2487 N N . LEU B 1 99 ? -3.43500 43.52700 -11.19500 1.000 42.15842 99 LEU B N 1
ATOM 2488 C CA . LEU B 1 99 ? -4.63700 44.17300 -11.70300 1.000 33.69112 99 LEU B CA 1
ATOM 2489 C C . LEU B 1 99 ? -5.80900 44.09300 -10.73300 1.000 41.02772 99 LEU B C 1
ATOM 2490 O O . LEU B 1 99 ? -6.87600 44.64300 -11.02700 1.000 41.28388 99 LEU B O 1
ATOM 2495 N N . GLY B 1 100 ? -5.64500 43.42500 -9.59400 1.000 33.19811 100 GLY B N 1
ATOM 2496 C CA . GLY B 1 100 ? -6.68100 43.36400 -8.57800 1.000 32.53469 100 GLY B CA 1
ATOM 2497 C C . GLY B 1 100 ? -7.15500 41.97100 -8.21700 1.000 34.89261 100 GLY B C 1
ATOM 2498 O O . GLY B 1 100 ? -8.02000 41.84300 -7.33800 1.000 44.36348 100 GLY B O 1
ATOM 2499 N N . GLY B 1 101 ? -6.64300 40.91400 -8.84300 1.000 32.15485 101 GLY B N 1
ATOM 2500 C CA . GLY B 1 101 ? -7.07800 39.56700 -8.52500 1.000 32.73342 101 GLY B CA 1
ATOM 2501 C C . GLY B 1 101 ? -7.13000 38.64400 -9.72600 1.000 31.69534 101 GLY B C 1
ATOM 2502 O O . GLY B 1 101 ? -6.74300 39.03100 -10.83200 1.000 44.59760 101 GLY B O 1
ATOM 2503 N N . LEU B 1 102 ? -7.60500 37.41600 -9.52100 1.000 27.73139 102 LEU B N 1
ATOM 2504 C CA . LEU B 1 102 ? -7.71800 36.43000 -10.59300 1.000 26.29068 102 LEU B CA 1
ATOM 2505 C C . LEU B 1 102 ? -9.07500 35.75100 -10.47400 1.000 29.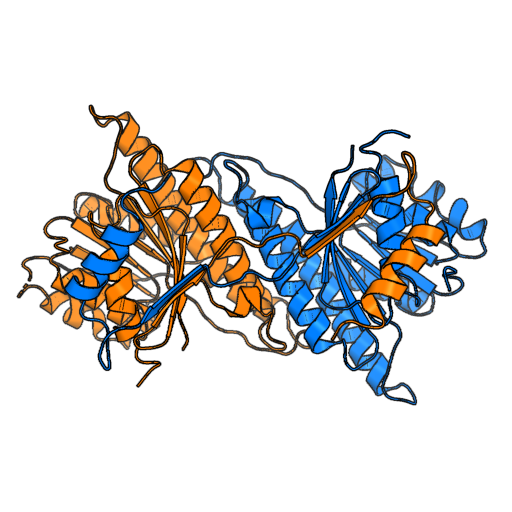80283 102 LEU B C 1
ATOM 2506 O O . LEU B 1 102 ? -9.32300 35.02000 -9.51000 1.000 32.11251 102 LEU B O 1
ATOM 2511 N N . ASP B 1 103 ? -9.94400 35.98500 -11.45400 1.000 28.42128 103 ASP B N 1
ATOM 2512 C CA . ASP B 1 103 ? -11.29500 35.43900 -11.47000 1.000 26.46150 103 ASP B CA 1
ATOM 2513 C C . ASP B 1 103 ? -11.50900 34.37800 -12.53600 1.000 27.85625 103 ASP B C 1
ATOM 2514 O O . ASP B 1 103 ? -12.23100 33.40700 -12.29600 1.000 25.45358 103 ASP B O 1
ATOM 2519 N N . ILE B 1 104 ? -10.89600 34.53600 -13.70900 1.000 26.19896 104 ILE B N 1
ATOM 2520 C CA . ILE B 1 104 ? -11.13400 33.66700 -14.85400 1.000 19.33657 104 ILE B CA 1
ATOM 2521 C C . ILE B 1 104 ? -9.79300 33.22200 -15.42100 1.000 25.18005 104 ILE B C 1
ATOM 2522 O O . ILE B 1 104 ? -8.89000 34.04400 -15.60900 1.000 26.79394 104 ILE B O 1
ATOM 2527 N N . VAL B 1 105 ? -9.66400 31.92400 -15.68700 1.000 19.29024 105 VAL B N 1
ATOM 2528 C CA . VAL B 1 105 ? -8.48700 31.35500 -16.33300 1.000 22.23737 105 VAL B CA 1
ATOM 2529 C C . VAL B 1 105 ? -8.96100 30.50500 -17.50400 1.000 20.41686 105 VAL B C 1
ATOM 2530 O O . VAL B 1 105 ? -9.69800 29.53100 -17.30900 1.000 19.46503 105 VAL B O 1
ATOM 2534 N N . VAL B 1 106 ? -8.55100 30.87800 -18.71200 1.000 21.36563 106 VAL B N 1
ATOM 2535 C CA . VAL B 1 106 ? -8.86300 30.13200 -19.92400 1.000 20.68634 106 VAL B CA 1
ATOM 2536 C C . VAL B 1 106 ? -7.55900 29.55600 -20.45500 1.000 27.05571 106 VAL B C 1
ATOM 2537 O O . VAL B 1 106 ? -6.74300 30.27800 -21.04100 1.000 25.13769 106 VAL B O 1
ATOM 2541 N N . ASN B 1 107 ? -7.35700 28.25700 -20.24500 1.000 19.35568 107 ASN B N 1
ATOM 2542 C CA . ASN B 1 107 ? -6.19600 27.55600 -20.77800 1.000 22.69458 107 ASN B CA 1
ATOM 2543 C C . ASN B 1 107 ? -6.51100 27.11800 -22.20400 1.000 25.51689 107 ASN B C 1
ATOM 2544 O O . ASN B 1 107 ? -7.37300 26.26100 -22.42400 1.000 23.34784 107 ASN B O 1
ATOM 2549 N N . ASN B 1 108 ? -5.80800 27.70900 -23.16800 1.000 23.61891 108 ASN B N 1
ATOM 2550 C CA . ASN B 1 108 ? -6.06300 27.47400 -24.58400 1.000 24.27594 108 ASN B CA 1
ATOM 2551 C C . ASN B 1 108 ? -4.80400 27.24800 -25.40800 1.000 25.19626 108 ASN B C 1
ATOM 2552 O O . ASN B 1 108 ? -4.89600 26.62300 -26.47300 1.000 30.98496 108 ASN B O 1
ATOM 2557 N N . ALA B 1 109 ? -3.64000 27.70200 -24.94700 1.000 25.97851 109 ALA B N 1
ATOM 2558 C CA . ALA B 1 109 ? -2.41600 27.59200 -25.72800 1.000 26.84125 109 ALA B CA 1
ATOM 2559 C C . ALA B 1 109 ? -2.12200 26.14300 -26.09200 1.000 27.77844 109 ALA B C 1
ATOM 2560 O O . ALA B 1 109 ? -2.28900 25.23100 -25.27800 1.000 29.79158 109 ALA B O 1
ATOM 2562 N N . GLY B 1 110 ? -1.68100 25.93700 -27.32600 1.000 35.99349 110 GLY B N 1
ATOM 2563 C CA . GLY B 1 110 ? -1.38400 24.60000 -27.79700 1.000 34.26814 110 GLY B CA 1
ATOM 2564 C C . GLY B 1 110 ? -0.76700 24.63900 -29.17400 1.000 35.98311 110 GLY B C 1
ATOM 2565 O O . GLY B 1 110 ? -0.89900 25.62300 -29.91000 1.000 39.13892 110 GLY B O 1
ATOM 2566 N N . ILE B 1 111 ? -0.07500 23.54900 -29.50800 1.000 35.92492 111 ILE B N 1
ATOM 2567 C CA . ILE B 1 111 ? 0.53800 23.35800 -30.81600 1.000 31.46201 111 ILE B CA 1
ATOM 2568 C C . ILE B 1 111 ? 0.22100 21.94700 -31.29200 1.000 33.59002 111 ILE B C 1
ATOM 2569 O O . ILE B 1 111 ? -0.30700 21.11700 -30.55000 1.000 37.36913 111 ILE B O 1
ATOM 2574 N N . THR B 1 112 ? 0.55500 21.67900 -32.55300 1.000 36.06653 112 THR B N 1
ATOM 2575 C CA . THR B 1 112 ? 0.39300 20.35600 -33.14000 1.000 29.56947 112 THR B CA 1
ATOM 2576 C C . THR B 1 112 ? 1.71000 19.91500 -33.75700 1.000 26.70524 112 THR B C 1
ATOM 2577 O O . THR B 1 112 ? 2.32300 20.66300 -34.52500 1.000 33.37868 112 THR B O 1
ATOM 2581 N N . ARG B 1 113 ? 2.14400 18.71000 -33.40800 1.000 30.11688 113 ARG B N 1
ATOM 2582 C CA . ARG B 1 113 ? 3.27100 18.04600 -34.05300 1.000 29.38866 113 ARG B CA 1
ATOM 2583 C C . ARG B 1 113 ? 2.77800 16.70500 -34.59000 1.000 30.50437 113 ARG B C 1
ATOM 2584 O O . ARG B 1 113 ? 3.16100 15.64100 -34.09500 1.000 31.94304 113 ARG B O 1
ATOM 2592 N N . ASP B 1 114 ? 1.91700 16.76800 -35.60400 1.000 33.39054 114 ASP B N 1
ATOM 2593 C CA . ASP B 1 114 ? 1.29700 15.56900 -36.14900 1.000 30.43534 114 ASP B CA 1
ATOM 2594 C C . ASP B 1 114 ? 2.33000 14.66800 -36.81500 1.000 33.18466 114 ASP B C 1
ATOM 2595 O O . ASP B 1 114 ? 3.25200 15.13800 -37.49000 1.000 34.74306 114 ASP B O 1
ATOM 2600 N N . ARG B 1 115 ? 2.15700 13.36200 -36.62600 1.000 30.93937 115 ARG B N 1
ATOM 2601 C CA . ARG B 1 115 ? 3.04000 12.33800 -37.16600 1.000 31.31984 115 ARG B CA 1
ATOM 2602 C C . ARG B 1 115 ? 2.43100 10.98000 -36.85900 1.000 33.68932 115 ARG B C 1
ATOM 2603 O O . ARG B 1 115 ? 1.82400 10.79800 -35.80000 1.000 33.86354 115 ARG B O 1
ATOM 2611 N N . MET B 1 116 ? 2.57900 10.04200 -37.79000 1.000 38.09220 116 MET B N 1
ATOM 2612 C CA . MET B 1 116 ? 2.18700 8.66900 -37.51300 1.000 32.75296 116 MET B CA 1
ATOM 2613 C C . MET B 1 116 ? 2.94200 8.15700 -36.29200 1.000 31.67400 116 MET B C 1
ATOM 2614 O O . MET B 1 116 ? 4.09100 8.53200 -36.04500 1.000 38.85182 116 MET B O 1
ATOM 2619 N N . LEU B 1 117 ? 2.27400 7.30300 -35.51000 1.000 28.29800 117 LEU B N 1
ATOM 2620 C CA . LEU B 1 117 ? 2.84100 6.87500 -34.23300 1.000 31.61688 117 LEU B CA 1
ATOM 2621 C C . LEU B 1 117 ? 4.17300 6.16000 -34.42400 1.000 30.32780 117 LEU B C 1
ATOM 2622 O O . LEU B 1 117 ? 5.11200 6.36700 -33.64700 1.000 32.65516 117 LEU B O 1
ATOM 2627 N N . PHE B 1 118 ? 4.28300 5.32600 -35.45700 1.000 31.18779 118 PHE B N 1
ATOM 2628 C CA . PHE B 1 118 ? 5.54000 4.62700 -35.69900 1.000 32.10322 118 PHE B CA 1
ATOM 2629 C C . PHE B 1 118 ? 6.62700 5.52900 -36.26900 1.000 33.03886 118 PHE B C 1
ATOM 2630 O O . PHE B 1 118 ? 7.76200 5.06700 -36.42500 1.000 34.97755 118 PHE B O 1
ATOM 2638 N N . ASN B 1 119 ? 6.32100 6.79000 -36.57700 1.000 33.37787 119 ASN B N 1
ATOM 2639 C CA . ASN B 1 119 ? 7.31500 7.74000 -37.05500 1.000 32.95077 119 ASN B CA 1
ATOM 2640 C C . ASN B 1 119 ? 7.52500 8.91200 -36.10800 1.000 39.36781 119 ASN B C 1
ATOM 2641 O O . ASN B 1 119 ? 8.33500 9.79600 -36.41200 1.000 37.81729 119 ASN B O 1
ATOM 2646 N N . MET B 1 120 ? 6.82900 8.94500 -34.97500 1.000 33.96206 120 MET B N 1
ATOM 2647 C CA . MET B 1 120 ? 6.85100 10.10200 -34.09100 1.000 30.92155 120 MET B CA 1
ATOM 2648 C C . MET B 1 120 ? 8.12400 10.11900 -33.25400 1.000 32.53154 120 MET B C 1
ATOM 2649 O O . MET B 1 120 ? 8.45800 9.13000 -32.59500 1.000 33.23891 120 MET B O 1
ATOM 2654 N N . SER B 1 121 ? 8.83300 11.24400 -33.28800 1.000 28.18625 121 SER B N 1
ATOM 2655 C CA . SER B 1 121 ? 10.06200 11.40100 -32.52800 1.000 32.65405 121 SER B CA 1
ATOM 2656 C C . SER B 1 121 ? 9.75600 11.78000 -31.08000 1.000 33.48854 121 SER B C 1
ATOM 2657 O O . SER B 1 121 ? 8.63000 12.13700 -30.72400 1.000 34.55395 121 SER B O 1
ATOM 2660 N N . ASP B 1 122 ? 10.78600 11.69100 -30.23400 1.000 29.13624 122 ASP B N 1
ATOM 2661 C CA . ASP B 1 122 ? 10.63100 12.08800 -28.83800 1.000 27.00256 122 ASP B CA 1
ATOM 2662 C C . ASP B 1 122 ? 10.29900 13.57100 -28.72300 1.000 32.50129 122 ASP B C 1
ATOM 2663 O O . ASP B 1 122 ? 9.46500 13.96700 -27.89800 1.000 31.68608 122 ASP B O 1
ATOM 2668 N N . GLU B 1 123 ? 10.94600 14.40700 -29.54000 1.000 33.66101 123 GLU B N 1
ATOM 2669 C CA . GLU B 1 123 ? 10.68400 15.84200 -29.49200 1.000 30.10703 123 GLU B CA 1
ATOM 2670 C C . GLU B 1 123 ? 9.25300 16.15900 -29.90600 1.000 30.09690 123 GLU B C 1
ATOM 2671 O O . GLU B 1 123 ? 8.59500 17.00700 -29.29100 1.000 31.30988 123 GLU B O 1
ATOM 2677 N N . GLU B 1 124 ? 8.75200 15.48800 -30.94900 1.000 27.56721 124 GLU B N 1
ATOM 2678 C CA . GLU B 1 124 ? 7.38100 15.72500 -31.39300 1.000 28.88690 124 GLU B CA 1
ATOM 2679 C C . GLU B 1 124 ? 6.37100 15.35900 -30.31600 1.000 32.60777 124 GLU B C 1
ATOM 2680 O O . GLU B 1 124 ? 5.32000 16.00200 -30.20500 1.000 33.50928 124 GLU B O 1
ATOM 2686 N N . TRP B 1 125 ? 6.66800 14.33500 -29.51500 1.000 27.42560 125 TRP B N 1
ATOM 2687 C CA . TRP B 1 125 ? 5.80100 13.98400 -28.39600 1.000 23.26738 125 TRP B CA 1
ATOM 2688 C C . TRP B 1 125 ? 5.98300 14.94900 -27.23200 1.000 27.41180 125 TRP B C 1
ATOM 2689 O O . TRP B 1 125 ? 5.00200 15.46500 -26.68700 1.000 28.08629 125 TRP B O 1
ATOM 2700 N N . ASP B 1 126 ? 7.23500 15.20400 -26.84300 1.000 25.05466 126 ASP B N 1
ATOM 2701 C CA . ASP B 1 126 ? 7.49800 16.05400 -25.68600 1.000 25.61097 126 ASP B CA 1
ATOM 2702 C C . ASP B 1 126 ? 6.95400 17.46200 -25.88800 1.000 24.92269 126 ASP B C 1
ATOM 2703 O O . ASP B 1 126 ? 6.46900 18.08800 -24.93800 1.000 24.91130 126 ASP B O 1
ATOM 2708 N N . ALA B 1 127 ? 7.01800 17.97600 -27.11700 1.000 25.46667 127 ALA B N 1
ATOM 2709 C CA . ALA B 1 127 ? 6.61600 19.35700 -27.36600 1.000 19.56557 127 ALA B CA 1
ATOM 2710 C C . ALA B 1 127 ? 5.11300 19.53800 -27.19100 1.000 22.90115 127 ALA B C 1
ATOM 2711 O O . ALA B 1 127 ? 4.66400 20.48900 -26.53900 1.000 22.14661 127 ALA B O 1
ATOM 2713 N N . VAL B 1 128 ? 4.31800 18.63900 -27.77400 1.000 23.29728 128 VAL B N 1
ATOM 2714 C CA . VAL B 1 128 ? 2.86700 18.74400 -27.65000 1.000 22.24738 128 VAL B CA 1
ATOM 2715 C C . VAL B 1 128 ? 2.43600 18.52400 -26.20500 1.000 22.23762 128 VAL B C 1
ATOM 2716 O O . VAL B 1 128 ? 1.52700 19.19700 -25.70500 1.000 25.16205 128 VAL B O 1
ATOM 2720 N N . ILE B 1 129 ? 3.08700 17.59000 -25.50800 1.000 21.83110 129 ILE B N 1
ATOM 2721 C CA . ILE B 1 129 ? 2.74300 17.33500 -24.11300 1.000 19.62528 129 ILE B CA 1
ATOM 2722 C C . ILE B 1 129 ? 3.09400 18.53800 -23.24400 1.000 22.61482 129 ILE B C 1
ATOM 2723 O O . ILE B 1 129 ? 2.32700 18.92100 -22.35300 1.000 26.70533 129 ILE B O 1
ATOM 2728 N N . ALA B 1 130 ? 4.24600 19.16300 -23.49900 1.000 25.68401 130 ALA B N 1
ATOM 2729 C CA . ALA B 1 130 ? 4.68800 20.27900 -22.66600 1.000 17.77414 130 ALA B CA 1
ATOM 2730 C C . ALA B 1 130 ? 3.74400 21.47100 -22.78300 1.000 19.83243 130 ALA B C 1
ATOM 2731 O O . ALA B 1 130 ? 3.28200 22.01400 -21.77200 1.000 28.60557 130 ALA B O 1
ATOM 2733 N N . VAL B 1 131 ? 3.44900 21.89700 -24.01100 1.000 20.63826 131 VAL B N 1
ATOM 2734 C CA . VAL B 1 131 ? 2.61800 23.08100 -24.20800 1.000 21.04552 131 VAL B CA 1
ATOM 2735 C C . VAL B 1 131 ? 1.19000 22.81700 -23.74300 1.000 21.23608 131 VAL B C 1
ATOM 2736 O O . VAL B 1 131 ? 0.62800 23.57800 -22.94600 1.000 21.66132 131 VAL B O 1
ATOM 2740 N N . HIS B 1 132 ? 0.58200 21.73600 -24.23200 1.000 21.18771 132 HIS B N 1
ATOM 2741 C CA . HIS B 1 132 ? -0.80200 21.43700 -23.87600 1.000 21.19537 132 HIS B CA 1
ATOM 2742 C C . HIS B 1 132 ? -0.92200 21.02200 -22.41400 1.000 23.07417 132 HIS B C 1
ATOM 2743 O O . HIS B 1 132 ? -1.55200 21.71500 -21.60800 1.000 19.64566 132 HIS B O 1
ATOM 2750 N N . LEU B 1 133 ? -0.31600 19.88900 -22.05300 1.000 22.21702 133 LEU B N 1
ATOM 2751 C CA . LEU B 1 133 ? -0.58600 19.27900 -20.75400 1.000 17.71650 133 LEU B CA 1
ATOM 2752 C C . LEU B 1 133 ? 0.12700 20.00800 -19.61900 1.000 19.74522 133 LEU B C 1
ATOM 2753 O O . LEU B 1 133 ? -0.49700 20.35200 -18.60900 1.000 21.65636 133 LEU B O 1
ATOM 2758 N N . ARG B 1 134 ? 1.43400 20.24700 -19.75800 1.000 17.50849 134 ARG B N 1
ATOM 2759 C CA . ARG B 1 134 ? 2.16400 20.92000 -18.68600 1.000 14.54353 134 ARG B CA 1
ATOM 2760 C C . ARG B 1 134 ? 1.73500 22.37700 -18.55900 1.000 14.58120 134 ARG B C 1
ATOM 2761 O O . ARG B 1 134 ? 1.55500 22.88100 -17.44400 1.000 21.19716 134 ARG B O 1
ATOM 2769 N N . GLY B 1 135 ? 1.55900 23.06700 -19.68900 1.000 16.70095 135 GLY B N 1
ATOM 2770 C CA . GLY B 1 135 ? 1.08500 24.44000 -19.63800 1.000 15.29764 135 GLY B CA 1
ATOM 2771 C C . GLY B 1 135 ? -0.26200 24.56600 -18.95300 1.000 19.17779 135 GLY B C 1
ATOM 2772 O O . GLY B 1 135 ? -0.48100 25.48400 -18.15800 1.000 17.67585 135 GLY B O 1
ATOM 2773 N N . HIS B 1 136 ? -1.18100 23.64400 -19.24900 1.000 20.10277 136 HIS B N 1
ATOM 2774 C CA . HIS B 1 136 ? -2.45300 23.61500 -18.53600 1.000 19.24052 136 HIS B CA 1
ATOM 2775 C C . HIS B 1 136 ? -2.23800 23.40100 -17.04300 1.000 19.04352 136 HIS B C 1
ATOM 2776 O O . HIS B 1 136 ? -2.83700 24.09300 -16.21500 1.000 20.37156 136 HIS B O 1
ATOM 2783 N N . PHE B 1 137 ? -1.37400 22.44900 -16.67900 1.000 15.34343 137 PHE B N 1
ATOM 2784 C CA . PHE B 1 137 ? -1.14200 22.16600 -15.26600 1.000 16.77937 137 PHE B CA 1
ATOM 2785 C C . PHE B 1 137 ? -0.56200 23.37500 -14.54200 1.000 20.41046 137 PHE B C 1
ATOM 2786 O O . PHE B 1 137 ? -1.02900 23.74400 -13.45700 1.000 22.25793 137 PHE B O 1
ATOM 2794 N N . LEU B 1 138 ? 0.47300 23.99000 -15.11800 1.000 20.60579 138 LEU B N 1
ATOM 2795 C CA . LEU B 1 138 ? 1.16600 25.08300 -14.44100 1.000 17.82267 138 LEU B CA 1
ATOM 2796 C C . LEU B 1 138 ? 0.21000 26.22100 -14.10900 1.000 19.14554 138 LEU B C 1
ATOM 2797 O O . LEU B 1 138 ? 0.19100 26.72600 -12.98000 1.000 19.40833 138 LEU B O 1
ATOM 2802 N N . LEU B 1 139 ? -0.60100 26.63600 -15.08400 1.000 16.87027 139 LEU B N 1
ATOM 2803 C CA . LEU B 1 139 ? -1.53900 27.72200 -14.83500 1.000 19.59890 139 LEU B CA 1
ATOM 2804 C C . LEU B 1 139 ? -2.72800 27.26300 -13.99800 1.000 22.84574 139 LEU B C 1
ATOM 2805 O O . LEU B 1 139 ? -3.26600 28.04800 -13.20900 1.000 25.97976 139 LEU B O 1
ATOM 2810 N N . THR B 1 140 ? -3.16000 26.00800 -14.15600 1.000 20.02139 140 THR B N 1
ATOM 2811 C CA . THR B 1 140 ? -4.23700 25.49200 -13.31500 1.000 18.54847 140 THR B CA 1
ATOM 2812 C C . THR B 1 140 ? -3.80200 25.39600 -11.85700 1.000 19.11835 140 THR B C 1
ATOM 2813 O O . THR B 1 140 ? -4.55700 25.77400 -10.95300 1.000 21.99860 140 THR B O 1
ATOM 2817 N N . ARG B 1 141 ? -2.58400 24.90300 -11.60800 1.000 18.89774 141 ARG B N 1
ATOM 2818 C CA . ARG B 1 141 ? -2.11000 24.75400 -10.23400 1.000 21.50294 141 ARG B CA 1
ATOM 2819 C C . ARG B 1 141 ? -1.86400 26.10900 -9.58100 1.000 22.84289 141 ARG B C 1
ATOM 2820 O O . ARG B 1 141 ? -2.16400 26.29300 -8.39500 1.000 24.38892 141 ARG B O 1
ATOM 2828 N N . ASN B 1 142 ? -1.30400 27.06200 -10.33100 1.000 24.41814 142 ASN B N 1
ATOM 2829 C CA . ASN B 1 142 ? -1.11600 28.40800 -9.79900 1.000 20.67583 142 ASN B CA 1
ATOM 2830 C C . ASN B 1 142 ? -2.45300 29.03800 -9.42800 1.000 24.13905 142 ASN B C 1
ATOM 2831 O O . ASN B 1 142 ? -2.59600 29.63300 -8.35400 1.000 25.78813 142 ASN B O 1
ATOM 2836 N N . ALA B 1 143 ? -3.45100 28.90900 -10.30800 1.000 20.75736 143 ALA B N 1
ATOM 2837 C CA . ALA B 1 143 ? -4.77900 29.43500 -10.00800 1.000 18.20552 143 ALA B CA 1
ATOM 2838 C C . ALA B 1 143 ? -5.42900 28.68800 -8.85300 1.000 24.10308 143 ALA B C 1
ATOM 2839 O O . ALA B 1 143 ? -6.17300 29.28800 -8.06800 1.000 26.24056 143 ALA B O 1
ATOM 2841 N N . ALA B 1 144 ? -5.15900 27.38700 -8.73000 1.000 24.47791 144 ALA B N 1
ATOM 2842 C CA . ALA B 1 144 ? -5.74100 26.60000 -7.64700 1.000 21.48733 144 ALA B CA 1
ATOM 2843 C C . ALA B 1 144 ? -5.21300 27.05600 -6.29200 1.000 21.36014 144 ALA B C 1
ATOM 2844 O O . ALA B 1 144 ? -5.98500 27.24400 -5.34500 1.000 26.00369 144 ALA B O 1
ATOM 2846 N N . ALA B 1 145 ? -3.89500 27.23400 -6.18200 1.000 20.09159 145 ALA B N 1
ATOM 2847 C CA . ALA B 1 145 ? -3.31100 27.68900 -4.92300 1.000 23.24157 145 ALA B CA 1
ATOM 2848 C C . ALA B 1 145 ? -3.78900 29.09100 -4.56500 1.000 23.93069 145 ALA B C 1
ATOM 2849 O O . ALA B 1 145 ? -4.04800 29.38600 -3.39200 1.000 27.04794 145 ALA B O 1
ATOM 2851 N N . TYR B 1 146 ? -3.90800 29.96900 -5.56200 1.000 21.97064 146 TYR B N 1
ATOM 2852 C CA . TYR B 1 146 ? -4.39300 31.32300 -5.31300 1.000 22.27720 146 TYR B CA 1
ATOM 2853 C C . TYR B 1 146 ? -5.83900 31.30700 -4.82900 1.000 24.32415 146 TYR B C 1
ATOM 2854 O O . TYR B 1 146 ? -6.18100 31.96600 -3.84000 1.000 27.62309 146 TYR B O 1
ATOM 2863 N N . TRP B 1 147 ? -6.70100 30.55400 -5.51600 1.000 24.03599 147 TRP B N 1
ATOM 2864 C CA . TRP B 1 147 ? -8.11100 30.51000 -5.14100 1.000 22.19057 147 TRP B CA 1
ATOM 2865 C C . TRP B 1 147 ? -8.32200 29.83000 -3.79400 1.000 23.00796 147 TRP B C 1
ATOM 2866 O O . TRP B 1 147 ? -9.23500 30.20700 -3.05000 1.000 27.71120 147 TRP B O 1
ATOM 2877 N N . ARG B 1 148 ? -7.49900 28.83200 -3.46400 1.000 30.09841 148 ARG B N 1
ATOM 2878 C CA . ARG B 1 148 ? -7.63800 28.16000 -2.17500 1.000 29.31219 148 ARG B CA 1
ATOM 2879 C C . ARG B 1 148 ? -7.19300 29.06600 -1.03400 1.000 29.67029 148 ARG B C 1
ATOM 2880 O O . ARG B 1 148 ? -7.86200 29.14100 0.00400 1.000 37.78623 148 ARG B O 1
ATOM 2888 N N . ASP B 1 149 ? -6.06600 29.76300 -1.20800 1.000 29.59154 149 ASP B N 1
ATOM 2889 C CA . ASP B 1 149 ? -5.61600 30.71200 -0.19400 1.000 26.95419 149 ASP B CA 1
ATOM 2890 C C . ASP B 1 149 ? -6.60400 31.86200 -0.04100 1.000 28.30188 149 ASP B C 1
ATOM 2891 O O . ASP B 1 149 ? -6.93000 32.26800 1.08200 1.000 32.79896 149 ASP B O 1
ATOM 2896 N N . LYS B 1 150 ? -7.09200 32.39800 -1.16200 1.000 34.53769 150 LYS B N 1
ATOM 2897 C CA . LYS B 1 150 ? -8.03800 33.50800 -1.11900 1.000 31.67759 150 LYS B CA 1
ATOM 2898 C C . LYS B 1 150 ? -9.34200 33.10700 -0.44200 1.000 28.99638 150 LYS B C 1
ATOM 2899 O O . LYS B 1 150 ? -10.01600 33.95100 0.15900 1.000 28.23038 150 LYS B O 1
ATOM 2905 N N . ALA B 1 151 ? -9.70600 31.82500 -0.52200 1.000 34.75353 151 ALA B N 1
ATOM 2906 C CA . ALA B 1 151 ? -10.94600 31.35600 0.08500 1.000 30.97039 151 ALA B CA 1
ATOM 2907 C C . ALA B 1 151 ? -10.81600 31.20700 1.59600 1.000 36.17996 151 ALA B C 1
ATOM 2908 O O . ALA B 1 151 ? -11.76000 31.51300 2.33200 1.000 34.03686 151 ALA B O 1
ATOM 2910 N N . LYS B 1 152 ? -9.66300 30.73300 2.08000 1.000 37.94079 152 LYS B N 1
ATOM 2911 C CA . LYS B 1 152 ? -9.47900 30.60300 3.52200 1.000 37.21820 152 LYS B CA 1
ATOM 2912 C C . LYS B 1 152 ? -9.45900 31.96100 4.21100 1.000 35.90656 152 LYS B C 1
ATOM 2913 O O . LYS B 1 152 ? -9.86300 32.06900 5.37400 1.000 42.35375 152 LYS B O 1
ATOM 2919 N N . ASP B 1 153 ? -8.99900 33.00400 3.51700 1.000 35.73451 153 ASP B N 1
ATOM 2920 C CA . ASP B 1 153 ? -9.00800 34.34800 4.08100 1.000 37.03387 153 ASP B CA 1
ATOM 2921 C C . ASP B 1 153 ? -10.35100 35.04700 3.91200 1.000 34.72824 153 ASP B C 1
ATOM 2922 O O . ASP B 1 153 ? -10.62300 36.01900 4.62400 1.000 34.07878 153 ASP B O 1
ATOM 2927 N N . ALA B 1 154 ? -11.18800 34.58300 2.98700 1.000 34.55175 154 ALA B N 1
ATOM 2928 C CA . ALA B 1 154 ? -12.51400 35.16000 2.82300 1.000 31.64503 154 ALA B CA 1
ATOM 2929 C C . ALA B 1 154 ? -13.39500 34.80600 4.01400 1.000 36.11970 154 ALA B C 1
ATOM 2930 O O . ALA B 1 154 ? -13.41000 33.66100 4.47500 1.000 41.26635 154 ALA B O 1
ATOM 2932 N N . GLU B 1 155 ? -14.13600 35.79900 4.51300 1.000 33.77896 155 GLU B N 1
ATOM 2933 C CA . GLU B 1 155 ? -14.99400 35.56800 5.66900 1.000 36.98432 155 GLU B CA 1
ATOM 2934 C C . GLU B 1 155 ? -16.16800 34.65200 5.34000 1.000 32.04141 155 GLU B C 1
ATOM 2935 O O . GLU B 1 155 ? -16.73400 34.04000 6.25100 1.000 32.05580 155 GLU B O 1
ATOM 2941 N N . GLY B 1 156 ? -16.54300 34.53900 4.06600 1.000 32.08440 156 GLY B N 1
ATOM 2942 C CA . GLY B 1 156 ? -17.53500 33.56800 3.65900 1.000 26.54329 156 GLY B CA 1
ATOM 2943 C C . GLY B 1 156 ? -16.97500 32.22800 3.25300 1.000 26.29124 156 GLY B C 1
ATOM 2944 O O . GLY B 1 156 ? -17.74100 31.30400 2.96000 1.000 27.34661 156 GLY B O 1
ATOM 2945 N N . GLY B 1 157 ? -15.65000 32.10100 3.22300 1.000 30.99087 157 GLY B N 1
ATOM 2946 C CA . GLY B 1 157 ? -14.99300 30.85600 2.89500 1.000 29.20771 157 GLY B CA 1
ATOM 2947 C C . GLY B 1 157 ? -14.97400 30.49300 1.42700 1.000 24.73861 157 GLY B C 1
ATOM 2948 O O . GLY B 1 157 ? -14.48400 29.41000 1.08500 1.000 28.06325 157 GLY B O 1
ATOM 2949 N N . SER B 1 158 ? -15.48200 31.35300 0.55000 1.000 27.26511 158 SER B N 1
ATOM 2950 C CA . SER B 1 158 ? -15.56200 31.06100 -0.87200 1.000 25.86666 158 SER B CA 1
ATOM 2951 C C . SER B 1 158 ? -14.87500 32.16000 -1.67200 1.000 26.58579 158 SER B C 1
ATOM 2952 O O . SER B 1 158 ? -14.53500 33.22600 -1.15300 1.000 24.85900 158 SER B O 1
ATOM 2955 N N . VAL B 1 159 ? -14.67200 31.88000 -2.95800 1.000 29.50470 159 VAL B N 1
ATOM 2956 C CA . VAL B 1 159 ? -14.06500 32.83200 -3.87800 1.000 22.60283 159 VAL B CA 1
ATOM 2957 C C . VAL B 1 159 ? -14.68400 32.61400 -5.25000 1.000 29.39318 159 VAL B C 1
ATOM 2958 O O . VAL B 1 159 ? -15.08700 31.50000 -5.59600 1.000 33.79893 159 VAL B O 1
ATOM 2962 N N . PHE B 1 160 ? -14.78400 33.69000 -6.02600 1.000 29.45378 160 PHE B N 1
ATOM 2963 C CA . PHE B 1 160 ? -15.22700 33.57300 -7.40800 1.000 26.49258 160 PHE B CA 1
ATOM 2964 C C . PHE B 1 160 ? -14.06100 33.10300 -8.26800 1.000 33.23029 160 PHE B C 1
ATOM 2965 O O . PHE B 1 160 ? -13.05000 33.80100 -8.39300 1.000 26.05731 160 PHE B O 1
ATOM 2973 N N . GLY B 1 161 ? -14.20300 31.91900 -8.85600 1.000 27.36603 161 GLY B N 1
ATOM 2974 C CA . GLY B 1 161 ? -13.18700 31.38000 -9.73500 1.000 22.24679 161 GLY B CA 1
ATOM 2975 C C . GLY B 1 161 ? -13.78000 30.58600 -10.88000 1.000 26.11771 161 GLY B C 1
ATOM 2976 O O . GLY B 1 161 ? -14.69200 29.77900 -10.67700 1.000 25.30976 161 GLY B O 1
ATOM 2977 N N . ARG B 1 162 ? -13.27700 30.81100 -12.09100 1.000 24.87942 162 ARG B N 1
ATOM 2978 C CA . ARG B 1 162 ? -13.74600 30.10700 -13.27800 1.000 21.42099 162 ARG B CA 1
ATOM 2979 C C . ARG B 1 162 ? -12.54200 29.57200 -14.03500 1.000 23.27063 162 ARG B C 1
ATOM 2980 O O . ARG B 1 162 ? -11.68900 30.34700 -14.48100 1.000 24.95929 162 ARG B O 1
ATOM 2988 N N . LEU B 1 163 ? -12.47300 28.25100 -14.17400 1.000 18.70170 163 LEU B N 1
ATOM 2989 C CA . LEU B 1 163 ? -11.39800 27.58100 -14.89300 1.000 18.08828 163 LEU B CA 1
ATOM 2990 C C . LEU B 1 163 ? -11.98200 26.92100 -16.13500 1.000 19.49468 163 LEU B C 1
ATOM 2991 O O . LEU B 1 163 ? -12.80100 26.00200 -16.02700 1.000 23.27290 163 LEU B O 1
ATOM 2996 N N . VAL B 1 164 ? -11.56900 27.39600 -17.30800 1.000 18.14409 164 VAL B N 1
ATOM 2997 C CA . VAL B 1 164 ? -11.98200 26.82900 -18.58700 1.000 19.04204 164 VAL B CA 1
ATOM 2998 C C . VAL B 1 164 ? -10.73900 26.25700 -19.25400 1.000 22.80854 164 VAL B C 1
ATOM 2999 O O . VAL B 1 164 ? -9.86300 27.01000 -19.69900 1.000 23.76205 164 VAL B O 1
ATOM 3003 N N . ASN B 1 165 ? -10.65700 24.93300 -19.32300 1.000 23.01960 165 ASN B N 1
ATOM 3004 C CA . ASN B 1 165 ? -9.56200 24.25200 -19.99400 1.000 25.54631 165 ASN B CA 1
ATOM 3005 C C . ASN B 1 165 ? -10.04800 23.69200 -21.32400 1.000 22.15726 165 ASN B C 1
ATOM 3006 O O . ASN B 1 165 ? -11.22900 23.37200 -21.48600 1.000 19.47283 165 ASN B O 1
ATOM 3011 N N . THR B 1 166 ? -9.12700 23.58000 -22.27600 1.000 22.96456 166 THR B N 1
ATOM 3012 C CA . THR B 1 166 ? -9.44700 23.18400 -23.64300 1.000 25.94729 166 THR B CA 1
ATOM 3013 C C . THR B 1 166 ? -8.89000 21.78800 -23.89900 1.000 23.29521 166 THR B C 1
ATOM 3014 O O . THR B 1 166 ? -7.67000 21.59300 -23.92200 1.000 27.51247 166 THR B O 1
ATOM 3018 N N . SER B 1 167 ? -9.78500 20.81900 -24.07700 1.000 26.65798 167 SER B N 1
ATOM 3019 C CA . SER B 1 167 ? -9.42500 19.49800 -24.55700 1.000 21.88028 167 SER B CA 1
ATOM 3020 C C . SER B 1 167 ? -9.84900 19.37300 -26.02200 1.000 28.83433 167 SER B C 1
ATOM 3021 O O . SER B 1 167 ? -10.00900 20.38200 -26.72300 1.000 30.51571 167 SER B O 1
ATOM 3024 N N . SER B 1 168 ? -10.03500 18.14000 -26.48100 1.000 27.52886 168 SER B N 1
ATOM 3025 C CA . SER B 1 168 ? -10.43700 17.89500 -27.85700 1.000 25.74624 168 SER B CA 1
ATOM 3026 C C . SER B 1 168 ? -11.04000 16.50400 -27.94900 1.000 30.75374 168 SER B C 1
ATOM 3027 O O . SER B 1 168 ? -10.73900 15.63100 -27.13100 1.000 33.50391 168 SER B O 1
ATOM 3030 N N . GLU B 1 169 ? -11.90300 16.30900 -28.94900 1.000 30.27610 169 GLU B N 1
ATOM 3031 C CA . GLU B 1 169 ? -12.46200 14.98300 -29.18700 1.000 32.33562 169 GLU B CA 1
ATOM 3032 C C . GLU B 1 169 ? -11.38800 13.97200 -29.55800 1.000 34.28393 169 GLU B C 1
ATOM 3033 O O . GLU B 1 169 ? -11.62500 12.76400 -29.44700 1.000 35.80300 169 GLU B O 1
ATOM 3039 N N . ALA B 1 170 ? -10.21700 14.44000 -30.00000 1.000 30.44917 170 ALA B N 1
ATOM 3040 C CA . ALA B 1 170 ? -9.10500 13.54100 -30.28800 1.000 26.39594 170 ALA B CA 1
ATOM 3041 C C . ALA B 1 170 ? -8.74700 12.68500 -29.08000 1.000 28.37138 170 ALA B C 1
ATOM 3042 O O . ALA B 1 170 ? -8.35400 11.52300 -29.23600 1.000 29.89704 170 ALA B O 1
ATOM 3044 N N . GLY B 1 171 ? -8.87700 13.23700 -27.87200 1.000 29.34038 171 GLY B N 1
ATOM 3045 C CA . GLY B 1 171 ? -8.63500 12.46100 -26.66900 1.000 27.65649 171 GLY B CA 1
ATOM 3046 C C . GLY B 1 171 ? -9.58700 11.29700 -26.49100 1.000 37.19096 171 GLY B C 1
ATOM 3047 O O . GLY B 1 171 ? -9.26300 10.34500 -25.77300 1.000 39.70461 171 GLY B O 1
ATOM 3048 N N . LEU B 1 172 ? -10.75500 11.34700 -27.13100 1.000 33.14846 172 LEU B N 1
ATOM 3049 C CA . LEU B 1 172 ? -11.70800 10.24800 -27.06300 1.000 34.38499 172 LEU B CA 1
ATOM 3050 C C . LEU B 1 172 ? -11.53800 9.25600 -28.20400 1.000 36.78838 172 LEU B C 1
ATOM 3051 O O . LEU B 1 172 ? -11.83700 8.06800 -28.03400 1.000 38.44443 172 LEU B O 1
ATOM 3056 N N . VAL B 1 173 ? -11.06400 9.71900 -29.35600 1.000 37.10979 173 VAL B N 1
ATOM 3057 C CA . VAL B 1 173 ? -10.97200 8.90000 -30.55500 1.000 39.30425 173 VAL B CA 1
ATOM 3058 C C . VAL B 1 173 ? -9.58200 8.30000 -30.72400 1.000 40.86885 173 VAL B C 1
ATOM 3059 O O . VAL B 1 173 ? -9.44600 7.15200 -31.14800 1.000 40.06989 173 VAL B O 1
ATOM 3063 N N . GLY B 1 174 ? -8.54400 9.05700 -30.38000 1.000 33.78705 174 GLY B N 1
ATOM 3064 C CA . GLY B 1 174 ? -7.18400 8.64000 -30.61400 1.000 28.79811 174 GLY B CA 1
ATOM 3065 C C . GLY B 1 174 ? -6.85900 8.58300 -32.09300 1.000 38.72175 174 GLY B C 1
ATOM 3066 O O . GLY B 1 174 ? -6.73600 7.50400 -32.68200 1.000 34.78290 174 GLY B O 1
ATOM 3067 N N . PRO B 1 175 ? -6.72800 9.74900 -32.73000 1.000 31.55795 175 PRO B N 1
ATOM 3068 C CA . PRO B 1 175 ? -6.41200 9.77000 -34.16200 1.000 29.49426 175 PRO B CA 1
ATOM 3069 C C . PRO B 1 175 ? -5.06500 9.12300 -34.44500 1.000 34.31885 175 PRO B C 1
ATOM 3070 O O . PRO B 1 175 ? -4.17100 9.09800 -33.59700 1.000 34.79834 175 PRO B O 1
ATOM 3074 N N . VAL B 1 176 ? -4.93000 8.60000 -35.66500 1.000 39.13003 176 VAL B N 1
ATOM 3075 C CA . VAL B 1 176 ? -3.75500 7.80700 -36.01600 1.000 39.43000 176 VAL B CA 1
ATOM 3076 C C . VAL B 1 176 ? -2.49900 8.67000 -36.06700 1.000 37.19259 176 VAL B C 1
ATOM 3077 O O . VAL B 1 176 ? -1.41000 8.21800 -35.68600 1.000 32.58492 176 VAL B O 1
ATOM 3081 N N . GLY B 1 177 ? -2.62000 9.91700 -36.51200 1.000 30.23741 177 GLY B N 1
ATOM 3082 C CA . GLY B 1 177 ? -1.46200 10.77700 -36.64100 1.000 26.14708 177 GLY B CA 1
ATOM 3083 C C . GLY B 1 177 ? -1.35300 11.84000 -35.57000 1.000 30.67398 177 GLY B C 1
ATOM 3084 O O . GLY B 1 177 ? -0.59000 12.79800 -35.72200 1.000 30.28542 177 GLY B O 1
ATOM 3085 N N . GLN B 1 178 ? -2.10000 11.68300 -34.47800 1.000 32.17900 178 GLN B N 1
ATOM 3086 C CA . GLN B 1 178 ? -2.12400 12.66900 -33.39900 1.000 29.82862 178 GLN B CA 1
ATOM 3087 C C . GLN B 1 178 ? -2.12800 11.98400 -32.04000 1.000 29.56075 178 GLN B C 1
ATOM 3088 O O . GLN B 1 178 ? -2.91000 12.33600 -31.15100 1.000 29.99797 178 GLN B O 1
ATOM 3094 N N . ALA B 1 179 ? -1.24500 11.00000 -31.85400 1.000 25.27235 179 ALA B N 1
ATOM 3095 C CA . ALA B 1 179 ? -1.15400 10.34100 -30.55500 1.000 24.29074 179 ALA B CA 1
ATOM 3096 C C . ALA B 1 179 ? -0.72100 11.31800 -29.46700 1.000 29.66882 179 ALA B C 1
ATOM 3097 O O . ALA B 1 179 ? -1.19000 11.23900 -28.32500 1.000 31.16183 179 ALA B O 1
ATOM 3099 N N . ASN B 1 180 ? 0.18200 12.24300 -29.80200 1.000 28.56567 180 ASN B N 1
ATOM 3100 C CA . ASN B 1 180 ? 0.61200 13.24600 -28.83300 1.000 25.34521 180 ASN B CA 1
ATOM 3101 C C . ASN B 1 180 ? -0.51500 14.21900 -28.50800 1.000 27.10869 180 ASN B C 1
ATOM 3102 O O . ASN B 1 180 ? -0.69500 14.60800 -27.34700 1.000 29.51210 180 ASN B O 1
ATOM 3107 N N . 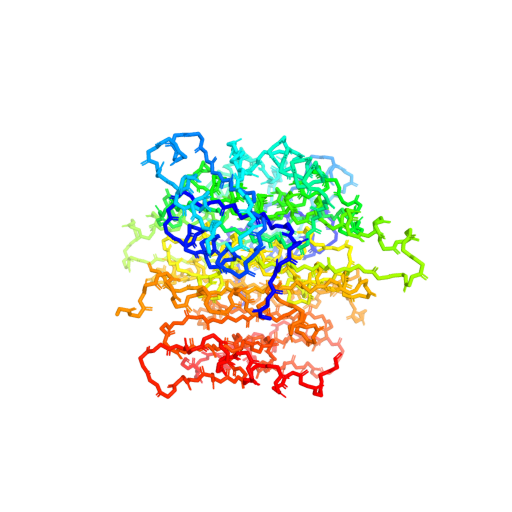TYR B 1 181 ? -1.28500 14.62200 -29.52000 1.000 31.49936 181 TYR B N 1
ATOM 3108 C CA . TYR B 1 181 ? -2.40200 15.53300 -29.29200 1.000 27.79095 181 TYR B CA 1
ATOM 3109 C C . TYR B 1 181 ? -3.48700 14.86600 -28.45500 1.000 25.73664 181 TYR B C 1
ATOM 3110 O O . TYR B 1 181 ? -3.98600 15.45000 -27.48600 1.000 25.23367 181 TYR B O 1
ATOM 3119 N N . ALA B 1 182 ? -3.84900 13.63000 -28.80700 1.000 25.50751 182 ALA B N 1
ATOM 3120 C CA . ALA B 1 182 ? -4.91400 12.92900 -28.09600 1.000 25.84061 182 ALA B CA 1
ATOM 3121 C C . ALA B 1 182 ? -4.55200 12.69200 -26.63500 1.000 27.90328 182 ALA B C 1
ATOM 3122 O O . ALA B 1 182 ? -5.40100 12.83500 -25.74700 1.000 28.43902 182 ALA B O 1
ATOM 3124 N N . ALA B 1 183 ? -3.29700 12.32400 -26.36600 1.000 26.98261 183 ALA B N 1
ATOM 3125 C CA . ALA B 1 183 ? -2.89000 12.04000 -24.99300 1.000 21.55765 183 ALA B CA 1
ATOM 3126 C C . ALA B 1 183 ? -2.86300 13.30600 -24.14900 1.000 25.21254 183 ALA B C 1
ATOM 3127 O O . ALA B 1 183 ? -3.26500 13.28800 -22.97900 1.000 21.55312 183 ALA B O 1
ATOM 3129 N N . ALA B 1 184 ? -2.38600 14.41300 -24.72000 1.000 23.67180 184 ALA B N 1
ATOM 3130 C CA . ALA B 1 184 ? -2.35700 15.67000 -23.97900 1.000 19.32509 184 ALA B CA 1
ATOM 3131 C C . ALA B 1 184 ? -3.76700 16.14100 -23.65100 1.000 22.67502 184 ALA B C 1
ATOM 3132 O O . ALA B 1 184 ? -4.05300 16.54200 -22.51800 1.000 22.95349 184 ALA B O 1
ATOM 3134 N N . LYS B 1 185 ? -4.66700 16.09100 -24.63800 1.000 22.76524 185 LYS B N 1
ATOM 3135 C CA . LYS B 1 185 ? -6.04400 16.52500 -24.42400 1.000 22.48383 185 LYS B CA 1
ATOM 3136 C C . LYS B 1 185 ? -6.78700 15.61500 -23.45500 1.000 21.85447 185 LYS B C 1
ATOM 3137 O O . LYS B 1 185 ? -7.62800 16.09100 -22.68400 1.000 22.56991 185 LYS B O 1
ATOM 3143 N N . ALA B 1 186 ? -6.49900 14.31300 -23.47800 1.000 23.64459 186 ALA B N 1
ATOM 3144 C CA . ALA B 1 186 ? -7.13700 13.40600 -22.53100 1.000 20.82467 186 ALA B CA 1
ATOM 3145 C C . ALA B 1 186 ? -6.66900 13.68000 -21.10800 1.000 23.90047 186 ALA B C 1
ATOM 3146 O O . ALA B 1 186 ? -7.48100 13.70900 -20.17600 1.000 21.58278 186 ALA B O 1
ATOM 3148 N N . GLY B 1 187 ? -5.36400 13.88400 -20.92200 1.000 19.36087 187 GLY B N 1
ATOM 3149 C CA . GLY B 1 187 ? -4.86200 14.23800 -19.60700 1.000 13.95010 187 GLY B CA 1
ATOM 3150 C C . GLY B 1 187 ? -5.39000 15.56800 -19.10700 1.000 18.71049 187 GLY B C 1
ATOM 3151 O O . GLY B 1 187 ? -5.56600 15.75800 -17.90100 1.000 22.75416 187 GLY B O 1
ATOM 3152 N N . ILE B 1 188 ? -5.64900 16.50500 -20.02100 1.000 18.99230 188 ILE B N 1
ATOM 3153 C CA . ILE B 1 188 ? -6.19800 17.79900 -19.63100 1.000 15.80113 188 ILE B CA 1
ATOM 3154 C C . ILE B 1 188 ? -7.59900 17.63400 -19.05300 1.000 17.92009 188 ILE B C 1
ATOM 3155 O O . ILE B 1 188 ? -7.96300 18.29100 -18.07000 1.000 20.57414 188 ILE B O 1
ATOM 3160 N N . THR B 1 189 ? -8.40200 16.74500 -19.64200 1.000 19.24099 189 THR B N 1
ATOM 3161 C CA . THR B 1 189 ? -9.73700 16.48100 -19.11200 1.000 17.28958 189 THR B CA 1
ATOM 3162 C C . THR B 1 189 ? -9.66200 15.93600 -17.69100 1.000 23.01447 189 THR B C 1
ATOM 3163 O O . THR B 1 189 ? -10.37900 16.40000 -16.79700 1.000 25.75289 189 THR B O 1
ATOM 3167 N N . ALA B 1 190 ? -8.79200 14.94900 -17.46400 1.000 23.11595 190 ALA B N 1
ATOM 3168 C CA . ALA B 1 190 ? -8.64300 14.38400 -16.12700 1.000 20.22489 190 ALA B CA 1
ATOM 3169 C C . ALA B 1 190 ? -8.09400 15.41400 -15.14900 1.000 20.53639 190 ALA B C 1
ATOM 3170 O O . ALA B 1 190 ? -8.52600 15.46800 -13.99100 1.000 20.76582 190 ALA B O 1
ATOM 3172 N N . LEU B 1 191 ? -7.14000 16.23600 -15.59400 1.000 21.18729 191 LEU B N 1
ATOM 3173 C CA . LEU B 1 191 ? -6.62100 17.29900 -14.73800 1.000 19.88366 191 LEU B CA 1
ATOM 3174 C C . LEU B 1 191 ? -7.72800 18.25700 -14.31400 1.000 20.05889 191 LEU B C 1
ATOM 3175 O O . LEU B 1 191 ? -7.78800 18.67300 -13.15100 1.000 23.98671 191 LEU B O 1
ATOM 3180 N N . THR B 1 192 ? -8.61700 18.61300 -15.24400 1.000 20.25889 192 THR B N 1
ATOM 3181 C CA . THR B 1 192 ? -9.71100 19.52000 -14.91200 1.000 22.73063 192 THR B CA 1
ATOM 3182 C C . THR B 1 192 ? -10.73100 18.85500 -13.99600 1.000 22.44483 192 THR B C 1
ATOM 3183 O O . THR B 1 192 ? -11.36400 19.53500 -13.18000 1.000 25.69858 192 THR B O 1
ATOM 3187 N N . LEU B 1 193 ? -10.90800 17.53700 -14.11400 1.000 24.60938 193 LEU B N 1
ATOM 3188 C CA . LEU B 1 193 ? -11.79600 16.82900 -13.19600 1.000 25.61212 193 LEU B CA 1
ATOM 3189 C C . LEU B 1 193 ? -11.26300 16.87600 -11.77000 1.000 21.88634 193 LEU B C 1
ATOM 3190 O O . LEU B 1 193 ? -12.03100 17.07200 -10.82100 1.000 28.94066 193 LEU B O 1
ATOM 3195 N N . SER B 1 194 ? -9.95000 16.69500 -11.59900 1.000 18.15350 194 SER B N 1
ATOM 3196 C CA . SER B 1 194 ? -9.36000 16.80900 -10.26900 1.000 16.24497 194 SER B CA 1
ATOM 3197 C C . SER B 1 194 ? -9.46800 18.23400 -9.74100 1.000 17.81153 194 SER B C 1
ATOM 3198 O O . SER B 1 194 ? -9.72000 18.44400 -8.54800 1.000 24.21069 194 SER B O 1
ATOM 3201 N N . ALA B 1 195 ? -9.27000 19.22500 -10.61600 1.000 18.05829 195 ALA B N 1
ATOM 3202 C CA . ALA B 1 195 ? -9.41200 20.62000 -10.21100 1.000 18.72977 195 ALA B CA 1
ATOM 3203 C C . ALA B 1 195 ? -10.83500 20.92000 -9.76400 1.000 16.23620 195 ALA B C 1
ATOM 3204 O O . ALA B 1 195 ? -11.04800 21.64700 -8.78600 1.000 19.02239 195 ALA B O 1
ATOM 3206 N N . ALA B 1 196 ? -11.82300 20.36600 -10.47200 1.000 17.94836 196 ALA B N 1
ATOM 3207 C CA . ALA B 1 196 ? -13.21800 20.58600 -10.10600 1.000 21.70764 196 ALA B CA 1
ATOM 3208 C C . ALA B 1 196 ? -13.52800 20.00800 -8.73200 1.000 23.59827 196 ALA B C 1
ATOM 3209 O O . ALA B 1 196 ? -14.20200 20.64900 -7.91900 1.000 22.00203 196 ALA B O 1
ATOM 3211 N N . ARG B 1 197 ? -13.04100 18.79600 -8.45300 1.000 22.19371 197 ARG B N 1
ATOM 3212 C CA . ARG B 1 197 ? -13.28500 18.18700 -7.15000 1.000 20.50613 197 ARG B CA 1
ATOM 3213 C C . ARG B 1 197 ? -12.53700 18.92400 -6.04600 1.000 21.42919 197 ARG B C 1
ATOM 3214 O O . ARG B 1 197 ? -13.05100 19.07400 -4.93200 1.000 31.14379 197 ARG B O 1
ATOM 3222 N N . ALA B 1 198 ? -11.32400 19.39800 -6.33700 1.000 21.53809 198 ALA B N 1
ATOM 3223 C CA . ALA B 1 198 ? -10.50500 19.99400 -5.28800 1.000 24.97582 198 ALA B CA 1
ATOM 3224 C C . ALA B 1 198 ? -10.95600 21.40800 -4.94400 1.000 26.77013 198 ALA B C 1
ATOM 3225 O O . ALA B 1 198 ? -10.74000 21.86600 -3.81500 1.000 34.88902 198 ALA B O 1
ATOM 3227 N N . LEU B 1 199 ? -11.57900 22.11400 -5.89100 1.000 24.96029 199 LEU B N 1
ATOM 3228 C CA . LEU B 1 199 ? -11.87300 23.53100 -5.72900 1.000 22.15743 199 LEU B CA 1
ATOM 3229 C C . LEU B 1 199 ? -13.35600 23.87700 -5.71800 1.000 23.62491 199 LEU B C 1
ATOM 3230 O O . LEU B 1 199 ? -13.69900 25.00700 -5.35200 1.000 26.15393 199 LEU B O 1
ATOM 3235 N N . GLY B 1 200 ? -14.24000 22.95300 -6.10800 1.000 23.15336 200 GLY B N 1
ATOM 3236 C CA . GLY B 1 200 ? -15.65600 23.27400 -6.17600 1.000 24.64871 200 GLY B CA 1
ATOM 3237 C C . GLY B 1 200 ? -16.24100 23.71500 -4.85000 1.000 24.35968 200 GLY B C 1
ATOM 3238 O O . GLY B 1 200 ? -17.14600 24.55500 -4.81400 1.000 27.44681 200 GLY B O 1
ATOM 3239 N N . ARG B 1 201 ? -15.73000 23.17100 -3.74400 1.000 29.30254 201 ARG B N 1
ATOM 3240 C CA . ARG B 1 201 ? -16.20000 23.58400 -2.42700 1.000 27.09744 201 ARG B CA 1
ATOM 3241 C C . ARG B 1 201 ? -15.90300 25.04900 -2.13400 1.000 29.13657 201 ARG B C 1
ATOM 3242 O O . ARG B 1 201 ? -16.54900 25.63500 -1.25800 1.000 33.59905 201 ARG B O 1
ATOM 3250 N N . TYR B 1 202 ? -14.95400 25.65500 -2.84700 1.000 24.82621 202 TYR B N 1
ATOM 3251 C CA . TYR B 1 202 ? -14.56600 27.04400 -2.64000 1.000 24.47360 202 TYR B CA 1
ATOM 3252 C C . TYR B 1 202 ? -15.25500 28.00400 -3.60100 1.000 25.76895 202 TYR B C 1
ATOM 3253 O O . TYR B 1 202 ? -14.85100 29.16900 -3.69400 1.000 29.33132 202 TYR B O 1
ATOM 3262 N N . GLY B 1 203 ? -16.28300 27.54600 -4.30700 1.000 28.59913 203 GLY B N 1
ATOM 3263 C CA . GLY B 1 203 ? -16.96300 28.36500 -5.28600 1.000 29.26787 203 GLY B CA 1
ATOM 3264 C C . GLY B 1 203 ? -16.25700 28.50600 -6.61300 1.000 32.12893 203 GLY B C 1
ATOM 3265 O O . GLY B 1 203 ? -16.60600 29.40300 -7.38700 1.000 33.00227 203 GLY B O 1
ATOM 3266 N N . VAL B 1 204 ? -15.26600 27.66300 -6.89600 1.000 26.76298 204 VAL B N 1
ATOM 3267 C CA . VAL B 1 204 ? -14.57800 27.65500 -8.18100 1.000 22.96413 204 VAL B CA 1
ATOM 3268 C C . VAL B 1 204 ? -15.26000 26.64200 -9.08900 1.000 23.39891 204 VAL B C 1
ATOM 3269 O O . VAL B 1 204 ? -15.66400 25.56000 -8.64600 1.000 25.58642 204 VAL B O 1
ATOM 3273 N N . CYS B 1 205 ? -15.41500 26.99800 -10.36100 1.000 25.70616 205 CYS B N 1
ATOM 3274 C CA . CYS B 1 205 ? -15.98300 26.10300 -11.36100 1.000 23.76078 205 CYS B CA 1
ATOM 3275 C C . CYS B 1 205 ? -14.92200 25.78800 -12.40500 1.000 22.14952 205 CYS B C 1
ATOM 3276 O O . CYS B 1 205 ? -14.34400 26.70300 -13.00100 1.000 25.69555 205 CYS B O 1
ATOM 3279 N N . ALA B 1 206 ? -14.65900 24.50000 -12.61300 1.000 19.25522 206 ALA B N 1
ATOM 3280 C CA . ALA B 1 206 ? -13.65700 24.03700 -13.56700 1.000 22.37499 206 ALA B CA 1
ATOM 3281 C C . ALA B 1 206 ? -14.33500 23.12600 -14.57700 1.000 22.41326 206 ALA B C 1
ATOM 3282 O O . ALA B 1 206 ? -14.86500 22.07300 -14.20700 1.000 21.98598 206 ALA B O 1
ATOM 3284 N N . ASN B 1 207 ? -14.32200 23.52700 -15.84700 1.000 20.17899 207 ASN B N 1
ATOM 3285 C CA . ASN B 1 207 ? -14.98600 22.77200 -16.89800 1.000 22.34737 207 ASN B CA 1
ATOM 3286 C C . ASN B 1 207 ? -14.06800 22.66300 -18.10800 1.000 19.72822 207 ASN B C 1
ATOM 3287 O O . ASN B 1 207 ? -13.03900 23.33700 -18.20200 1.000 21.63542 207 ASN B O 1
ATOM 3292 N N . VAL B 1 208 ? -14.46100 21.80300 -19.04500 1.000 22.86595 208 VAL B N 1
ATOM 3293 C CA . VAL B 1 208 ? -13.67300 21.49600 -20.23200 1.000 21.75084 208 VAL B CA 1
ATOM 3294 C C . VAL B 1 208 ? -14.50200 21.80900 -21.46900 1.000 20.92096 208 VAL B C 1
ATOM 3295 O O . VAL B 1 208 ? -15.71900 21.59300 -21.48100 1.000 27.57618 208 VAL B O 1
ATOM 3299 N N . ILE B 1 209 ? -13.84100 22.31400 -22.50800 1.000 23.79972 209 ILE B N 1
ATOM 3300 C CA . ILE B 1 209 ? -14.46000 22.52000 -23.81100 1.000 30.13032 209 ILE B CA 1
ATOM 3301 C C . ILE B 1 209 ? -13.69100 21.70700 -24.84300 1.000 32.87093 209 ILE B C 1
ATOM 3302 O O . ILE B 1 209 ? -12.45800 21.62900 -24.79800 1.000 30.40911 209 ILE B O 1
ATOM 3307 N N . CYS B 1 210 ? -14.42800 21.08700 -25.76500 1.000 25.41355 210 CYS B N 1
ATOM 3308 C CA . CYS B 1 210 ? -13.85500 20.29600 -26.85300 1.000 28.01101 210 CYS B CA 1
ATOM 3309 C C . CYS B 1 210 ? -14.26700 20.94600 -28.16600 1.000 31.88191 210 CYS B C 1
ATOM 3310 O O . CYS B 1 210 ? -15.33400 20.63300 -28.71800 1.000 28.83756 210 CYS B O 1
ATOM 3313 N N . PRO B 1 211 ? -13.46900 21.86800 -28.69000 1.000 32.63017 211 PRO B N 1
ATOM 3314 C CA . PRO B 1 211 ? -13.81800 22.52400 -29.95200 1.000 32.94087 211 PRO B CA 1
ATOM 3315 C C . PRO B 1 211 ? -13.48500 21.64400 -31.14800 1.000 41.56539 211 PRO B C 1
ATOM 3316 O O . PRO B 1 211 ? -12.71800 20.68400 -31.06000 1.000 47.48449 211 PRO B O 1
ATOM 3320 N N . ARG B 1 212 ? -14.08700 21.99500 -32.28100 1.000 53.26021 212 ARG B N 1
ATOM 3321 C CA . ARG B 1 212 ? -13.78600 21.37300 -33.56600 1.000 44.81271 212 ARG B CA 1
ATOM 3322 C C . ARG B 1 212 ? -13.18100 22.44200 -34.46600 1.000 55.25586 212 ARG B C 1
ATOM 3323 O O . ARG B 1 212 ? -13.86200 23.40100 -34.84600 1.000 59.24940 212 ARG B O 1
ATOM 3331 N N . ALA B 1 213 ? -11.90200 22.28400 -34.79200 1.000 65.12038 213 ALA B N 1
ATOM 3332 C CA . ALA B 1 213 ? -11.20100 23.24700 -35.63100 1.000 72.32806 213 ALA B CA 1
ATOM 3333 C C . ALA B 1 213 ? -10.68200 22.58200 -36.90200 1.000 67.71148 213 ALA B C 1
ATOM 3334 O O . ALA B 1 213 ? -9.56000 22.84100 -37.33600 1.000 68.08094 213 ALA B O 1
ATOM 3336 N N . ASP B 1 234 ? -19.98800 29.31900 -41.10900 1.000 61.77930 234 ASP B N 1
ATOM 3337 C CA . ASP B 1 234 ? -18.85400 28.42400 -40.91400 1.000 57.24223 234 ASP B CA 1
ATOM 3338 C C . ASP B 1 234 ? -18.94600 27.72100 -39.56200 1.000 55.85302 234 ASP B C 1
ATOM 3339 O O . ASP B 1 234 ? -18.80600 28.35700 -38.51800 1.000 52.13027 234 ASP B O 1
ATOM 3344 N N . PRO B 1 235 ? -19.18600 26.40800 -39.58200 1.000 54.28223 235 PRO B N 1
ATOM 3345 C CA . PRO B 1 235 ? -19.27800 25.66200 -38.31700 1.000 53.51565 235 PRO B CA 1
ATOM 3346 C C . PRO B 1 235 ? -17.98200 25.64200 -37.52600 1.000 51.57246 235 PRO B C 1
ATOM 3347 O O . PRO B 1 235 ? -18.01600 25.37500 -36.31800 1.000 55.87361 235 PRO B O 1
ATOM 3351 N N . LEU B 1 236 ? -16.84100 25.91300 -38.16200 1.000 51.17944 236 LEU B N 1
ATOM 3352 C CA . LEU B 1 236 ? -15.54500 25.88200 -37.49900 1.000 47.86259 236 LEU B CA 1
ATOM 3353 C C . LEU B 1 236 ? -15.01200 27.27700 -37.19000 1.000 47.67792 236 LEU B C 1
ATOM 3354 O O . LEU B 1 236 ? -13.80700 27.44100 -36.97400 1.000 48.53174 236 LEU B O 1
ATOM 3359 N N . SER B 1 237 ? -15.88100 28.28100 -37.16600 1.000 51.79403 237 SER B N 1
ATOM 3360 C CA . SER B 1 237 ? -15.46000 29.61100 -36.76000 1.000 50.21457 237 SER B CA 1
ATOM 3361 C C . SER B 1 237 ? -15.18900 29.63600 -35.25600 1.000 50.72380 237 SER B C 1
ATOM 3362 O O . SER B 1 237 ? -15.90700 28.99100 -34.48500 1.000 51.60633 237 SER B O 1
ATOM 3365 N N . PRO B 1 238 ? -14.16200 30.36200 -34.81100 1.000 43.66969 238 PRO B N 1
ATOM 3366 C CA . PRO B 1 238 ? -13.86100 30.39900 -33.37100 1.000 31.79077 238 PRO B CA 1
ATOM 3367 C C . PRO B 1 238 ? -14.96500 31.01200 -32.52900 1.000 36.94102 238 PRO B C 1
ATOM 3368 O O . PRO B 1 238 ? -15.05100 30.70700 -31.33400 1.000 44.06073 238 PRO B O 1
ATOM 3372 N N . GLN B 1 239 ? -15.81700 31.85900 -33.11200 1.000 41.75667 239 GLN B N 1
ATOM 3373 C CA . GLN B 1 239 ? -16.86900 32.52200 -32.35100 1.000 41.41274 239 GLN B CA 1
ATOM 3374 C C . GLN B 1 239 ? -17.96900 31.57100 -31.89900 1.000 41.07198 239 GLN B C 1
ATOM 3375 O O . GLN B 1 239 ? -18.77300 31.95000 -31.04000 1.000 44.65454 239 GLN B O 1
ATOM 3381 N N . HIS B 1 240 ? -18.03100 30.35700 -32.45100 1.000 41.53887 240 HIS B N 1
ATOM 3382 C CA . HIS B 1 240 ? -18.96900 29.36300 -31.94200 1.000 43.72237 240 HIS B CA 1
ATOM 3383 C C . HIS B 1 240 ? -18.58100 28.87000 -30.55500 1.000 40.58635 240 HIS B C 1
ATOM 3384 O O . HIS B 1 240 ? -19.44700 28.39400 -29.81400 1.000 38.93811 240 HIS B O 1
ATOM 3391 N N . VAL B 1 241 ? -17.30500 28.97200 -30.19200 1.000 40.66640 241 VAL B N 1
ATOM 3392 C CA . VAL B 1 241 ? -16.85400 28.57600 -28.86400 1.000 30.35089 241 VAL B CA 1
ATOM 3393 C C . VAL B 1 241 ? -16.99700 29.71600 -27.85400 1.000 27.77644 241 VAL B C 1
ATOM 3394 O O . VAL B 1 241 ? -17.20400 29.46500 -26.66200 1.000 28.93256 241 VAL B O 1
ATOM 3398 N N . VAL B 1 242 ? -16.93300 30.96700 -28.31800 1.000 31.28075 242 VAL B N 1
ATOM 3399 C CA . VAL B 1 242 ? -16.91100 32.11300 -27.41200 1.000 27.38162 242 VAL B CA 1
ATOM 3400 C C . VAL B 1 242 ? -18.18100 32.17200 -26.57300 1.000 29.36110 242 VAL B C 1
ATOM 3401 O O . VAL B 1 242 ? -18.13600 32.49900 -25.38000 1.000 29.61223 242 VAL B O 1
ATOM 3405 N N . SER B 1 243 ? -19.33100 31.85400 -27.17500 1.000 33.66932 243 SER B N 1
ATOM 3406 C CA . SER B 1 243 ? -20.59100 31.90800 -26.43800 1.000 32.64841 243 SER B CA 1
ATOM 3407 C C . SER B 1 243 ? -20.56300 30.99900 -25.21500 1.000 31.02014 243 SER B C 1
ATOM 3408 O O . SER B 1 243 ? -21.06100 31.36900 -24.14500 1.000 33.17020 243 SER B O 1
ATOM 3411 N N . LEU B 1 244 ? -19.97900 29.80600 -25.34900 1.000 30.94160 244 LEU B N 1
ATOM 3412 C CA . LEU B 1 244 ? -19.89000 28.90500 -24.20500 1.000 25.16499 244 LEU B CA 1
ATOM 3413 C C . LEU B 1 244 ? -18.83300 29.37300 -23.21200 1.000 26.21705 244 LEU B C 1
ATOM 3414 O O . LEU B 1 244 ? -19.05300 29.32300 -21.99600 1.000 31.13507 244 LEU B O 1
ATOM 3419 N N . VAL B 1 245 ? -17.67900 29.82300 -23.71000 1.000 23.28113 245 VAL B N 1
ATOM 3420 C CA . VAL B 1 245 ? -16.62500 30.31400 -22.82500 1.000 24.17860 245 VAL B CA 1
ATOM 3421 C C . VAL B 1 245 ? -17.12200 31.50400 -22.01300 1.000 25.48491 245 VAL B C 1
ATOM 3422 O O . VAL B 1 245 ? -16.78100 31.65700 -20.83400 1.000 33.19078 245 VAL B O 1
ATOM 3426 N N . GLN B 1 246 ? -17.94500 32.35800 -22.62600 1.000 28.39438 246 GLN B N 1
ATOM 3427 C CA . GLN B 1 246 ? -18.52600 33.47600 -21.88900 1.000 30.84968 246 GLN B CA 1
ATOM 3428 C C . GLN B 1 246 ? -19.44900 32.98400 -20.78200 1.000 27.31302 246 GLN B C 1
ATOM 3429 O O . GLN B 1 246 ? -19.48400 33.56300 -19.68900 1.000 29.64394 246 GLN B O 1
ATOM 3435 N N . PHE B 1 247 ? -20.20400 31.91500 -21.04400 1.000 23.42555 247 PHE B N 1
ATOM 3436 C CA . PHE B 1 247 ? -21.04500 31.33400 -20.00300 1.000 22.12347 247 PHE B CA 1
ATOM 3437 C C . PHE B 1 247 ? -20.20100 30.68800 -18.91200 1.000 24.57830 247 PHE B C 1
ATOM 3438 O O . PHE B 1 247 ? -20.40000 30.95400 -17.72100 1.000 26.76408 247 PHE B O 1
ATOM 3446 N N . LEU B 1 248 ? -19.24800 29.83500 -19.30200 1.000 23.21534 248 LEU B N 1
ATOM 3447 C CA . LEU B 1 248 ? -18.44900 29.10700 -18.32200 1.000 26.43974 248 LEU B CA 1
ATOM 3448 C C . LEU B 1 248 ? -17.56300 30.02600 -17.49400 1.000 24.24044 248 LEU B C 1
ATOM 3449 O O . LEU B 1 248 ? -17.03500 29.59600 -16.46200 1.000 27.96002 248 LEU B O 1
ATOM 3454 N N . ALA B 1 249 ? -17.38000 31.27300 -17.92000 1.000 23.53391 249 ALA B N 1
ATOM 3455 C CA . ALA B 1 249 ? -16.59700 32.24600 -17.17300 1.000 24.36843 249 ALA B CA 1
ATOM 3456 C C . ALA B 1 249 ? -17.45900 33.17500 -16.32800 1.000 28.77182 249 ALA B C 1
ATOM 3457 O O . ALA B 1 249 ? -16.91400 33.99600 -15.58300 1.000 27.86164 249 ALA B O 1
ATOM 3459 N N . SER B 1 250 ? -18.78400 33.06100 -16.42100 1.000 27.55542 250 SER B N 1
ATOM 3460 C CA . SER B 1 250 ? -19.71500 33.97200 -15.77600 1.000 29.33305 250 SER B CA 1
ATOM 3461 C C . SER B 1 250 ? -20.25400 33.38100 -14.48300 1.000 34.41339 250 SER B C 1
ATOM 3462 O O . SER B 1 250 ? -20.22200 32.16400 -14.27700 1.000 34.69209 250 SER B O 1
ATOM 3465 N N . PRO B 1 251 ? -20.75200 34.22800 -13.57600 1.000 36.46292 251 PRO B N 1
ATOM 3466 C CA . PRO B 1 251 ? -21.41900 33.70700 -12.37100 1.000 36.97199 251 PRO B CA 1
ATOM 3467 C C . PRO B 1 251 ? -22.62100 32.82800 -12.66800 1.000 30.84662 251 PRO B C 1
ATOM 3468 O O . PRO B 1 251 ? -23.03700 32.06000 -11.79100 1.000 29.65406 251 PRO B O 1
ATOM 3472 N N . ALA B 1 252 ? -23.19400 32.91400 -13.87100 1.000 27.72624 252 ALA B N 1
ATOM 3473 C CA . ALA B 1 252 ? -24.34700 32.09400 -14.22000 1.000 30.99144 252 ALA B CA 1
ATOM 3474 C C . ALA B 1 252 ? -24.00900 30.61100 -14.29600 1.000 33.84508 252 ALA B C 1
ATOM 3475 O O . ALA B 1 252 ? -24.91300 29.77600 -14.18400 1.000 28.14747 252 ALA B O 1
ATOM 3477 N N . ALA B 1 253 ? -22.73700 30.26400 -14.48300 1.000 26.07695 253 ALA B N 1
ATOM 3478 C CA . ALA B 1 253 ? -22.30200 28.87500 -14.52400 1.000 26.16959 253 ALA B CA 1
ATOM 3479 C C . ALA B 1 253 ? -21.96200 28.32400 -13.14200 1.000 25.53595 253 ALA B C 1
ATOM 3480 O O . ALA B 1 253 ? -21.23300 27.33000 -13.04600 1.000 28.93804 253 ALA B O 1
ATOM 3482 N N . ALA B 1 254 ? -22.48300 28.94100 -12.07600 1.000 25.81338 254 ALA B N 1
ATOM 3483 C CA . ALA B 1 254 ? -22.10800 28.56600 -10.71600 1.000 27.79972 254 ALA B CA 1
ATOM 3484 C C . ALA B 1 254 ? -22.49000 27.13400 -10.36600 1.000 25.03513 254 ALA B C 1
ATOM 3485 O O . ALA B 1 254 ? -21.89500 26.55300 -9.45200 1.000 30.38898 254 ALA B O 1
ATOM 3487 N N . GLU B 1 255 ? -23.46800 26.55100 -11.05700 1.000 27.24695 255 GLU B N 1
ATOM 3488 C CA . GLU B 1 255 ? -23.85400 25.16700 -10.82500 1.000 26.50673 255 GLU B CA 1
ATOM 3489 C C . GLU B 1 255 ? -23.29300 24.21800 -11.87600 1.000 25.40255 255 GLU B C 1
ATOM 3490 O O . GLU B 1 255 ? -23.74300 23.07200 -11.96600 1.000 26.04262 255 GLU B O 1
ATOM 3496 N N . VAL B 1 256 ? -22.32200 24.66700 -12.66600 1.000 29.03248 256 VAL B N 1
ATOM 3497 C CA . VAL B 1 256 ? -21.68000 23.85000 -13.68900 1.000 22.28571 256 VAL B CA 1
ATOM 3498 C C . VAL B 1 256 ? -20.24200 23.61200 -13.24700 1.000 26.39076 256 VAL B C 1
ATOM 3499 O O . VAL B 1 256 ? -19.41600 24.53300 -13.27100 1.000 24.90007 256 VAL B O 1
ATOM 3503 N N . ASN B 1 257 ? -19.93800 22.38000 -12.84200 1.000 23.26419 257 ASN B N 1
ATOM 3504 C CA . ASN B 1 257 ? -18.60000 22.02100 -12.39400 1.000 20.00972 257 ASN B CA 1
ATOM 3505 C C . ASN B 1 257 ? -18.26100 20.61700 -12.87100 1.000 23.86211 257 ASN B C 1
ATOM 3506 O O . ASN B 1 257 ? -19.11300 19.72400 -12.85300 1.000 27.28852 257 ASN B O 1
ATOM 3511 N N . GLY B 1 258 ? -17.01200 20.43100 -13.29200 1.000 21.04686 258 GLY B N 1
ATOM 3512 C CA . GLY B 1 258 ? -16.55500 19.12800 -13.73300 1.000 20.40579 258 GLY B CA 1
ATOM 3513 C C . GLY B 1 258 ? -17.22500 18.61100 -14.98300 1.000 24.58934 258 GLY B C 1
ATOM 3514 O O . GLY B 1 258 ? -17.25300 17.39800 -15.20600 1.000 28.55641 258 GLY B O 1
ATOM 3515 N N . GLN B 1 259 ? -17.76500 19.49600 -15.81100 1.000 27.32871 259 GLN B N 1
ATOM 3516 C CA . GLN B 1 259 ? -18.47500 19.09700 -17.01500 1.000 24.12410 259 GLN B CA 1
ATOM 3517 C C . GLN B 1 259 ? -17.57500 19.23500 -18.23600 1.000 28.95539 259 GLN B C 1
ATOM 3518 O O . GLN B 1 259 ? -16.67600 20.07800 -18.27800 1.000 31.04866 259 GLN B O 1
ATOM 3524 N N . VAL B 1 260 ? -17.82800 18.39200 -19.23300 1.000 28.38790 260 VAL B N 1
ATOM 3525 C CA . VAL B 1 260 ? -17.10600 18.41700 -20.49900 1.000 24.38695 260 VAL B CA 1
ATOM 3526 C C . VAL B 1 260 ? -18.10200 18.73300 -21.60400 1.000 23.74504 260 VAL B C 1
ATOM 3527 O O . VAL B 1 260 ? -19.11600 18.04100 -21.74800 1.000 26.50053 260 VAL B O 1
ATOM 3531 N N . PHE B 1 261 ? -17.81500 19.77700 -22.37800 1.000 24.78276 261 PHE B N 1
ATOM 3532 C CA . PHE B 1 261 ? -18.68500 20.22300 -23.45700 1.000 23.96479 261 PHE B CA 1
ATOM 3533 C C . PHE B 1 261 ? -17.96900 20.10900 -24.79600 1.000 27.65103 261 PHE B C 1
ATOM 3534 O O . PHE B 1 261 ? -16.78800 20.45000 -24.91200 1.000 30.50928 261 PHE B O 1
ATOM 3542 N N . ILE B 1 262 ? -18.69600 19.63000 -25.80400 1.000 26.79584 262 ILE B N 1
ATOM 3543 C CA . ILE B 1 262 ? -18.23500 19.62000 -27.18800 1.000 30.70971 262 ILE B CA 1
ATOM 3544 C C . ILE B 1 262 ? -18.97900 20.71500 -27.93600 1.000 33.07066 262 ILE B C 1
ATOM 3545 O O . ILE B 1 262 ? -20.20800 20.82000 -27.83500 1.000 30.30234 262 ILE B O 1
ATOM 3550 N N . VAL B 1 263 ? -18.24000 21.53500 -28.67900 1.000 33.59817 263 VAL B N 1
ATOM 3551 C CA . VAL B 1 263 ? -18.80000 22.66300 -29.41300 1.000 37.09223 263 VAL B CA 1
ATOM 3552 C C . VAL B 1 263 ? -18.54300 22.44800 -30.89600 1.000 37.82384 263 VAL B C 1
ATOM 3553 O O . VAL B 1 263 ? -17.39900 22.22200 -31.30700 1.000 41.10431 263 VAL B O 1
ATOM 3557 N N . TYR B 1 264 ? -19.60900 22.51500 -31.69400 1.000 42.97605 264 TYR B N 1
ATOM 3558 C CA . TYR B 1 264 ? -19.50100 22.35000 -33.14300 1.000 43.37130 264 TYR B CA 1
ATOM 3559 C C . TYR B 1 264 ? -20.60800 23.19000 -33.77400 1.000 40.68569 264 TYR B C 1
ATOM 3560 O O . TYR B 1 264 ? -21.74800 22.73200 -33.89300 1.000 43.50798 264 TYR B O 1
ATOM 3569 N N . GLY B 1 265 ? -20.26500 24.41500 -34.16400 1.000 41.36202 265 GLY B N 1
ATOM 3570 C CA . GLY B 1 265 ? -21.22500 25.33100 -34.72700 1.000 45.52090 265 GLY B CA 1
ATOM 3571 C C . GLY B 1 265 ? -22.30500 25.70500 -33.73300 1.000 47.09154 265 GLY B C 1
ATOM 3572 O O . GLY B 1 265 ? -22.03000 26.07400 -32.58700 1.000 53.41660 265 GLY B O 1
ATOM 3573 N N . PRO B 1 266 ? -23.56600 25.61300 -34.15700 1.000 48.77958 266 PRO B N 1
ATOM 3574 C CA . PRO B 1 266 ? -24.68700 25.91400 -33.26100 1.000 46.89049 266 PRO B CA 1
ATOM 3575 C C . PRO B 1 266 ? -25.01000 24.81200 -32.26400 1.000 43.75799 266 PRO B C 1
ATOM 3576 O O . PRO B 1 266 ? -26.01600 24.92300 -31.55800 1.000 44.48713 266 PRO B O 1
ATOM 3580 N N . GLN B 1 267 ? -24.19700 23.76300 -32.18700 1.000 42.17223 267 GLN B N 1
ATOM 3581 C CA . GLN B 1 267 ? -24.43900 22.63500 -31.29900 1.000 36.38907 267 GLN B CA 1
ATOM 3582 C C . GLN B 1 267 ? -23.47800 22.68700 -30.11800 1.000 38.76974 267 GLN B C 1
ATOM 3583 O O . GLN B 1 267 ? -22.26900 22.86700 -30.30200 1.000 38.18400 267 GLN B O 1
ATOM 3585 N N . VAL B 1 268 ? -24.02100 22.53700 -28.91300 1.000 35.67133 268 VAL B N 1
ATOM 3586 C CA . VAL B 1 268 ? -23.23800 22.39600 -27.69000 1.000 33.43303 268 VAL B CA 1
ATOM 3587 C C . VAL B 1 268 ? -23.64500 21.07600 -27.05300 1.000 32.67570 268 VAL B C 1
ATOM 3588 O O . VAL B 1 268 ? -24.78700 20.92500 -26.59900 1.000 33.76534 268 VAL B O 1
ATOM 3592 N N . THR B 1 269 ? -22.71900 20.12300 -27.01600 1.000 25.93505 269 THR B N 1
ATOM 3593 C CA . THR B 1 269 ? -22.99500 18.76600 -26.56200 1.000 31.90847 269 THR B CA 1
ATOM 3594 C C . THR B 1 269 ? -22.32500 18.53300 -25.21500 1.000 32.17728 269 THR B C 1
ATOM 3595 O O . THR B 1 269 ? -21.10700 18.70000 -25.08600 1.000 30.23741 269 THR B O 1
ATOM 3599 N N . LEU B 1 270 ? -23.11900 18.14000 -24.22200 1.000 23.63946 270 LEU B N 1
ATOM 3600 C CA . LEU B 1 270 ? -22.61200 17.78800 -22.90200 1.000 27.98518 270 LEU B CA 1
ATOM 3601 C C . LEU B 1 270 ? -22.25900 16.30400 -22.88000 1.000 31.83994 270 LEU B C 1
ATOM 3602 O O . LEU B 1 270 ? -23.12200 15.45200 -23.11800 1.000 29.75644 270 LEU B O 1
ATOM 3607 N N . VAL B 1 271 ? -20.99700 15.99900 -22.59800 1.000 27.18482 271 VAL B N 1
ATOM 3608 C CA . VAL B 1 271 ? -20.52200 14.62000 -22.61200 1.000 26.81386 271 VAL B CA 1
ATOM 3609 C C . VAL B 1 271 ? -20.88400 13.94900 -21.29400 1.000 28.40423 271 VAL B C 1
ATOM 3610 O O . VAL B 1 271 ? -20.69200 14.52300 -20.21500 1.000 32.24486 271 VAL B O 1
ATOM 3614 N N . SER B 1 272 ? -21.41100 12.73200 -21.37800 1.000 30.35360 272 SER B N 1
ATOM 3615 C CA . SER B 1 272 ? -21.66700 11.98600 -20.15800 1.000 34.63557 272 SER B CA 1
ATOM 3616 C C . SER B 1 272 ? -20.43900 11.16600 -19.77500 1.000 37.97490 272 SER B C 1
ATOM 3617 O O . SER B 1 272 ? -19.62600 10.81700 -20.63800 1.000 37.73044 272 SER B O 1
ATOM 3620 N N . PRO B 1 273 ? -20.27000 10.85100 -18.49400 1.000 34.99327 273 PRO B N 1
ATOM 3621 C CA . PRO B 1 273 ? -19.13800 10.02500 -18.09400 1.000 37.89143 273 PRO B CA 1
ATOM 3622 C C . PRO B 1 273 ? -19.23000 8.65200 -18.72600 1.000 41.19067 273 PRO B C 1
ATOM 3623 O O . PRO B 1 273 ? -20.33600 8.15100 -19.01100 1.000 45.95675 273 PRO B O 1
ATOM 3627 N N . PRO B 1 274 ? -18.09300 8.00600 -18.98000 1.000 49.46272 274 PRO B N 1
ATOM 3628 C CA . PRO B 1 274 ? -18.12600 6.66600 -19.57600 1.000 47.00027 274 PRO B CA 1
ATOM 3629 C C . PRO B 1 274 ? -18.79100 5.66600 -18.64200 1.000 39.34196 274 PRO B C 1
ATOM 3630 O O . PRO B 1 274 ? -18.59100 5.69400 -17.42600 1.000 44.06607 274 PRO B O 1
ATOM 3634 N N . HIS B 1 275 ? -19.59100 4.78100 -19.22500 1.000 41.61460 275 HIS B N 1
ATOM 3635 C CA . HIS B 1 275 ? -20.25800 3.71400 -18.49700 1.000 44.84163 275 HIS B CA 1
ATOM 3636 C C . HIS B 1 275 ? -19.66700 2.36800 -18.89500 1.000 44.00700 275 HIS B C 1
ATOM 3637 O O . HIS B 1 275 ? -18.85500 2.26300 -19.81900 1.000 50.63658 275 HIS B O 1
ATOM 3644 N N . MET B 1 276 ? -20.08600 1.33100 -18.17800 1.000 41.60209 276 MET B N 1
ATOM 3645 C CA . MET B 1 276 ? -19.61100 -0.02300 -18.42200 1.000 38.45536 276 MET B CA 1
ATOM 3646 C C . MET B 1 276 ? -20.47400 -0.68200 -19.48800 1.000 42.99191 276 MET B C 1
ATOM 3647 O O . MET B 1 276 ? -21.70500 -0.59200 -19.44300 1.000 49.38449 276 MET B O 1
ATOM 3652 N N . GLU B 1 277 ? -19.82400 -1.33800 -20.44800 1.000 42.30814 277 GLU B N 1
ATOM 3653 C CA . GLU B 1 277 ? -20.53300 -1.96500 -21.55700 1.000 41.43490 277 GLU B CA 1
ATOM 3654 C C . GLU B 1 277 ? -20.97600 -3.38700 -21.23100 1.000 41.75973 277 GLU B C 1
ATOM 3655 O O . GLU B 1 277 ? -22.06700 -3.80100 -21.63700 1.000 54.33667 277 GLU B O 1
ATOM 3661 N N . ARG B 1 278 ? -20.15600 -4.13600 -20.49500 1.000 37.45237 278 ARG B N 1
ATOM 3662 C CA . ARG B 1 278 ? -20.45500 -5.51700 -20.14300 1.000 43.16838 278 ARG B CA 1
ATOM 3663 C C . ARG B 1 278 ? -19.46400 -5.97500 -19.08400 1.000 41.89798 278 ARG B C 1
ATOM 3664 O O . ARG B 1 278 ? -18.26700 -5.69800 -19.19200 1.000 44.86200 278 ARG B O 1
ATOM 3672 N N . ARG B 1 279 ? -19.96700 -6.67100 -18.06800 1.000 37.56106 279 ARG B N 1
ATOM 3673 C CA . ARG B 1 279 ? -19.14200 -7.23400 -17.00900 1.000 43.90710 279 ARG B CA 1
ATOM 3674 C C . ARG B 1 279 ? -19.11800 -8.75100 -17.13300 1.000 44.31899 279 ARG B C 1
ATOM 3675 O O . ARG B 1 279 ? -20.15500 -9.38200 -17.36600 1.000 47.17480 279 ARG B O 1
ATOM 3683 N N . PHE B 1 280 ? -17.93100 -9.33100 -16.98700 1.000 44.37834 280 PHE B N 1
ATOM 3684 C CA . PHE B 1 280 ? -17.73000 -10.77400 -17.09400 1.000 38.50728 280 PHE B CA 1
ATOM 3685 C C . PHE B 1 280 ? -17.30200 -11.28300 -15.72200 1.000 42.53438 280 PHE B C 1
ATOM 3686 O O . PHE B 1 280 ? -16.14100 -11.13000 -15.33100 1.000 47.46965 280 PHE B O 1
ATOM 3694 N N . SER B 1 281 ? -18.23900 -11.88300 -14.99400 1.000 47.73799 281 SER B N 1
ATOM 3695 C CA . SER B 1 281 ? -17.98600 -12.39000 -13.65100 1.000 49.63379 281 SER B CA 1
ATOM 3696 C C . SER B 1 281 ? -17.75700 -13.89400 -13.70300 1.000 52.05339 281 SER B C 1
ATOM 3697 O O . SER B 1 281 ? -18.52600 -14.62500 -14.33800 1.000 58.35942 281 SER B O 1
ATOM 3700 N N . ALA B 1 282 ? -16.70300 -14.35000 -13.03400 1.000 56.74468 282 ALA B N 1
ATOM 3701 C CA . ALA B 1 282 ? -16.36700 -15.76600 -13.01400 1.000 62.08125 282 ALA B CA 1
ATOM 3702 C C . ALA B 1 282 ? -17.23900 -16.51500 -12.01700 1.000 66.34605 282 ALA B C 1
ATOM 3703 O O . ALA B 1 282 ? -17.54000 -16.01300 -10.93000 1.000 63.08050 282 ALA B O 1
ATOM 3705 N N . ASP B 1 283 ? -17.64600 -17.72400 -12.39500 1.000 68.45364 283 ASP B N 1
ATOM 3706 C CA . ASP B 1 283 ? -18.31000 -18.61500 -11.45400 1.000 72.29696 283 ASP B CA 1
ATOM 3707 C C . ASP B 1 283 ? -17.29800 -19.05900 -10.40500 1.000 70.12601 283 ASP B C 1
ATOM 3708 O O . ASP B 1 283 ? -16.27900 -19.67500 -10.73600 1.000 70.28236 283 ASP B O 1
ATOM 3713 N N . GLY B 1 284 ? -17.57000 -18.73800 -9.15000 1.000 62.76969 284 GLY B N 1
ATOM 3714 C CA . GLY B 1 284 ? -16.60500 -18.93500 -8.09000 1.000 67.20259 284 GLY B CA 1
ATOM 3715 C C . GLY B 1 284 ? -15.84900 -17.65900 -7.78100 1.000 66.45504 284 GLY B C 1
ATOM 3716 O O . GLY B 1 284 ? -16.22200 -16.55400 -8.18600 1.000 70.55957 284 GLY B O 1
ATOM 3717 N N . THR B 1 285 ? -14.74600 -17.82900 -7.05100 1.000 62.12486 285 THR B N 1
ATOM 3718 C CA . THR B 1 285 ? -13.94200 -16.70900 -6.58200 1.000 62.11069 285 THR B CA 1
ATOM 3719 C C . THR B 1 285 ? -12.65200 -16.52800 -7.37700 1.000 63.74849 285 THR B C 1
ATOM 3720 O O . THR B 1 285 ? -11.75600 -15.80500 -6.92700 1.000 69.87237 285 THR B O 1
ATOM 3724 N N . SER B 1 286 ? -12.54000 -17.15500 -8.54700 1.000 63.96958 286 SER B N 1
ATOM 3725 C CA . SER B 1 286 ? -11.32700 -17.02200 -9.34600 1.000 59.21165 286 SER B CA 1
ATOM 3726 C C . SER B 1 286 ? -11.61600 -17.40800 -10.78800 1.000 61.78770 286 SER B C 1
ATOM 3727 O O . SER B 1 286 ? -12.24000 -18.44300 -11.04500 1.000 59.74286 286 SER B O 1
ATOM 3730 N N . TRP B 1 287 ? -11.16300 -16.57100 -11.72000 1.000 67.90388 287 TRP B N 1
ATOM 3731 C CA . TRP B 1 287 ? -11.20600 -16.92200 -13.13100 1.000 59.96664 287 TRP B CA 1
ATOM 3732 C C . TRP B 1 287 ? -10.24900 -18.07000 -13.41400 1.000 65.06201 287 TRP B C 1
ATOM 3733 O O . TRP B 1 287 ? -9.07600 -18.02300 -13.03100 1.000 71.17489 287 TRP B O 1
ATOM 3744 N N . ASP B 1 288 ? -10.74400 -19.10200 -14.07300 1.000 61.03709 288 ASP B N 1
ATOM 3745 C CA . ASP B 1 288 ? -9.84100 -19.99600 -14.77600 1.000 68.04747 288 ASP B CA 1
ATOM 3746 C C . ASP B 1 288 ? -9.37900 -19.28600 -16.04200 1.000 76.46762 288 ASP B C 1
ATOM 3747 O O . ASP B 1 288 ? -10.21600 -18.78200 -16.79900 1.000 71.89291 288 ASP B O 1
ATOM 3752 N N . PRO B 1 289 ? -8.07100 -19.19400 -16.29400 1.000 74.13535 289 PRO B N 1
ATOM 3753 C CA . PRO B 1 289 ? -7.60500 -18.42200 -17.45900 1.000 71.85546 289 PRO B CA 1
ATOM 3754 C C . PRO B 1 289 ? -8.20200 -18.88100 -18.77800 1.000 70.98102 289 PRO B C 1
ATOM 3755 O O . PRO B 1 289 ? -8.25900 -18.08400 -19.72200 1.000 66.95220 289 PRO B O 1
ATOM 3759 N N . THR B 1 290 ? -8.67100 -20.12600 -18.86700 1.000 66.37668 290 THR B N 1
ATOM 3760 C CA . THR B 1 290 ? -9.25200 -20.64500 -20.09900 1.000 58.84420 290 THR B CA 1
ATOM 3761 C C . THR B 1 290 ? -10.72700 -20.28600 -20.24300 1.000 56.82189 290 THR B C 1
ATOM 3762 O O . THR B 1 290 ? -11.17200 -19.93800 -21.34300 1.000 58.34932 290 THR B O 1
ATOM 3766 N N . GLU B 1 291 ? -11.50100 -20.35000 -19.15600 1.000 60.47002 291 GLU B N 1
ATOM 3767 C CA . GLU B 1 291 ? -12.88700 -19.90100 -19.22500 1.000 65.88467 291 GLU B CA 1
ATOM 3768 C C . GLU B 1 291 ? -12.98600 -18.39800 -19.45600 1.000 58.43551 291 GLU B C 1
ATOM 3769 O O . GLU B 1 291 ? -14.01600 -17.92500 -19.94800 1.000 59.39766 291 GLU B O 1
ATOM 3775 N N . LEU B 1 292 ? -11.94000 -17.64000 -19.11300 1.000 54.89696 292 LEU B N 1
ATOM 3776 C CA . LEU B 1 292 ? -11.93200 -16.21000 -19.40200 1.000 50.56571 292 LEU B CA 1
ATOM 3777 C C . LEU B 1 292 ? -11.65700 -15.94900 -20.87800 1.000 50.42955 292 LEU B C 1
ATOM 3778 O O . LEU B 1 292 ? -12.32400 -15.11500 -21.50300 1.000 48.73759 292 LEU B O 1
ATOM 3783 N N . THR B 1 293 ? -10.67500 -16.65100 -21.45200 1.000 53.12548 293 THR B N 1
ATOM 3784 C CA . THR B 1 293 ? -10.37700 -16.47900 -22.87000 1.000 53.35045 293 THR B CA 1
ATOM 3785 C C . THR B 1 293 ? -11.55700 -16.90500 -23.73300 1.000 51.79414 293 THR B C 1
ATOM 3786 O O . THR B 1 293 ? -11.82600 -16.29700 -24.77400 1.000 52.20308 293 THR B O 1
ATOM 3790 N N . ALA B 1 294 ? -12.27900 -17.94700 -23.31200 1.000 52.64764 294 ALA B N 1
ATOM 3791 C CA . ALA B 1 294 ? -13.45300 -18.38100 -24.06100 1.000 48.43388 294 ALA B CA 1
ATOM 3792 C C . ALA B 1 294 ? -14.57600 -17.35800 -23.97000 1.000 44.47520 294 ALA B C 1
ATOM 3793 O O . ALA B 1 294 ? -15.27500 -17.10300 -24.95800 1.000 54.47272 294 ALA B O 1
ATOM 3795 N N . THR B 1 295 ? -14.76500 -16.76100 -22.79100 1.000 47.63733 295 THR B N 1
ATOM 3796 C CA . THR B 1 295 ? -15.83300 -15.78200 -22.61700 1.000 45.63162 295 THR B CA 1
ATOM 3797 C C . THR B 1 295 ? -15.56600 -14.51800 -23.42800 1.000 45.34901 295 THR B C 1
ATOM 3798 O O . THR B 1 295 ? -16.49500 -13.93100 -23.99500 1.000 43.07665 295 THR B O 1
ATOM 3802 N N . LEU B 1 296 ? -14.30400 -14.08900 -23.50300 1.000 45.24773 296 LEU B N 1
ATOM 3803 C CA . LEU B 1 296 ? -13.98100 -12.86700 -24.23100 1.000 44.30133 296 LEU B CA 1
ATOM 3804 C C . LEU B 1 296 ? -13.90100 -13.10700 -25.73500 1.000 47.12581 296 LEU B C 1
ATOM 3805 O O . LEU B 1 296 ? -14.29400 -12.24000 -26.52400 1.000 40.58895 296 LEU B O 1
ATOM 3810 N N . ARG B 1 297 ? -13.39900 -14.27100 -26.15300 1.000 46.47983 297 ARG B N 1
ATOM 3811 C CA . ARG B 1 297 ? -13.29400 -14.55300 -27.58100 1.000 45.99678 297 ARG B CA 1
ATOM 3812 C C . ARG B 1 297 ? -14.67000 -14.68000 -28.22400 1.000 43.13618 297 ARG B C 1
ATOM 3813 O O . ARG B 1 297 ? -14.87400 -14.23200 -29.35900 1.000 50.29478 297 ARG B O 1
ATOM 3821 N N . ASP B 1 298 ? -15.62900 -15.27700 -27.51300 1.000 45.13362 298 ASP B N 1
ATOM 3822 C CA . ASP B 1 298 ? -16.97700 -15.39900 -28.06000 1.000 47.90855 298 ASP B CA 1
ATOM 3823 C C . ASP B 1 298 ? -17.68000 -14.04800 -28.11100 1.000 47.60070 298 ASP B C 1
ATOM 3824 O O . ASP B 1 298 ? -18.40100 -13.75400 -29.07100 1.000 55.26201 298 ASP B O 1
ATOM 3829 N N . TYR B 1 299 ? -17.48300 -13.21400 -27.08700 1.000 41.80661 299 TYR B N 1
ATOM 3830 C CA . TYR B 1 299 ? -18.14500 -11.91300 -27.05100 1.000 35.59173 299 TYR B CA 1
ATOM 3831 C C . TYR B 1 299 ? -17.64400 -10.99100 -28.15500 1.000 41.72550 299 TYR B C 1
ATOM 3832 O O . TYR B 1 299 ? -18.41500 -10.17600 -28.67400 1.000 46.37267 299 TYR B O 1
ATOM 3841 N N . PHE B 1 300 ? -16.36900 -11.09700 -28.52300 1.000 44.33568 300 PHE B N 1
ATOM 3842 C CA . PHE B 1 300 ? -15.78700 -10.21500 -29.52500 1.000 47.15623 300 PHE B CA 1
ATOM 3843 C C . PHE B 1 300 ? -15.83600 -10.78500 -30.93600 1.000 50.25797 300 PHE B C 1
ATOM 3844 O O . PHE B 1 300 ? -15.52900 -10.05900 -31.88700 1.000 49.81148 300 PHE B O 1
ATOM 3852 N N . ALA B 1 301 ? -16.20800 -12.05600 -31.09700 1.000 54.59667 301 ALA B N 1
ATOM 3853 C CA . ALA B 1 301 ? -16.34100 -12.61700 -32.43700 1.000 53.46642 301 ALA B CA 1
ATOM 3854 C C . ALA B 1 301 ? -17.49200 -11.96200 -33.19100 1.000 62.56895 301 ALA B C 1
ATOM 3855 O O . ALA B 1 301 ? -17.34400 -11.57000 -34.35500 1.000 59.95497 301 ALA B O 1
ATOM 3857 N N . GLY B 1 302 ? -18.64500 -11.83100 -32.54100 1.000 66.43532 302 GLY B N 1
ATOM 3858 C CA . GLY B 1 302 ? -19.79800 -11.20500 -33.15400 1.000 72.59542 302 GLY B CA 1
ATOM 3859 C C . GLY B 1 302 ? -20.15700 -9.87900 -32.51500 1.000 77.26341 302 GLY B C 1
ATOM 3860 O O . GLY B 1 302 ? -21.17600 -9.76800 -31.82800 1.000 89.98555 302 GLY B O 1
ATOM 3861 N N . ARG B 1 303 ? -19.31900 -8.86500 -32.73400 1.000 77.51365 303 ARG B N 1
ATOM 3862 C CA . ARG B 1 303 ? -19.55900 -7.53000 -32.18700 1.000 74.82245 303 ARG B CA 1
ATOM 3863 C C . ARG B 1 303 ? -18.84700 -6.53300 -33.09700 1.000 89.06332 303 ARG B C 1
ATOM 3864 O O . ARG B 1 303 ? -17.62100 -6.39600 -33.03100 1.000 96.36827 303 ARG B O 1
ATOM 3872 N N . ASP B 1 304 ? -19.61700 -5.85100 -33.93900 1.000 83.10072 304 ASP B N 1
ATOM 3873 C CA . ASP B 1 304 ? -19.06400 -4.89100 -34.88900 1.000 80.43584 304 ASP B CA 1
ATOM 3874 C C . ASP B 1 304 ? -18.40000 -3.71600 -34.17800 1.000 76.31598 304 ASP B C 1
ATOM 3875 O O . ASP B 1 304 ? -19.06300 -2.93700 -33.49300 1.000 80.09168 304 ASP B O 1
#

Radius of gyration: 24.33 Å; Cα contacts (8 Å, |Δi|>4): 1352; chains: 2; bounding box: 52×75×52 Å

Nearest PDB structures (foldseek):
  7lg9-assembly1_B  TM=1.004E+00  e=9.386E-55  Mycobacterium tuberculosis
  7lg9-assembly1_A  TM=9.895E-01  e=1.382E-49  Mycobacterium tuberculosis
  7lgb-assembly1_A-2  TM=9.770E-01  e=6.233E-46  Mycobacterium tuberculosis
  3qlj-assembly3_F  TM=8.993E-01  e=6.644E-27  Mycobacterium avium 104
  7ulh-assembly1_E  TM=9.242E-01  e=9.746E-25  Mycobacterium avium 104